Protein AF-A0A662TUQ8-F1 (afdb_monomer)

Mean predicted aligned error: 17.61 Å

Sequence (720 aa):
FYVASQKERAQQVGNLINVASEDYTTGKYTESISLLRIAYLKLAAIEKELGELIGIALTGSKLIPIFLGFFAIALGLITSEKRNRQFLLALIYFLIEIAVFYYIYPGSKVVELSEYFLYSIVSLLIPLSILLIYPKIYKEHTIYGRPPLKRLLIPLFSLAKRNIRRKKFRTLSIIVSLSIVIMAITVFTSVSRVQEIVTDEVSGTVPYSGILIRNPAIEGSILPYLPISPEDVTWLEGYEGVTKVSPKSESLPKEEPIGYLYFGEYSIPLRGIIGFSTSEDEFTGYLSQVIVSGKPPTMRGGSIAISKSLAEVYDLKEGDSLSLYVQVGVNRVFYRNFTISGIFSDDKISALKDIDSRPILPYYLEKNEETGGFEAVVCQPSQVIIMSYEDTLNLRERFKSLELITVSRILFQTSFGKEEDEFLRELIYSREYVAYKITPDKILYYHLGWHTEFSGLTVIFPTVIALLNVIATMLHLIEGRAKEIALLSTLGLNPTHIALLIIGESLTMGLIAGGIGYIVGLLTYQLFNIFSINLTIHPKLDWYWSIIALLITLVLSLFSAIKPAMNAILIAVPSSIRKISLPEEQKKKREEAITKTFAKREFPLPFKISENELNLFSSFVIDRLKRSSGFTRRIENVSFSKEVTEAGKIFEVKFTYIYGPYKAENSIVGLMKPGTDRYVISLVSVPEKGVPDKFIENIINFVKDTLFTYVGEKEKLLGG

pLDDT: mean 80.62, std 11.03, range [40.97, 95.31]

Foldseek 3Di:
DLCLLLVVLLVVLVVLQVVLVVCVVVVVPVSSLLSVLLSVVSVVVSVVVVVVSLVQLQVQLLQLLLLQLLLLLLVLLLPDPDPVSSVVSSVVSSVVLLVLCCVLGPNNVVDDVVVSVVSNVVSNCVNVCCVPVVVVVPDDDDDPDDDPPVVLLVVLLSVLSVVLNVPVVLLVVLLQLLLQLLLLCQQFWFKDWDWAKDKDFDDDFAPFFFKKKFAQDDVPDLWRGDFDDVVVQVVLVPDPFFPDKKFKKKFTAEQAFQWWKDDPPDTAGARMEIAIAPCPCVGHVLQVQFWDFFDAADPVFQAKEAEPVLCVVVVDDAQGKIWIWGDDPPDTHTDDIHTYGTYTYQVSQQPDADPVRHRPAAWYWDQDPVPRDTHTDGDRRRNYMYHHPNNLVVVCVVPVVVRTMGGRMMTTHGPCVPCVVVVQRSCCSSPVMWMWRHDNVTIMIIHTDIDIDTTRPVSVVSSVVSLVVSLVSLQVVLVVCLVVLQVCLVVPDQLVSQLSSLLSSLQSSLSNSLSSSNSVSSNVVVVCVVVVPDDPHNRPSRNVSSVVSSVVSNVSSNVSSPVVSVVSNVSSDPPPPPDPDDDDVVVVVVLQVVAWDQDKDKAFDPDKDFPVCVVVLLVLLLVVLCVQDDDQKHKDDWDKDWDQDPQATKIWTWIWIDGHPWIKIKIWMWGDGPPGRITGTMIIIHTPGGGGVVVVVVVVVVVVVSVVVCVVCVCVSVVD

Structure (mmCIF, N/CA/C/O backbone):
data_AF-A0A662TUQ8-F1
#
_entry.id   AF-A0A662TUQ8-F1
#
loop_
_atom_site.group_PDB
_atom_site.id
_atom_site.type_symbol
_atom_site.label_atom_id
_atom_site.label_alt_id
_atom_site.label_comp_id
_atom_site.label_asym_id
_atom_site.label_entity_id
_atom_site.label_seq_id
_atom_site.pdbx_PDB_ins_code
_atom_site.Cartn_x
_atom_site.Cartn_y
_atom_site.Cartn_z
_atom_site.occupancy
_atom_site.B_iso_or_equiv
_atom_site.auth_seq_id
_atom_site.auth_comp_id
_atom_site.auth_asym_id
_atom_site.auth_atom_id
_atom_site.pdbx_PDB_model_num
ATOM 1 N N . PHE A 1 1 ? 0.120 -17.937 10.824 1.00 58.84 1 PHE A N 1
ATOM 2 C CA . PHE A 1 1 ? -0.902 -16.990 10.340 1.00 58.84 1 PHE A CA 1
ATOM 3 C C . PHE A 1 1 ? -0.295 -15.799 9.603 1.00 58.84 1 PHE A C 1
ATOM 5 O O . PHE A 1 1 ? -0.609 -15.640 8.438 1.00 58.84 1 PHE A O 1
ATOM 12 N N . TYR A 1 2 ? 0.622 -15.020 10.204 1.00 67.44 2 TYR A N 1
ATOM 13 C CA . TYR A 1 2 ? 1.226 -13.839 9.545 1.00 67.44 2 TYR A CA 1
ATOM 14 C C . TYR A 1 2 ? 1.927 -14.095 8.198 1.00 67.44 2 TYR A C 1
ATOM 16 O O . TYR A 1 2 ? 2.115 -13.165 7.429 1.00 67.44 2 TYR A O 1
ATOM 24 N N . VAL A 1 3 ? 2.262 -15.357 7.922 1.00 74.31 3 VAL A N 1
ATOM 25 C CA . VAL A 1 3 ? 2.947 -15.832 6.711 1.00 74.31 3 VAL A CA 1
ATOM 26 C C . VAL A 1 3 ? 2.104 -16.918 6.004 1.00 74.31 3 VAL A C 1
ATOM 28 O O . VAL A 1 3 ? 2.624 -17.777 5.303 1.00 74.31 3 VAL A O 1
ATOM 31 N N . ALA A 1 4 ? 0.789 -16.988 6.263 1.00 69.19 4 ALA A N 1
ATOM 32 C CA . ALA A 1 4 ? -0.059 -18.075 5.754 1.00 69.19 4 ALA A CA 1
ATOM 33 C C . ALA A 1 4 ? -0.161 -18.061 4.220 1.00 69.19 4 ALA A C 1
ATOM 35 O O . ALA A 1 4 ? 0.044 -19.101 3.604 1.00 69.19 4 ALA A O 1
ATOM 36 N N . SER A 1 5 ? -0.375 -16.883 3.623 1.00 70.12 5 SER A N 1
ATOM 37 C CA . SER A 1 5 ? -0.404 -16.697 2.162 1.00 70.12 5 SER A CA 1
ATOM 38 C C . SER A 1 5 ? 0.920 -17.118 1.511 1.00 70.12 5 SER A C 1
ATOM 40 O O . SER A 1 5 ? 0.945 -17.857 0.533 1.00 70.12 5 SER A O 1
ATOM 42 N N . GLN A 1 6 ? 2.045 -16.743 2.116 1.00 78.50 6 GLN A N 1
ATOM 43 C CA . GLN A 1 6 ? 3.386 -17.093 1.653 1.00 78.50 6 GLN A CA 1
ATOM 44 C C . GLN A 1 6 ? 3.642 -18.595 1.789 1.00 78.50 6 GLN A C 1
ATOM 46 O O . GLN A 1 6 ? 4.261 -19.187 0.914 1.00 78.50 6 GLN A O 1
ATOM 51 N N . LYS A 1 7 ? 3.142 -19.231 2.857 1.00 78.81 7 LYS A N 1
ATOM 52 C CA . LYS A 1 7 ? 3.237 -20.683 3.042 1.00 78.81 7 LYS A CA 1
ATOM 53 C C . LYS A 1 7 ? 2.412 -21.438 1.997 1.00 78.81 7 LYS A C 1
ATOM 55 O O . LYS A 1 7 ? 2.894 -22.431 1.466 1.00 78.81 7 LYS A O 1
ATOM 60 N N . GLU A 1 8 ? 1.205 -20.969 1.693 1.00 74.88 8 GLU A N 1
ATOM 61 C CA . GLU A 1 8 ? 0.351 -21.540 0.646 1.00 74.88 8 GLU A CA 1
ATOM 62 C C . GLU A 1 8 ? 0.988 -21.377 -0.741 1.00 74.88 8 GLU A C 1
ATOM 64 O O . GLU A 1 8 ? 1.142 -22.355 -1.471 1.00 74.88 8 GLU A O 1
ATOM 69 N N . ARG A 1 9 ? 1.476 -20.176 -1.072 1.00 75.31 9 ARG A N 1
ATOM 70 C CA . ARG A 1 9 ? 2.230 -19.922 -2.311 1.00 75.31 9 ARG A CA 1
ATOM 71 C C . ARG A 1 9 ? 3.499 -20.772 -2.389 1.00 75.31 9 ARG A C 1
ATOM 73 O O . ARG A 1 9 ? 3.788 -21.324 -3.444 1.00 75.31 9 ARG A O 1
ATOM 80 N N . ALA A 1 10 ? 4.222 -20.957 -1.284 1.00 83.12 10 ALA A N 1
ATOM 81 C CA . ALA A 1 10 ? 5.385 -21.843 -1.233 1.00 83.12 10 ALA A CA 1
ATOM 82 C C . ALA A 1 10 ? 5.009 -23.322 -1.448 1.00 83.12 10 ALA A C 1
ATOM 84 O O . ALA A 1 10 ? 5.761 -24.055 -2.086 1.00 83.12 10 ALA A O 1
ATOM 85 N N . GLN A 1 11 ? 3.838 -23.771 -0.980 1.00 83.19 11 GLN A N 1
ATOM 86 C CA . GLN A 1 11 ? 3.324 -25.112 -1.292 1.00 83.19 11 GLN A CA 1
ATOM 87 C C . GLN A 1 11 ? 2.963 -25.256 -2.774 1.00 83.19 11 GLN A C 1
ATOM 89 O O . GLN A 1 11 ? 3.303 -26.269 -3.381 1.00 83.19 11 GLN A O 1
ATOM 94 N N . GLN A 1 12 ? 2.338 -24.240 -3.377 1.00 79.31 12 GLN A N 1
ATOM 95 C CA . GLN A 1 12 ? 2.070 -24.220 -4.819 1.00 79.31 12 GLN A CA 1
ATOM 96 C C . GLN A 1 12 ? 3.370 -24.294 -5.630 1.00 79.31 12 GLN A C 1
ATOM 98 O O . GLN A 1 12 ? 3.445 -25.041 -6.600 1.00 79.31 12 GLN A O 1
ATOM 103 N N . VAL A 1 13 ? 4.414 -23.577 -5.204 1.00 83.62 13 VAL A N 1
ATOM 104 C CA . VAL A 1 13 ? 5.761 -23.695 -5.783 1.00 83.62 13 VAL A CA 1
ATOM 105 C C . VAL A 1 13 ? 6.307 -25.115 -5.625 1.00 83.62 13 VAL A C 1
ATOM 107 O O . VAL A 1 13 ? 6.840 -25.659 -6.585 1.00 83.62 13 VAL A O 1
ATOM 110 N N . GLY A 1 14 ? 6.151 -25.741 -4.456 1.00 84.31 14 GLY A N 1
ATOM 111 C CA . GLY A 1 14 ? 6.558 -27.133 -4.245 1.00 84.31 14 GLY A CA 1
ATOM 112 C C . GLY A 1 14 ? 5.895 -28.097 -5.235 1.00 84.31 14 GLY A C 1
ATOM 113 O O . GLY A 1 14 ? 6.568 -28.959 -5.795 1.00 84.31 14 GLY A O 1
ATOM 114 N N . ASN A 1 15 ? 4.605 -27.902 -5.526 1.00 84.44 15 ASN A N 1
ATOM 115 C CA . ASN A 1 15 ? 3.904 -28.674 -6.554 1.00 84.44 15 ASN A CA 1
ATOM 116 C C . ASN A 1 15 ? 4.482 -28.419 -7.954 1.00 84.44 15 ASN A C 1
ATOM 118 O O . ASN A 1 15 ? 4.696 -29.376 -8.691 1.00 84.44 15 ASN A O 1
ATOM 122 N N . LEU A 1 16 ? 4.792 -27.164 -8.302 1.00 79.50 16 LEU A N 1
ATOM 123 C CA . LEU A 1 16 ? 5.427 -26.827 -9.585 1.00 79.50 16 LEU A CA 1
ATOM 124 C C . LEU A 1 16 ? 6.797 -27.498 -9.744 1.00 79.50 16 LEU A C 1
ATOM 126 O O . LEU A 1 16 ? 7.104 -27.997 -10.820 1.00 79.50 16 LEU A O 1
ATOM 130 N N . ILE A 1 17 ? 7.599 -27.556 -8.677 1.00 88.12 17 ILE A N 1
ATOM 131 C CA . ILE A 1 17 ? 8.906 -28.231 -8.689 1.00 88.12 17 ILE A CA 1
ATOM 132 C C . ILE A 1 17 ? 8.738 -29.742 -8.893 1.00 88.12 17 ILE A C 1
ATOM 134 O O . ILE A 1 17 ? 9.509 -30.343 -9.637 1.00 88.12 17 ILE A O 1
ATOM 138 N N . ASN A 1 18 ? 7.724 -30.357 -8.276 1.00 90.25 18 ASN A N 1
ATOM 139 C CA . ASN A 1 18 ? 7.443 -31.781 -8.467 1.00 90.25 18 ASN A CA 1
ATOM 140 C C . ASN A 1 18 ? 7.038 -32.092 -9.914 1.00 90.25 18 ASN A C 1
ATOM 142 O O . ASN A 1 18 ? 7.573 -33.035 -10.492 1.00 90.25 18 ASN A O 1
ATOM 146 N N . VAL A 1 19 ? 6.157 -31.278 -10.509 1.00 86.00 19 VAL A N 1
ATOM 147 C CA . VAL A 1 19 ? 5.768 -31.420 -11.925 1.00 86.00 19 VAL A CA 1
ATOM 148 C C . VAL A 1 19 ? 6.982 -31.222 -12.831 1.00 86.00 19 VAL A C 1
ATOM 150 O O . VAL A 1 19 ? 7.240 -32.047 -13.700 1.00 86.00 19 VAL A O 1
ATOM 153 N N . ALA A 1 20 ? 7.805 -30.203 -12.566 1.00 83.62 20 ALA A N 1
ATOM 154 C CA . ALA A 1 20 ? 9.032 -29.983 -13.324 1.00 83.62 20 ALA A CA 1
ATOM 155 C C . ALA A 1 20 ? 10.001 -31.174 -13.235 1.00 83.62 20 ALA A C 1
ATOM 157 O O . ALA A 1 20 ? 10.647 -31.522 -14.219 1.00 83.62 20 ALA A O 1
ATOM 158 N N . SER A 1 21 ? 10.099 -31.823 -12.070 1.00 87.88 21 SER A N 1
ATOM 159 C CA . SER A 1 21 ? 10.908 -33.033 -11.905 1.00 87.88 21 SER A CA 1
ATOM 160 C C . SER A 1 21 ? 10.365 -34.212 -12.718 1.00 87.88 21 SER A C 1
ATOM 162 O O . SER A 1 21 ? 11.158 -35.007 -13.219 1.00 87.88 21 SER A O 1
ATOM 164 N N . GLU A 1 22 ? 9.046 -34.348 -12.849 1.00 88.75 22 GLU A N 1
ATOM 165 C CA . GLU A 1 22 ? 8.415 -35.377 -13.682 1.00 88.75 22 GLU A CA 1
ATOM 166 C C . GLU A 1 22 ? 8.681 -35.111 -15.173 1.00 88.75 22 GLU A C 1
ATOM 168 O O . GLU A 1 22 ? 9.135 -36.006 -15.896 1.00 88.75 22 GLU A O 1
ATOM 173 N N . ASP A 1 23 ? 8.536 -33.861 -15.614 1.00 83.06 23 ASP A N 1
ATOM 174 C CA . ASP A 1 23 ? 8.857 -33.429 -16.980 1.00 83.06 23 ASP A CA 1
ATOM 175 C C . ASP A 1 23 ? 10.338 -33.659 -17.323 1.00 83.06 23 ASP A C 1
ATOM 177 O O . ASP A 1 23 ? 10.665 -34.166 -18.399 1.00 83.06 23 ASP A O 1
ATOM 181 N N . TYR A 1 24 ? 11.244 -33.411 -16.372 1.00 85.12 24 TYR A N 1
ATOM 182 C CA . TYR A 1 24 ? 12.664 -33.731 -16.530 1.00 85.12 24 TYR A CA 1
ATOM 183 C C . TYR A 1 24 ? 12.896 -35.231 -16.768 1.00 85.12 24 TYR A C 1
ATOM 185 O O . TYR A 1 24 ? 13.669 -35.611 -17.651 1.00 85.12 24 TYR A O 1
ATOM 193 N N . THR A 1 25 ? 12.211 -36.100 -16.015 1.00 88.38 25 THR A N 1
ATOM 194 C CA . THR A 1 25 ? 12.348 -37.560 -16.173 1.00 88.38 25 THR A CA 1
ATOM 195 C C . THR A 1 25 ? 11.724 -38.098 -17.459 1.00 88.38 25 THR A C 1
ATOM 197 O O . THR A 1 25 ? 12.181 -39.118 -17.971 1.00 88.38 25 THR A O 1
ATOM 200 N N . THR A 1 26 ? 10.720 -37.411 -18.007 1.00 86.69 26 THR A N 1
ATOM 201 C CA . THR A 1 26 ? 10.050 -37.790 -19.262 1.00 86.69 26 THR A CA 1
ATOM 202 C C . THR A 1 26 ? 10.727 -37.214 -20.512 1.00 86.69 26 THR A C 1
ATOM 204 O O . THR A 1 26 ? 10.285 -37.489 -21.627 1.00 86.69 26 THR A O 1
ATOM 207 N N . GLY A 1 27 ? 11.828 -36.469 -20.348 1.00 82.44 27 GLY A N 1
ATOM 208 C CA . GLY A 1 27 ? 12.611 -35.889 -21.445 1.00 82.44 27 GLY A CA 1
ATOM 209 C C . GLY A 1 27 ? 12.088 -34.543 -21.961 1.00 82.44 27 GLY A C 1
ATOM 210 O O . GLY A 1 27 ? 12.589 -34.043 -22.967 1.00 82.44 27 GLY A O 1
ATOM 211 N N . LYS A 1 28 ? 11.112 -33.938 -21.275 1.00 75.75 28 LYS A N 1
ATOM 212 C CA . LYS A 1 28 ? 10.546 -32.613 -21.569 1.00 75.75 28 LYS A CA 1
ATOM 213 C C . LYS A 1 28 ? 11.355 -31.510 -20.884 1.00 75.75 28 LYS A C 1
ATOM 215 O O . LYS A 1 28 ? 10.948 -30.906 -19.889 1.00 75.75 28 LYS A O 1
ATOM 220 N N . TYR A 1 29 ? 12.577 -31.299 -21.370 1.00 71.88 29 TYR A N 1
ATOM 221 C CA . TYR A 1 29 ? 13.538 -30.408 -20.712 1.00 71.88 29 TYR A CA 1
ATOM 222 C C . TYR A 1 29 ? 13.107 -28.935 -20.731 1.00 71.88 29 TYR A C 1
ATOM 224 O O . TYR A 1 29 ? 13.318 -28.225 -19.748 1.00 71.88 29 TYR A O 1
ATOM 232 N N . THR A 1 30 ? 12.481 -28.470 -21.811 1.00 64.38 30 THR A N 1
ATOM 233 C CA . THR A 1 30 ? 12.094 -27.061 -21.972 1.00 64.38 30 THR A CA 1
ATOM 234 C C . THR A 1 30 ? 10.938 -26.684 -21.047 1.00 64.38 30 THR A C 1
ATOM 236 O O . THR A 1 30 ? 10.966 -25.634 -20.397 1.00 64.38 30 THR A O 1
ATOM 239 N N . GLU A 1 31 ? 9.943 -27.557 -20.926 1.00 68.12 31 GLU A N 1
ATOM 240 C CA . GLU A 1 31 ? 8.810 -27.421 -20.010 1.00 68.12 31 GLU A CA 1
ATOM 241 C C . GLU A 1 31 ? 9.296 -27.463 -18.557 1.00 68.12 31 GLU A C 1
ATOM 243 O O . GLU A 1 31 ? 8.989 -26.561 -17.772 1.00 68.12 31 GLU A O 1
ATOM 248 N N . SER A 1 32 ? 10.174 -28.419 -18.230 1.00 74.50 32 SER A N 1
ATOM 249 C CA . SER A 1 32 ? 10.814 -28.508 -16.915 1.00 74.50 32 SER A CA 1
ATOM 250 C C . SER A 1 32 ? 11.565 -27.224 -16.539 1.00 74.50 32 SER A C 1
ATOM 252 O O . SER A 1 32 ? 11.402 -26.733 -15.420 1.00 74.50 32 SER A O 1
ATOM 254 N N . ILE A 1 33 ? 12.382 -26.664 -17.438 1.00 73.69 33 ILE A N 1
ATOM 255 C CA . ILE A 1 33 ? 13.134 -25.424 -17.176 1.00 73.69 33 ILE A CA 1
ATOM 256 C C . ILE A 1 33 ? 12.174 -24.250 -16.963 1.00 73.69 33 ILE A C 1
ATOM 258 O O . ILE A 1 33 ? 12.387 -23.426 -16.070 1.00 73.69 33 ILE A O 1
ATOM 262 N N . SER A 1 34 ? 11.091 -24.195 -17.739 1.00 64.94 34 SER A N 1
ATOM 263 C CA . SER A 1 34 ? 10.063 -23.157 -17.630 1.00 64.94 34 SER A CA 1
ATOM 264 C C . SER A 1 34 ? 9.385 -23.181 -16.263 1.00 64.94 34 SER A C 1
ATOM 266 O O . SER A 1 34 ? 9.328 -22.152 -15.587 1.00 64.94 34 SER A O 1
ATOM 268 N N . LEU A 1 35 ? 8.945 -24.357 -15.814 1.00 71.88 35 LEU A N 1
ATOM 269 C CA . LEU A 1 35 ? 8.312 -24.538 -14.507 1.00 71.88 35 LEU A CA 1
ATOM 270 C C . LEU A 1 35 ? 9.272 -24.230 -13.351 1.00 71.88 35 LEU A C 1
ATOM 272 O O . LEU A 1 35 ? 8.877 -23.561 -12.393 1.00 71.88 35 LEU A O 1
ATOM 276 N N . LEU A 1 36 ? 10.541 -24.646 -13.449 1.00 77.94 36 LEU A N 1
ATOM 277 C CA . LEU A 1 36 ? 11.566 -24.310 -12.454 1.00 77.94 36 LEU A CA 1
ATOM 278 C C . LEU A 1 36 ? 11.841 -22.807 -12.393 1.00 77.94 36 LEU A C 1
ATOM 280 O O . LEU A 1 36 ? 12.033 -22.268 -11.302 1.00 77.94 36 LEU A O 1
ATOM 284 N N . ARG A 1 37 ? 11.815 -22.109 -13.533 1.00 71.50 37 ARG A N 1
ATOM 285 C CA . ARG A 1 37 ? 11.975 -20.654 -13.562 1.00 71.50 37 ARG A CA 1
ATOM 286 C C . ARG A 1 37 ? 10.781 -19.946 -12.927 1.00 71.50 37 ARG A C 1
ATOM 288 O O . ARG A 1 37 ? 10.991 -19.103 -12.060 1.00 71.50 37 ARG A O 1
ATOM 295 N N . ILE A 1 38 ? 9.545 -20.348 -13.243 1.00 66.62 38 ILE A N 1
ATOM 296 C CA . ILE A 1 38 ? 8.340 -19.842 -12.554 1.00 66.62 38 ILE A CA 1
ATOM 297 C C . ILE A 1 38 ? 8.462 -20.067 -11.040 1.00 66.62 38 ILE A C 1
ATOM 299 O O . ILE A 1 38 ? 8.173 -19.167 -10.247 1.00 66.62 38 ILE A O 1
ATOM 303 N N . ALA A 1 39 ? 8.896 -21.260 -10.627 1.00 77.62 39 ALA A N 1
ATOM 304 C CA . ALA A 1 39 ? 9.096 -21.600 -9.225 1.00 77.62 39 ALA A CA 1
ATOM 305 C C . ALA A 1 39 ? 10.145 -20.693 -8.558 1.00 77.62 39 ALA A C 1
ATOM 307 O O . ALA A 1 39 ? 9.876 -20.153 -7.484 1.00 77.62 39 ALA A O 1
ATOM 308 N N . TYR A 1 40 ? 11.292 -20.464 -9.206 1.00 78.56 40 TYR A N 1
ATOM 309 C CA . TYR A 1 40 ? 12.341 -19.563 -8.722 1.00 78.56 40 TYR A CA 1
ATOM 310 C C . TYR A 1 40 ? 11.827 -18.133 -8.533 1.00 78.56 40 TYR A C 1
ATOM 312 O O . TYR A 1 40 ? 12.025 -17.546 -7.472 1.00 78.56 40 TYR A O 1
ATOM 320 N N . LEU A 1 41 ? 11.104 -17.590 -9.513 1.00 68.50 41 LEU A N 1
ATOM 321 C CA . LEU A 1 41 ? 10.574 -16.226 -9.445 1.00 68.50 41 LEU A CA 1
ATOM 322 C C . LEU A 1 41 ? 9.532 -16.067 -8.347 1.00 68.50 41 LEU A C 1
ATOM 324 O O . LEU A 1 41 ? 9.569 -15.104 -7.579 1.00 68.50 41 LEU A O 1
ATOM 328 N N . LYS A 1 42 ? 8.633 -17.047 -8.213 1.00 72.12 42 LYS A N 1
ATOM 329 C CA . LYS A 1 42 ? 7.673 -17.075 -7.108 1.00 72.12 42 LYS A CA 1
ATOM 330 C C . LYS A 1 42 ? 8.386 -17.143 -5.756 1.00 72.12 42 LYS A C 1
ATOM 332 O O . LYS A 1 42 ? 7.951 -16.459 -4.834 1.00 72.12 42 LYS A O 1
ATOM 337 N N . LEU A 1 43 ? 9.477 -17.904 -5.629 1.00 81.50 43 LEU A N 1
ATOM 338 C CA . LEU A 1 43 ? 10.279 -17.960 -4.400 1.00 81.50 43 LEU A CA 1
ATOM 339 C C . LEU A 1 43 ? 11.004 -16.648 -4.108 1.00 81.50 43 LEU A C 1
ATOM 341 O O . LEU A 1 43 ? 10.927 -16.178 -2.978 1.00 81.50 43 LEU A O 1
ATOM 345 N N . ALA A 1 44 ? 11.643 -16.034 -5.103 1.00 75.69 44 ALA A N 1
ATOM 346 C CA . ALA A 1 44 ? 12.325 -14.750 -4.950 1.00 75.69 44 ALA A CA 1
ATOM 347 C C . ALA A 1 44 ? 11.344 -13.639 -4.537 1.00 75.69 44 ALA A C 1
ATOM 349 O O . ALA A 1 44 ? 11.637 -12.838 -3.647 1.00 75.69 44 ALA A O 1
ATOM 350 N N . ALA A 1 45 ? 10.140 -13.630 -5.119 1.00 71.62 45 ALA A N 1
ATOM 351 C CA . ALA A 1 45 ? 9.066 -12.732 -4.706 1.00 71.62 45 ALA A CA 1
ATOM 352 C C . ALA A 1 45 ? 8.631 -12.992 -3.252 1.00 71.62 45 ALA A C 1
ATOM 354 O O . ALA A 1 45 ? 8.517 -12.048 -2.473 1.00 71.62 45 ALA A O 1
ATOM 355 N N . ILE A 1 46 ? 8.449 -14.261 -2.858 1.00 80.81 46 ILE A N 1
ATOM 356 C CA . ILE A 1 46 ? 8.120 -14.632 -1.471 1.00 80.81 46 ILE A CA 1
ATOM 357 C C . ILE A 1 46 ? 9.230 -14.192 -0.505 1.00 80.81 46 ILE A C 1
ATOM 359 O O . ILE A 1 46 ? 8.924 -13.656 0.557 1.00 80.81 46 ILE A O 1
ATOM 363 N N . GLU A 1 47 ? 10.504 -14.386 -0.848 1.00 83.94 47 GLU A N 1
ATOM 364 C CA . GLU A 1 47 ? 11.646 -13.976 -0.021 1.00 83.94 47 GLU A CA 1
ATOM 365 C C . GLU A 1 47 ? 11.680 -12.456 0.176 1.00 83.94 47 GLU A C 1
ATOM 367 O O . GLU A 1 47 ? 11.796 -11.978 1.309 1.00 83.94 47 GLU A O 1
ATOM 372 N N . LYS A 1 48 ? 11.492 -11.690 -0.904 1.00 79.19 48 LYS A N 1
ATOM 373 C CA . LYS A 1 48 ? 11.403 -10.228 -0.840 1.00 79.19 48 LYS A CA 1
ATOM 374 C C . LYS A 1 48 ? 10.233 -9.770 0.036 1.00 79.19 48 LYS A C 1
ATOM 376 O O . LYS A 1 48 ? 10.430 -8.949 0.931 1.00 79.19 48 LYS A O 1
ATOM 381 N N . GLU A 1 49 ? 9.041 -10.333 -0.167 1.00 78.44 49 GLU A N 1
ATOM 382 C CA . GLU A 1 49 ? 7.854 -10.040 0.651 1.00 78.44 49 GLU A CA 1
ATOM 383 C C . GLU A 1 49 ? 8.081 -10.372 2.135 1.00 78.44 49 GLU A C 1
ATOM 385 O O . GLU A 1 49 ? 7.665 -9.618 3.015 1.00 78.44 49 GLU A O 1
ATOM 390 N N . LEU A 1 50 ? 8.756 -11.485 2.443 1.00 84.62 50 LEU A N 1
ATOM 391 C CA . LEU A 1 50 ? 9.118 -11.853 3.814 1.00 84.62 50 LEU A CA 1
ATOM 392 C C . LEU A 1 50 ? 10.070 -10.832 4.442 1.00 84.62 50 LEU A C 1
ATOM 394 O O . LEU A 1 50 ? 9.872 -10.455 5.600 1.00 84.62 50 LEU A O 1
ATOM 398 N N . GLY A 1 51 ? 11.067 -10.363 3.689 1.00 84.69 51 GLY A N 1
ATOM 399 C CA . GLY A 1 51 ? 11.970 -9.295 4.118 1.00 84.69 51 GLY A CA 1
ATOM 400 C C . GLY A 1 51 ? 11.219 -8.001 4.447 1.00 84.69 51 GLY A C 1
ATOM 401 O O . GLY A 1 51 ? 11.425 -7.417 5.515 1.00 84.69 51 GLY A O 1
ATOM 402 N N . GLU A 1 52 ? 10.284 -7.596 3.584 1.00 83.12 52 GLU A N 1
ATOM 403 C CA . GLU A 1 52 ? 9.417 -6.434 3.813 1.00 83.12 52 GLU A CA 1
ATOM 404 C C . GLU A 1 52 ? 8.534 -6.616 5.060 1.00 83.12 52 GLU A C 1
ATOM 406 O O . GLU A 1 52 ? 8.477 -5.726 5.914 1.00 83.12 52 GLU A O 1
ATOM 411 N N . LEU A 1 53 ? 7.911 -7.787 5.235 1.00 82.56 53 LEU A N 1
ATOM 412 C CA . LEU A 1 53 ? 7.092 -8.104 6.412 1.00 82.56 53 LEU A CA 1
ATOM 413 C C . LEU A 1 53 ? 7.896 -8.074 7.715 1.00 82.56 53 LEU A C 1
ATOM 415 O O . LEU A 1 53 ? 7.392 -7.585 8.731 1.00 82.56 53 LEU A O 1
ATOM 419 N N . ILE A 1 54 ? 9.138 -8.567 7.705 1.00 86.00 54 ILE A N 1
ATOM 420 C CA . ILE A 1 54 ? 10.044 -8.473 8.857 1.00 86.00 54 ILE A CA 1
ATOM 421 C C . ILE A 1 54 ? 10.350 -7.002 9.156 1.00 86.00 54 ILE A C 1
ATOM 423 O O . ILE A 1 54 ? 10.233 -6.585 10.310 1.00 86.00 54 ILE A O 1
ATOM 427 N N . GLY A 1 55 ? 10.669 -6.194 8.140 1.00 85.81 55 GLY A N 1
ATOM 428 C CA . GLY A 1 55 ? 10.916 -4.757 8.300 1.00 85.81 55 GLY A CA 1
ATOM 429 C C . GLY A 1 55 ? 9.718 -4.002 8.890 1.00 85.81 55 GLY A C 1
ATOM 430 O O . GLY A 1 55 ? 9.869 -3.210 9.830 1.00 85.81 55 GLY A O 1
ATOM 431 N N . ILE A 1 56 ? 8.509 -4.297 8.406 1.00 86.00 56 ILE A N 1
ATOM 432 C CA . ILE A 1 56 ? 7.248 -3.754 8.934 1.00 86.00 56 ILE A CA 1
ATOM 433 C C . ILE A 1 56 ? 7.046 -4.187 10.389 1.00 86.00 56 ILE A C 1
ATOM 435 O O . ILE A 1 56 ? 6.762 -3.352 11.254 1.00 86.00 56 ILE A O 1
ATOM 439 N N . ALA A 1 57 ? 7.243 -5.473 10.690 1.00 86.50 57 ALA A N 1
ATOM 440 C CA . ALA A 1 57 ? 7.098 -6.008 12.036 1.00 86.50 57 ALA A CA 1
ATOM 441 C C . ALA A 1 57 ? 8.071 -5.336 13.020 1.00 86.50 57 ALA A C 1
ATOM 443 O O . ALA A 1 57 ? 7.644 -4.894 14.089 1.00 86.50 57 ALA A O 1
ATOM 444 N N . LEU A 1 58 ? 9.346 -5.191 12.650 1.00 88.00 58 LEU A N 1
ATOM 445 C CA . LEU A 1 58 ? 10.377 -4.514 13.447 1.00 88.00 58 LEU A CA 1
ATOM 446 C C . LEU A 1 58 ? 10.061 -3.033 13.676 1.00 88.00 58 LEU A C 1
ATOM 448 O O . LEU A 1 58 ? 10.253 -2.509 14.770 1.00 88.00 58 LEU A O 1
ATOM 452 N N . THR A 1 59 ? 9.551 -2.341 12.661 1.00 89.00 59 THR A N 1
ATOM 453 C CA . THR A 1 59 ? 9.165 -0.930 12.800 1.00 89.00 59 THR A CA 1
ATOM 454 C C . THR A 1 59 ? 7.946 -0.785 13.713 1.00 89.00 59 THR A C 1
ATOM 456 O O . THR A 1 59 ? 7.901 0.088 14.584 1.00 89.00 59 THR A O 1
ATOM 459 N N . GLY A 1 60 ? 6.962 -1.677 13.572 1.00 88.31 60 GLY A N 1
ATOM 460 C CA . GLY A 1 60 ? 5.765 -1.673 14.405 1.00 88.31 60 GLY A CA 1
ATOM 461 C C . GLY A 1 60 ? 6.024 -1.995 15.872 1.00 88.31 60 GLY A C 1
ATOM 462 O O . GLY A 1 60 ? 5.405 -1.369 16.732 1.00 88.31 60 GLY A O 1
ATOM 463 N N . SER A 1 61 ? 6.984 -2.868 16.195 1.00 88.19 61 SER A N 1
ATOM 464 C CA . SER A 1 61 ? 7.330 -3.150 17.596 1.00 88.19 61 SER A CA 1
ATOM 465 C C . SER A 1 61 ? 7.930 -1.935 18.313 1.00 88.19 61 SER A C 1
ATOM 467 O O . SER A 1 61 ? 7.750 -1.807 19.522 1.00 88.19 61 SER A O 1
ATOM 469 N N . LYS A 1 62 ? 8.567 -1.016 17.574 1.00 88.69 62 LYS A N 1
ATOM 470 C CA . LYS A 1 62 ? 9.122 0.242 18.102 1.00 88.69 62 LYS A CA 1
ATOM 471 C C . LYS A 1 62 ? 8.062 1.338 18.260 1.00 88.69 62 LYS A C 1
ATOM 473 O O . LYS A 1 62 ? 8.106 2.091 19.230 1.00 88.69 62 LYS A O 1
ATOM 478 N N . LEU A 1 63 ? 7.109 1.439 17.327 1.00 89.50 63 LEU A N 1
ATOM 479 C CA . LEU A 1 63 ? 6.173 2.574 17.256 1.00 89.50 63 LEU A CA 1
ATOM 480 C C . LEU A 1 63 ? 4.801 2.325 17.905 1.00 89.50 63 LEU A C 1
ATOM 482 O O . LEU A 1 63 ? 4.251 3.238 18.523 1.00 89.50 63 LEU A O 1
ATOM 486 N N . ILE A 1 64 ? 4.245 1.111 17.822 1.00 90.12 64 ILE A N 1
ATOM 487 C CA . ILE A 1 64 ? 2.933 0.779 18.419 1.00 90.12 64 ILE A CA 1
ATOM 488 C C . ILE A 1 64 ? 2.893 1.013 19.947 1.00 90.12 64 ILE A C 1
ATOM 490 O O . ILE A 1 64 ? 1.861 1.485 20.438 1.00 90.12 64 ILE A O 1
ATOM 494 N N . PRO A 1 65 ? 3.977 0.806 20.726 1.00 91.19 65 PRO A N 1
ATOM 495 C CA . PRO A 1 65 ? 3.995 1.160 22.146 1.00 91.19 65 PRO A CA 1
ATOM 496 C C . PRO A 1 65 ? 3.665 2.631 22.458 1.00 91.19 65 PRO A C 1
ATOM 498 O O . PRO A 1 65 ? 3.238 2.931 23.572 1.00 91.19 65 PRO A O 1
ATOM 501 N N . ILE A 1 66 ? 3.815 3.570 21.513 1.00 89.31 66 ILE A N 1
ATOM 502 C CA . ILE A 1 66 ? 3.396 4.974 21.710 1.00 89.31 66 ILE A CA 1
ATOM 503 C C . ILE A 1 66 ? 1.870 5.055 21.801 1.00 89.31 66 ILE A C 1
ATOM 505 O O . ILE A 1 66 ? 1.326 5.711 22.693 1.00 89.31 66 ILE A O 1
ATOM 509 N N . PHE A 1 67 ? 1.175 4.354 20.902 1.00 89.38 67 PHE A N 1
ATOM 510 C CA . PHE A 1 67 ? -0.284 4.257 20.897 1.00 89.38 67 PHE A CA 1
ATOM 511 C C . PHE A 1 67 ? -0.806 3.599 22.183 1.00 89.38 67 PHE A C 1
ATOM 513 O O . PHE A 1 67 ? -1.721 4.137 22.812 1.00 89.38 67 PHE A O 1
ATOM 520 N N . LEU A 1 68 ? -0.172 2.507 22.624 1.00 91.06 68 LEU A N 1
ATOM 521 C CA . LEU A 1 68 ? -0.489 1.862 23.906 1.00 91.06 68 LEU A CA 1
ATOM 522 C C . LEU A 1 68 ? -0.297 2.836 25.081 1.00 91.06 68 LEU A C 1
ATOM 524 O O . LEU A 1 68 ? -1.162 2.959 25.939 1.00 91.06 68 LEU A O 1
ATOM 528 N N . GLY A 1 69 ? 0.755 3.658 25.065 1.00 89.50 69 GLY A N 1
ATOM 529 C CA . GLY A 1 69 ? 0.967 4.691 26.084 1.00 89.50 69 GLY A CA 1
ATOM 530 C C . GLY A 1 69 ? -0.203 5.680 26.222 1.00 89.50 69 GLY A C 1
ATOM 531 O O . GLY A 1 69 ? -0.613 6.004 27.341 1.00 89.50 69 GLY A O 1
ATOM 532 N N . PHE A 1 70 ? -0.791 6.136 25.108 1.00 86.75 70 PHE A N 1
ATOM 533 C CA . PHE A 1 70 ? -1.994 6.985 25.137 1.00 86.75 70 PHE A CA 1
ATOM 534 C C . PHE A 1 70 ? -3.218 6.251 25.696 1.00 86.75 70 PHE A C 1
ATOM 536 O O . PHE A 1 70 ? -4.003 6.835 26.454 1.00 86.75 70 PHE A O 1
ATOM 543 N N . PHE A 1 71 ? -3.381 4.980 25.339 1.00 89.94 71 PHE A N 1
ATOM 544 C CA . PHE A 1 71 ? -4.484 4.146 25.799 1.00 89.94 71 PHE A CA 1
ATOM 545 C C . PHE A 1 71 ? -4.395 3.855 27.310 1.00 89.94 71 PHE A C 1
ATOM 547 O O . PHE A 1 71 ? -5.352 4.134 28.044 1.00 89.94 71 PHE A O 1
ATOM 554 N N . ALA A 1 72 ? -3.223 3.455 27.804 1.00 90.56 72 ALA A N 1
ATOM 555 C CA . ALA A 1 72 ? -2.945 3.244 29.223 1.00 90.56 72 ALA A CA 1
ATOM 556 C C . ALA A 1 72 ? -3.224 4.496 30.072 1.00 90.56 72 ALA A C 1
ATOM 558 O O . ALA A 1 72 ? -3.818 4.432 31.155 1.00 90.56 72 ALA A O 1
ATOM 559 N N . ILE A 1 73 ? -2.859 5.672 29.557 1.00 87.12 73 ILE A N 1
ATOM 560 C CA . ILE A 1 73 ? -3.186 6.962 30.170 1.00 87.12 73 ILE A CA 1
ATOM 561 C C . ILE A 1 73 ? -4.693 7.158 30.309 1.00 87.12 73 ILE A C 1
ATOM 563 O O . ILE A 1 73 ? -5.162 7.593 31.364 1.00 87.12 73 ILE A O 1
ATOM 567 N N . ALA A 1 74 ? -5.469 6.852 29.276 1.00 86.00 74 ALA A N 1
ATOM 568 C CA . ALA A 1 74 ? -6.912 7.032 29.312 1.00 86.00 74 ALA A CA 1
ATOM 569 C C . ALA A 1 74 ? -7.595 6.069 30.286 1.00 86.00 74 ALA A C 1
ATOM 571 O O . ALA A 1 74 ? -8.499 6.486 31.022 1.00 86.00 74 ALA A O 1
ATOM 572 N N . LEU A 1 75 ? -7.110 4.827 30.376 1.00 88.00 75 LEU A N 1
ATOM 573 C CA . LEU A 1 75 ? -7.525 3.868 31.401 1.00 88.00 75 LEU A CA 1
ATOM 574 C C . LEU A 1 75 ? -7.190 4.367 32.812 1.00 88.00 75 LEU A C 1
ATOM 576 O O . LEU A 1 75 ? -8.060 4.375 33.692 1.00 88.00 75 LEU A O 1
ATOM 580 N N . GLY A 1 76 ? -5.967 4.858 33.030 1.00 87.00 76 GLY A N 1
ATOM 581 C CA . GLY A 1 76 ? -5.534 5.448 34.301 1.00 87.00 76 GLY A CA 1
ATOM 582 C C . GLY A 1 76 ? -6.364 6.676 34.688 1.00 87.00 76 GLY A C 1
ATOM 583 O O . GLY A 1 76 ? -6.758 6.849 35.849 1.00 87.00 76 GLY A O 1
ATOM 584 N N . LEU A 1 77 ? -6.716 7.510 33.705 1.00 81.75 77 LEU A N 1
ATOM 585 C CA . LEU A 1 77 ? -7.638 8.619 33.892 1.00 81.75 77 LEU A CA 1
ATOM 586 C C . LEU A 1 77 ? -9.012 8.087 34.317 1.00 81.75 77 LEU A C 1
ATOM 588 O O . LEU A 1 77 ? -9.506 8.498 35.361 1.00 81.75 77 LEU A O 1
ATOM 592 N N . ILE A 1 78 ? -9.651 7.170 33.604 1.00 82.69 78 ILE A N 1
ATOM 593 C CA . ILE A 1 78 ? -11.026 6.763 33.939 1.00 82.69 78 ILE A CA 1
ATOM 594 C C . ILE A 1 78 ? -11.133 6.015 35.273 1.00 82.69 78 ILE A C 1
ATOM 596 O O . ILE A 1 78 ? -12.133 6.167 35.982 1.00 82.69 78 ILE A O 1
ATOM 600 N N . THR A 1 79 ? -10.089 5.316 35.701 1.00 84.62 79 THR A N 1
ATOM 601 C CA . THR A 1 79 ? -10.096 4.487 36.917 1.00 84.62 79 THR A CA 1
ATOM 602 C C . THR A 1 79 ? -9.936 5.278 38.218 1.00 84.62 79 THR A C 1
ATOM 604 O O . THR A 1 79 ? -10.624 4.969 39.192 1.00 84.62 79 THR A O 1
ATOM 607 N N . SER A 1 80 ? -9.139 6.357 38.254 1.00 82.75 80 SER A N 1
ATOM 608 C CA . SER A 1 80 ? -8.917 7.152 39.481 1.00 82.75 80 SER A CA 1
ATOM 609 C C . SER A 1 80 ? -9.206 8.655 39.336 1.00 82.75 80 SER A C 1
ATOM 611 O O . SER A 1 80 ? -9.032 9.264 38.286 1.00 82.75 80 SER A O 1
ATOM 613 N N . GLU A 1 81 ? -9.677 9.309 40.402 1.00 76.62 81 GLU A N 1
ATOM 614 C CA . GLU A 1 81 ? -9.826 10.779 40.483 1.00 76.62 81 GLU A CA 1
ATOM 615 C C . GLU A 1 81 ? -8.570 11.482 41.012 1.00 76.62 81 GLU A C 1
ATOM 617 O O . GLU A 1 81 ? -8.259 12.592 40.583 1.00 76.62 81 GLU A O 1
ATOM 622 N N . LYS A 1 82 ? -7.800 10.822 41.882 1.00 82.94 82 LYS A N 1
ATOM 623 C CA . LYS A 1 82 ? -6.564 11.392 42.428 1.00 82.94 82 LYS A CA 1
ATOM 624 C C . LYS A 1 82 ? -5.465 11.353 41.369 1.00 82.94 82 LYS A C 1
ATOM 626 O O . LYS A 1 82 ? -5.166 10.274 40.857 1.00 82.94 82 LYS A O 1
ATOM 631 N N . ARG A 1 83 ? -4.835 12.503 41.104 1.00 77.31 83 ARG A N 1
ATOM 632 C CA . ARG A 1 83 ? -3.766 12.671 40.101 1.00 77.31 83 ARG A CA 1
ATOM 633 C C . ARG A 1 83 ? -2.643 11.635 40.264 1.00 77.31 83 ARG A C 1
ATOM 635 O O . ARG A 1 83 ? -2.325 10.940 39.312 1.00 77.31 83 ARG A O 1
ATOM 642 N N . ASN A 1 84 ? -2.124 11.448 41.479 1.00 82.44 84 ASN A N 1
ATOM 643 C CA . ASN A 1 84 ? -1.021 10.507 41.733 1.00 82.44 84 ASN A CA 1
ATOM 644 C C . ASN A 1 84 ? -1.417 9.051 41.441 1.00 82.44 84 ASN A C 1
ATOM 646 O O . ASN A 1 84 ? -0.648 8.296 40.858 1.00 82.44 84 ASN A O 1
ATOM 650 N N . ARG A 1 85 ? -2.653 8.669 41.786 1.00 85.75 85 ARG A N 1
ATOM 651 C CA . ARG A 1 85 ? -3.179 7.333 41.478 1.00 85.75 85 ARG A CA 1
ATOM 652 C C . ARG A 1 85 ? -3.449 7.141 39.983 1.00 85.75 85 ARG A C 1
ATOM 654 O O . ARG A 1 85 ? -3.341 6.020 39.520 1.00 85.75 85 ARG A O 1
ATOM 661 N N . GLN A 1 86 ? -3.796 8.194 39.235 1.00 84.12 86 GLN A N 1
ATOM 662 C CA . GLN A 1 86 ? -3.967 8.100 37.775 1.00 84.12 86 GLN A CA 1
ATOM 663 C C . GLN A 1 86 ? -2.648 7.756 37.091 1.00 84.12 86 GLN A C 1
ATOM 665 O O . GLN A 1 86 ? -2.637 6.873 36.247 1.00 84.12 86 GLN A O 1
ATOM 670 N N . PHE A 1 87 ? -1.553 8.414 37.485 1.00 84.38 87 PHE A N 1
ATOM 671 C CA . PHE A 1 87 ? -0.224 8.118 36.949 1.00 84.38 87 PHE A CA 1
ATOM 672 C C . PHE A 1 87 ? 0.242 6.710 37.314 1.00 84.38 87 PHE A C 1
ATOM 674 O O . PHE A 1 87 ? 0.695 5.982 36.438 1.00 84.38 87 PHE A O 1
ATOM 681 N N . LEU A 1 88 ? 0.065 6.302 38.576 1.00 88.88 88 LEU A N 1
ATOM 682 C CA . LEU A 1 88 ? 0.409 4.947 39.009 1.00 88.88 88 LEU A CA 1
ATOM 683 C C . LEU A 1 88 ? -0.388 3.886 38.233 1.00 88.88 88 LEU A C 1
ATOM 685 O O . LEU A 1 88 ? 0.187 2.917 37.754 1.00 88.88 88 LEU A O 1
ATOM 689 N N . LEU A 1 89 ? -1.702 4.078 38.081 1.00 89.88 89 LEU A N 1
ATOM 690 C CA . LEU A 1 89 ? -2.547 3.144 37.336 1.00 89.88 89 LEU A CA 1
ATOM 691 C C . LEU A 1 89 ? -2.232 3.152 35.840 1.00 89.88 89 LEU A C 1
ATOM 693 O O . LEU A 1 89 ? -2.207 2.085 35.249 1.00 89.88 89 LEU A O 1
ATOM 697 N N . ALA A 1 90 ? -1.954 4.311 35.238 1.00 89.31 90 ALA A N 1
ATOM 698 C CA . ALA A 1 90 ? -1.526 4.387 33.842 1.00 89.31 90 ALA A CA 1
ATOM 699 C C . ALA A 1 90 ? -0.224 3.609 33.612 1.00 89.31 90 ALA A C 1
ATOM 701 O O . ALA A 1 90 ? -0.133 2.872 32.641 1.00 89.31 90 ALA A O 1
ATOM 702 N N . LEU A 1 91 ? 0.746 3.703 34.530 1.00 90.31 91 LEU A N 1
ATOM 703 C CA . LEU A 1 91 ? 1.974 2.909 34.463 1.00 90.31 91 LEU A CA 1
ATOM 704 C C . LEU A 1 91 ? 1.682 1.405 34.569 1.00 90.31 91 LEU A C 1
ATOM 706 O O . LEU A 1 91 ? 2.214 0.624 33.788 1.00 90.31 91 LEU A O 1
ATOM 710 N N . ILE A 1 92 ? 0.813 0.998 35.499 1.00 93.00 92 ILE A N 1
ATOM 711 C CA . ILE A 1 92 ? 0.412 -0.409 35.650 1.00 93.00 92 ILE A CA 1
ATOM 712 C C . ILE A 1 92 ? -0.289 -0.916 34.381 1.00 93.00 92 ILE A C 1
ATOM 714 O O . ILE A 1 92 ? 0.059 -1.986 33.890 1.00 93.00 92 ILE A O 1
ATOM 718 N N . TYR A 1 93 ? -1.238 -0.155 33.825 1.00 93.06 93 TYR A N 1
ATOM 719 C CA . TYR A 1 93 ? -1.916 -0.521 32.577 1.00 93.06 93 TYR A CA 1
ATOM 720 C C . TYR A 1 93 ? -0.938 -0.618 31.415 1.00 93.06 93 TYR A C 1
ATOM 722 O O . TYR A 1 93 ? -0.983 -1.592 30.679 1.00 93.06 93 TYR A O 1
ATOM 730 N N . PHE A 1 94 ? 0.001 0.318 31.314 1.00 92.94 94 PHE A N 1
ATOM 731 C CA . PHE A 1 94 ? 1.013 0.304 30.270 1.00 92.94 94 PHE A CA 1
ATOM 732 C C . PHE A 1 94 ? 1.923 -0.929 30.350 1.00 92.94 94 PHE A C 1
ATOM 734 O O . PHE A 1 94 ? 2.181 -1.568 29.335 1.00 92.94 94 PHE A O 1
ATOM 741 N N . LEU A 1 95 ? 2.355 -1.317 31.555 1.00 93.00 95 LEU A N 1
ATOM 742 C CA . LEU A 1 95 ? 3.137 -2.542 31.756 1.00 93.00 95 LEU A CA 1
ATOM 743 C C . LEU A 1 95 ? 2.349 -3.798 31.359 1.00 93.00 95 LEU A C 1
ATOM 745 O O . LEU A 1 95 ? 2.908 -4.697 30.734 1.00 93.00 95 LEU A O 1
ATOM 749 N N . ILE A 1 96 ? 1.054 -3.851 31.687 1.00 93.75 96 ILE A N 1
ATOM 750 C CA . ILE A 1 96 ? 0.171 -4.952 31.277 1.00 93.75 96 ILE A CA 1
ATOM 751 C C . ILE A 1 96 ? 0.013 -4.970 29.752 1.00 93.75 96 ILE A C 1
ATOM 753 O O . ILE A 1 96 ? 0.137 -6.027 29.140 1.00 93.75 96 ILE A O 1
ATOM 757 N N . GLU A 1 97 ? -0.232 -3.819 29.128 1.00 92.44 97 GLU A N 1
ATOM 758 C CA . GLU A 1 97 ? -0.411 -3.688 27.680 1.00 92.44 97 GLU A CA 1
ATOM 759 C C . GLU A 1 97 ? 0.844 -4.083 26.903 1.00 92.44 97 GLU A C 1
ATOM 761 O O . GLU A 1 97 ? 0.733 -4.815 25.925 1.00 92.44 97 GLU A O 1
ATOM 766 N N . ILE A 1 98 ? 2.031 -3.673 27.355 1.00 92.00 98 ILE A N 1
ATOM 767 C CA . ILE A 1 98 ? 3.316 -4.099 26.781 1.00 92.00 98 ILE A CA 1
ATOM 768 C C . ILE A 1 98 ? 3.500 -5.602 26.936 1.00 92.00 98 ILE A C 1
ATOM 770 O O . ILE A 1 98 ? 3.846 -6.271 25.968 1.00 92.00 98 ILE A O 1
ATOM 774 N N . ALA A 1 99 ? 3.253 -6.152 28.128 1.00 91.25 99 ALA A N 1
ATOM 775 C CA . ALA A 1 99 ? 3.388 -7.588 28.348 1.00 91.25 99 ALA A CA 1
ATOM 776 C C . ALA A 1 99 ? 2.467 -8.377 27.406 1.00 91.25 99 ALA A C 1
ATOM 778 O O . ALA A 1 99 ? 2.899 -9.334 26.771 1.00 91.25 99 ALA A O 1
ATOM 779 N N . VAL A 1 100 ? 1.218 -7.936 27.255 1.00 91.38 100 VAL A N 1
ATOM 780 C CA . VAL A 1 100 ? 0.255 -8.518 26.314 1.00 91.38 100 VAL A CA 1
ATOM 781 C C . VAL A 1 100 ? 0.731 -8.350 24.864 1.00 91.38 100 VAL A C 1
ATOM 783 O O . VAL A 1 100 ? 0.735 -9.317 24.103 1.00 91.38 100 VAL A O 1
ATOM 786 N N . PHE A 1 101 ? 1.196 -7.160 24.481 1.00 90.88 101 PHE A N 1
ATOM 787 C CA . PHE A 1 101 ? 1.697 -6.867 23.138 1.00 90.88 101 PHE A CA 1
ATOM 788 C C . PHE A 1 101 ? 2.924 -7.714 22.776 1.00 90.88 101 PHE A C 1
ATOM 790 O O . PHE A 1 101 ? 2.993 -8.210 21.655 1.00 90.88 101 PHE A O 1
ATOM 797 N N . TYR A 1 102 ? 3.829 -7.966 23.728 1.00 89.94 102 TYR A N 1
ATOM 798 C CA . TYR A 1 102 ? 5.003 -8.822 23.546 1.00 89.94 102 TYR A CA 1
ATOM 799 C C . TYR A 1 102 ? 4.631 -10.242 23.094 1.00 89.94 102 TYR A C 1
ATOM 801 O O . TYR A 1 102 ? 5.297 -10.818 22.228 1.00 89.94 102 TYR A O 1
ATOM 809 N N . TYR A 1 103 ? 3.551 -10.802 23.651 1.00 87.69 103 TYR A N 1
ATOM 810 C CA . TYR A 1 103 ? 3.061 -12.122 23.256 1.00 87.69 103 TYR A CA 1
ATOM 811 C C . TYR A 1 103 ? 2.266 -12.092 21.957 1.00 87.69 103 TYR A C 1
ATOM 813 O O . TYR A 1 103 ? 2.396 -13.037 21.174 1.00 87.69 103 TYR A O 1
ATOM 821 N N . ILE A 1 104 ? 1.460 -11.045 21.739 1.00 87.75 104 ILE A N 1
ATOM 822 C CA . ILE A 1 104 ? 0.521 -10.953 20.615 1.00 87.75 104 ILE A CA 1
ATOM 823 C C . ILE A 1 104 ? 1.220 -10.625 19.287 1.00 87.75 104 ILE A C 1
ATOM 825 O O . ILE A 1 104 ? 0.915 -11.213 18.240 1.00 87.75 104 ILE A O 1
ATOM 829 N N . TYR A 1 105 ? 2.140 -9.670 19.317 1.00 87.56 105 TYR A N 1
ATOM 830 C CA . TYR A 1 105 ? 2.735 -9.096 18.123 1.00 87.56 105 TYR A CA 1
ATOM 831 C C . TYR A 1 105 ? 4.005 -9.867 17.721 1.00 87.56 105 TYR A C 1
ATOM 833 O O . TYR A 1 105 ? 4.820 -10.203 18.575 1.00 87.56 105 TYR A O 1
ATOM 841 N N . PRO A 1 106 ? 4.212 -10.204 16.436 1.00 83.81 106 PRO A N 1
ATOM 842 C CA . PRO A 1 106 ? 5.369 -11.005 16.036 1.00 83.81 106 PRO A CA 1
ATOM 843 C C . PRO A 1 106 ? 6.687 -10.226 16.154 1.00 83.81 106 PRO A C 1
ATOM 845 O O . PRO A 1 106 ? 7.682 -10.772 16.624 1.00 83.81 106 PRO A O 1
ATOM 848 N N . GLY A 1 107 ? 6.693 -8.936 15.796 1.00 83.94 107 GLY A N 1
ATOM 849 C CA . GLY A 1 107 ? 7.910 -8.118 15.767 1.00 83.94 107 GLY A CA 1
ATOM 850 C C . GLY A 1 107 ? 8.556 -7.888 17.136 1.00 83.94 107 GLY A C 1
ATOM 851 O O . GLY A 1 107 ? 9.751 -7.621 17.201 1.00 83.94 107 GLY A O 1
ATOM 852 N N . SER A 1 108 ? 7.814 -8.030 18.238 1.00 84.56 108 SER A N 1
ATOM 853 C CA . SER A 1 108 ? 8.372 -7.919 19.595 1.00 84.56 108 SER A CA 1
ATOM 854 C C . SER A 1 108 ? 9.243 -9.109 19.991 1.00 84.56 108 SER A C 1
ATOM 856 O O . SER A 1 108 ? 10.040 -8.974 20.909 1.00 84.56 108 SER A O 1
ATOM 858 N N . LYS A 1 109 ? 9.115 -10.253 19.304 1.00 83.19 109 LYS A N 1
ATOM 859 C CA . LYS A 1 109 ? 9.978 -11.428 19.512 1.00 83.19 109 LYS A CA 1
ATOM 860 C C . LYS A 1 109 ? 11.234 -11.414 18.639 1.00 83.19 109 LYS A C 1
ATOM 862 O O . LYS A 1 109 ? 12.149 -12.182 18.900 1.00 83.19 109 LYS A O 1
ATOM 867 N N . VAL A 1 110 ? 11.242 -10.591 17.587 1.00 83.75 110 VAL A N 1
ATOM 868 C CA . VAL A 1 110 ? 12.375 -10.460 16.656 1.00 83.75 110 VAL A CA 1
ATOM 869 C C . VAL A 1 110 ? 13.372 -9.408 17.153 1.00 83.75 110 VAL A C 1
ATOM 871 O O . VAL A 1 110 ? 14.570 -9.564 16.960 1.00 83.75 110 VAL A O 1
ATOM 874 N N . VAL A 1 111 ? 12.888 -8.346 17.806 1.00 84.38 111 VAL A N 1
ATOM 875 C CA . VAL A 1 111 ? 13.740 -7.316 18.422 1.00 84.38 111 VAL A CA 1
ATOM 876 C C . VAL A 1 111 ? 14.393 -7.854 19.697 1.00 84.38 111 VAL A C 1
ATOM 878 O O . VAL A 1 111 ? 13.761 -8.583 20.462 1.00 84.38 111 VAL A O 1
ATOM 881 N N . GLU A 1 112 ? 15.639 -7.453 19.955 1.00 86.81 112 GLU A N 1
ATOM 882 C CA . GLU A 1 112 ? 16.308 -7.751 21.220 1.00 86.81 112 GLU A CA 1
ATOM 883 C C . GLU A 1 112 ? 15.501 -7.233 22.419 1.00 86.81 112 GLU A C 1
ATOM 885 O O . GLU A 1 112 ? 14.951 -6.129 22.413 1.00 86.81 112 GLU A O 1
ATOM 890 N N . LEU A 1 113 ? 15.452 -8.025 23.492 1.00 86.12 113 LEU A N 1
ATOM 891 C CA . LEU A 1 113 ? 14.630 -7.717 24.664 1.00 86.12 113 LEU A CA 1
ATOM 892 C C . LEU A 1 113 ? 14.986 -6.345 25.279 1.00 86.12 113 LEU A C 1
ATOM 894 O O . LEU A 1 113 ? 14.102 -5.598 25.697 1.00 86.12 113 LEU A O 1
ATOM 898 N N . SER A 1 114 ? 16.279 -6.006 25.302 1.00 86.69 114 SER A N 1
ATOM 899 C CA . SER A 1 114 ? 16.828 -4.727 25.775 1.00 86.69 114 SER A CA 1
ATOM 900 C C . SER A 1 114 ? 16.294 -3.537 24.972 1.00 86.69 114 SER A C 1
ATOM 902 O O . SER A 1 114 ? 15.791 -2.573 25.554 1.00 86.69 114 SER A O 1
ATOM 904 N N . GLU A 1 115 ? 16.356 -3.619 23.643 1.00 85.81 115 GLU A N 1
ATOM 905 C CA . GLU A 1 115 ? 15.841 -2.595 22.736 1.00 85.81 115 GLU A CA 1
ATOM 906 C C . GLU A 1 115 ? 14.328 -2.431 22.880 1.00 85.81 115 GLU A C 1
ATOM 908 O O . GLU A 1 115 ? 13.833 -1.308 22.981 1.00 85.81 115 GLU A O 1
ATOM 913 N N . TYR A 1 116 ? 13.581 -3.535 22.949 1.00 87.75 116 TYR A N 1
ATOM 914 C CA . TYR A 1 116 ? 12.128 -3.494 23.111 1.00 87.75 116 TYR A CA 1
ATOM 915 C C . TYR A 1 116 ? 11.707 -2.732 24.378 1.00 87.75 116 TYR A C 1
ATOM 917 O O . TYR A 1 116 ? 10.815 -1.875 24.323 1.00 87.75 116 TYR A O 1
ATOM 925 N N . PHE A 1 117 ? 12.370 -2.988 25.512 1.00 86.69 117 PHE A N 1
ATOM 926 C CA . PHE A 1 117 ? 12.117 -2.251 26.752 1.00 86.69 117 PHE A CA 1
ATOM 927 C C . PHE A 1 117 ? 12.520 -0.778 26.649 1.00 86.69 117 PHE A C 1
ATOM 929 O O . PHE A 1 117 ? 11.767 0.082 27.109 1.00 86.69 117 PHE A O 1
ATOM 936 N N . LEU A 1 118 ? 13.657 -0.468 26.019 1.00 88.19 118 LEU A N 1
ATOM 937 C CA . LEU A 1 118 ? 14.092 0.911 25.788 1.00 88.19 118 LEU A CA 1
ATOM 938 C C . LEU A 1 118 ? 13.035 1.696 24.996 1.00 88.19 118 LEU A C 1
ATOM 940 O O . LEU A 1 118 ? 12.572 2.742 25.455 1.00 88.19 118 LEU A O 1
ATOM 944 N N . TYR A 1 119 ? 12.610 1.178 23.840 1.00 87.75 119 TYR A N 1
ATOM 945 C CA . TYR A 1 119 ? 11.611 1.836 22.994 1.00 87.75 119 TYR A CA 1
ATOM 946 C C . TYR A 1 119 ? 10.261 1.969 23.698 1.00 87.75 119 TYR A C 1
ATOM 948 O O . TYR A 1 119 ? 9.623 3.014 23.595 1.00 87.75 119 TYR A O 1
ATOM 956 N N . SER A 1 120 ? 9.864 0.966 24.481 1.00 87.25 120 SER A N 1
ATOM 957 C CA . SER A 1 120 ? 8.654 1.010 25.304 1.00 87.25 120 SER A CA 1
ATOM 958 C C . SER A 1 120 ? 8.711 2.084 26.402 1.00 87.25 120 SER A C 1
ATOM 960 O O . SER A 1 120 ? 7.722 2.755 26.686 1.00 87.25 120 SER A O 1
ATOM 962 N N . ILE A 1 121 ? 9.866 2.301 27.034 1.00 86.62 121 ILE A N 1
ATOM 963 C CA . ILE A 1 121 ? 10.026 3.377 28.026 1.00 86.62 121 ILE A CA 1
ATOM 964 C C . ILE A 1 121 ? 9.959 4.743 27.337 1.00 86.62 121 ILE A C 1
ATOM 966 O O . ILE A 1 121 ? 9.236 5.634 27.790 1.00 86.62 121 ILE A O 1
ATOM 970 N N . VAL A 1 122 ? 10.679 4.902 26.223 1.00 87.12 122 VAL A N 1
ATOM 971 C CA . VAL A 1 122 ? 10.681 6.140 25.429 1.00 87.12 122 VAL A CA 1
ATOM 972 C C . VAL A 1 122 ? 9.277 6.455 24.911 1.00 87.12 122 VAL A C 1
ATOM 974 O O . VAL A 1 122 ? 8.856 7.614 24.929 1.00 87.12 122 VAL A O 1
ATOM 977 N N . SER A 1 123 ? 8.508 5.438 24.520 1.00 86.25 123 SER A N 1
ATOM 978 C CA . SER A 1 123 ? 7.162 5.620 23.991 1.00 86.25 123 SER A CA 1
ATOM 979 C C . SER A 1 123 ? 6.177 6.163 25.022 1.00 86.25 123 SER A C 1
ATOM 981 O O . SER A 1 123 ? 5.267 6.897 24.642 1.00 86.25 123 SER A O 1
ATOM 983 N N . LEU A 1 124 ? 6.366 5.876 26.316 1.00 84.62 124 LEU A N 1
ATOM 984 C CA . LEU A 1 124 ? 5.541 6.424 27.398 1.00 84.62 124 LEU A CA 1
ATOM 985 C C . LEU A 1 124 ? 5.835 7.905 27.664 1.00 84.62 124 LEU A C 1
ATOM 987 O O . LEU A 1 124 ? 4.935 8.648 28.068 1.00 84.62 124 LEU A O 1
ATOM 991 N N . LEU A 1 125 ? 7.071 8.358 27.426 1.00 85.25 125 LEU A N 1
ATOM 992 C CA . LEU A 1 125 ? 7.465 9.751 27.660 1.00 85.25 125 LEU A CA 1
ATOM 993 C C . LEU A 1 125 ? 6.659 10.723 26.793 1.00 85.25 125 LEU A C 1
ATOM 995 O O . LEU A 1 125 ? 6.278 11.791 27.275 1.00 85.25 125 LEU A O 1
ATOM 999 N N . ILE A 1 126 ? 6.342 10.345 25.550 1.00 83.88 126 ILE A N 1
ATOM 1000 C CA . ILE A 1 126 ? 5.598 11.195 24.611 1.00 83.88 126 ILE A CA 1
ATOM 1001 C C . ILE A 1 126 ? 4.179 11.501 25.147 1.00 83.88 126 ILE A C 1
ATOM 1003 O O . ILE A 1 126 ? 3.896 12.673 25.414 1.00 83.88 126 ILE A O 1
ATOM 1007 N N . PRO A 1 127 ? 3.298 10.516 25.415 1.00 82.12 127 PRO A N 1
ATOM 1008 C CA . PRO A 1 127 ? 1.986 10.766 26.010 1.00 82.12 127 PRO A CA 1
ATOM 1009 C C . PRO A 1 127 ? 2.044 11.463 27.378 1.00 82.12 127 PRO A C 1
ATOM 1011 O O . PRO A 1 127 ? 1.219 12.333 27.679 1.00 82.12 127 PRO A O 1
ATOM 1014 N N . LEU A 1 128 ? 3.025 11.112 28.220 1.00 80.75 128 LEU A N 1
ATOM 1015 C CA . LEU A 1 128 ? 3.166 11.687 29.560 1.00 80.75 128 LEU A CA 1
ATOM 1016 C C . LEU A 1 128 ? 3.554 13.171 29.502 1.00 80.75 128 LEU A C 1
ATOM 1018 O O . LEU A 1 128 ? 3.035 13.978 30.279 1.00 80.75 128 LEU A O 1
ATOM 1022 N N . SER A 1 129 ? 4.428 13.539 28.560 1.00 77.94 129 SER A N 1
ATOM 1023 C CA . SER A 1 129 ? 4.838 14.923 28.322 1.00 77.94 129 SER A CA 1
ATOM 1024 C C . SER A 1 129 ? 3.637 15.787 27.928 1.00 77.94 129 SER A C 1
ATOM 1026 O O . SER A 1 129 ? 3.423 16.838 28.532 1.00 77.94 129 SER A O 1
ATOM 1028 N N . ILE A 1 130 ? 2.763 15.295 27.043 1.00 75.00 130 ILE A N 1
ATOM 1029 C CA . ILE A 1 130 ? 1.524 15.982 26.650 1.00 75.00 130 ILE A CA 1
ATOM 1030 C C . ILE A 1 130 ? 0.622 16.208 27.869 1.00 75.00 130 ILE A C 1
ATOM 1032 O O . ILE A 1 130 ? 0.149 17.322 28.088 1.00 75.00 130 ILE A O 1
ATOM 1036 N N . LEU A 1 131 ? 0.423 15.200 28.722 1.00 71.06 131 LEU A N 1
ATOM 1037 C CA . LEU A 1 131 ? -0.416 15.342 29.919 1.00 71.06 131 LEU A CA 1
ATOM 1038 C C . LEU A 1 131 ? 0.142 16.296 30.984 1.00 71.06 131 LEU A C 1
ATOM 1040 O O . LEU A 1 131 ? -0.636 16.924 31.708 1.00 71.06 131 LEU A O 1
ATOM 1044 N N . LEU A 1 132 ? 1.464 16.337 31.163 1.00 70.06 132 LEU A N 1
ATOM 1045 C CA . LEU A 1 132 ? 2.116 17.076 32.249 1.00 70.06 132 LEU A CA 1
ATOM 1046 C C . LEU A 1 132 ? 2.466 18.513 31.866 1.00 70.06 132 LEU A C 1
ATOM 1048 O O . LEU A 1 132 ? 2.357 19.415 32.704 1.00 70.06 132 LEU A O 1
ATOM 1052 N N . ILE A 1 133 ? 2.894 18.720 30.623 1.00 70.00 133 ILE A N 1
ATOM 1053 C CA . ILE A 1 133 ? 3.434 19.989 30.132 1.00 70.00 133 ILE A CA 1
ATOM 1054 C C . ILE A 1 133 ? 2.306 20.880 29.608 1.00 70.00 133 ILE A C 1
ATOM 1056 O O . ILE A 1 133 ? 2.240 22.053 29.985 1.00 70.00 133 ILE A O 1
ATOM 1060 N N . TYR A 1 134 ? 1.363 20.326 28.835 1.00 67.31 134 TYR A N 1
ATOM 1061 C CA . TYR A 1 134 ? 0.260 21.095 28.243 1.00 67.31 134 TYR A CA 1
ATOM 1062 C C . TYR A 1 134 ? -0.541 21.909 29.281 1.00 67.31 134 TYR A C 1
ATOM 1064 O O . TYR A 1 134 ? -0.747 23.104 29.074 1.00 67.31 134 TYR A O 1
ATOM 1072 N N . PRO A 1 135 ? -0.917 21.371 30.460 1.00 65.19 135 PRO A N 1
ATOM 1073 C CA . PRO A 1 135 ? -1.654 22.155 31.452 1.00 65.19 135 PRO A CA 1
ATOM 1074 C C . PRO A 1 135 ? -0.812 23.230 32.157 1.00 65.19 135 PRO A C 1
ATOM 1076 O O . PRO A 1 135 ? -1.381 24.152 32.741 1.00 65.19 135 PRO A O 1
ATOM 1079 N N . LYS A 1 136 ? 0.523 23.095 32.180 1.00 65.12 136 LYS A N 1
ATOM 1080 C CA . LYS A 1 136 ? 1.429 24.038 32.861 1.00 65.12 136 LYS A CA 1
ATOM 1081 C C . LYS A 1 136 ? 1.773 25.244 31.989 1.00 65.12 136 LYS A C 1
ATOM 1083 O O . LYS A 1 136 ? 1.849 26.342 32.528 1.00 65.12 136 LYS A O 1
ATOM 1088 N N . ILE A 1 137 ? 1.943 25.044 30.681 1.00 64.75 137 ILE A N 1
ATOM 1089 C CA . ILE A 1 137 ? 2.279 26.115 29.728 1.00 64.75 137 ILE A CA 1
ATOM 1090 C C . ILE A 1 137 ? 1.091 27.073 29.520 1.00 64.75 137 ILE A C 1
ATOM 1092 O O . ILE A 1 137 ? 1.285 28.273 29.373 1.00 64.75 137 ILE A O 1
ATOM 1096 N N . TYR A 1 138 ? -0.146 26.572 29.585 1.00 57.88 138 TYR A N 1
ATOM 1097 C CA . TYR A 1 138 ? -1.355 27.336 29.244 1.00 57.88 138 TYR A CA 1
ATOM 1098 C C . TYR A 1 138 ? -2.143 27.880 30.456 1.00 57.88 138 TYR A C 1
ATOM 1100 O O . TYR A 1 138 ? -3.375 27.932 30.438 1.00 57.88 138 TYR A O 1
ATOM 1108 N N . LYS A 1 139 ? -1.468 28.302 31.535 1.00 54.16 139 LYS A N 1
ATOM 1109 C CA . LYS A 1 139 ? -2.128 29.038 32.634 1.00 54.16 139 LYS A CA 1
ATOM 1110 C C . LYS A 1 139 ? -2.358 30.504 32.235 1.00 54.16 139 LYS A C 1
ATOM 1112 O O . LYS A 1 139 ? -1.480 31.340 32.402 1.00 54.16 139 LYS A O 1
ATOM 1117 N N . GLU A 1 140 ? -3.545 30.831 31.729 1.00 51.28 140 GLU A N 1
ATOM 1118 C CA . GLU A 1 140 ? -3.936 32.223 31.447 1.00 51.28 140 GLU A CA 1
ATOM 1119 C C . GLU A 1 140 ? -4.410 32.992 32.697 1.00 51.28 140 GLU A C 1
ATOM 1121 O O . GLU A 1 140 ? -5.028 32.430 33.605 1.00 51.28 140 GLU A O 1
ATOM 1126 N N . HIS A 1 141 ? -4.196 34.312 32.692 1.00 44.78 141 HIS A N 1
ATOM 1127 C CA . HIS A 1 141 ? -4.527 35.239 33.778 1.00 44.78 141 HIS A CA 1
ATOM 1128 C C . HIS A 1 141 ? -6.049 35.366 34.016 1.00 44.78 141 HIS A C 1
ATOM 1130 O O . HIS A 1 141 ? -6.873 35.289 33.095 1.00 44.78 141 HIS A O 1
ATOM 1136 N N . THR A 1 142 ? -6.450 35.547 35.275 1.00 43.50 142 THR A N 1
ATOM 1137 C CA . THR A 1 142 ? -7.848 35.662 35.718 1.00 43.50 142 THR A CA 1
ATOM 1138 C C . THR A 1 142 ? -8.459 37.000 35.294 1.00 43.50 142 THR A C 1
ATOM 1140 O O . THR A 1 142 ? -8.294 38.004 35.977 1.00 43.50 142 THR A O 1
ATOM 1143 N N . ILE A 1 143 ? -9.188 37.021 34.177 1.00 43.88 143 ILE A N 1
ATOM 1144 C CA . ILE A 1 143 ? -10.055 38.146 33.810 1.00 43.88 143 ILE A CA 1
ATOM 1145 C C . ILE A 1 143 ? -11.433 37.892 34.438 1.00 43.88 143 ILE A C 1
ATOM 1147 O O . ILE A 1 143 ? -12.019 36.829 34.222 1.00 43.88 143 ILE A O 1
ATOM 1151 N N . TYR A 1 144 ? -11.940 38.843 35.227 1.00 41.62 144 TYR A N 1
ATOM 1152 C CA . TYR A 1 144 ? -13.313 38.821 35.740 1.00 41.62 144 TYR A CA 1
ATOM 1153 C C . TYR A 1 144 ? -14.297 38.985 34.565 1.00 41.62 144 TYR A C 1
ATOM 1155 O O . TYR A 1 144 ? -14.326 40.024 33.913 1.00 41.62 144 TYR A O 1
ATOM 1163 N N . GLY A 1 145 ? -15.072 37.939 34.264 1.00 55.94 145 GLY A N 1
ATOM 1164 C CA . GLY A 1 145 ? -16.019 37.878 33.143 1.00 55.94 145 GLY A CA 1
ATOM 1165 C C . GLY A 1 145 ? -16.524 36.449 32.892 1.00 55.94 145 GLY A C 1
ATOM 1166 O O . GLY A 1 145 ? -16.145 35.524 33.613 1.00 55.94 145 GLY A O 1
ATOM 1167 N N . ARG A 1 146 ? -17.378 36.240 31.872 1.00 55.62 146 ARG A N 1
ATOM 1168 C CA . ARG A 1 146 ? -17.783 34.881 31.449 1.00 55.62 146 ARG A CA 1
ATOM 1169 C C . ARG A 1 146 ? -16.516 34.100 31.066 1.00 55.62 146 ARG A C 1
ATOM 1171 O O . ARG A 1 146 ? -15.810 34.551 30.164 1.00 55.62 146 ARG A O 1
ATOM 1178 N N . PRO A 1 147 ? -16.203 32.967 31.719 1.00 61.19 147 PRO A N 1
ATOM 1179 C CA . PRO A 1 147 ? -14.989 32.230 31.407 1.00 61.19 147 PRO A CA 1
ATOM 1180 C C . PRO A 1 147 ? -15.023 31.793 29.934 1.00 61.19 147 PRO A C 1
ATOM 1182 O O . PRO A 1 147 ? -16.044 31.257 29.492 1.00 61.19 147 PRO A O 1
ATOM 1185 N N . PRO A 1 148 ? -13.946 32.009 29.156 1.00 64.88 148 PRO A N 1
ATOM 1186 C CA . PRO A 1 148 ? -13.881 31.530 27.782 1.00 64.88 148 PRO A CA 1
ATOM 1187 C C . PRO A 1 148 ? -14.079 30.011 27.742 1.00 64.88 148 PRO A C 1
ATOM 1189 O O . PRO A 1 148 ? -13.617 29.289 28.629 1.00 64.88 148 PRO A O 1
ATOM 1192 N N . LEU A 1 149 ? -14.735 29.521 26.685 1.00 62.62 149 LEU A N 1
ATOM 1193 C CA . LEU A 1 149 ? -15.131 28.114 26.510 1.00 62.62 149 LEU A CA 1
ATOM 1194 C C . LEU A 1 149 ? -13.948 27.143 26.698 1.00 62.62 149 LEU A C 1
ATOM 1196 O O . LEU A 1 149 ? -14.100 26.064 27.266 1.00 62.62 149 LEU A O 1
ATOM 1200 N N . LYS A 1 150 ? -12.737 27.593 26.343 1.00 64.75 150 LYS A N 1
ATOM 1201 C CA . LYS A 1 150 ? -11.469 26.876 26.538 1.00 64.75 150 LYS A CA 1
ATOM 1202 C C . LYS A 1 150 ? -11.151 26.555 28.010 1.00 64.75 150 LYS A C 1
ATOM 1204 O O . LYS A 1 150 ? -10.648 25.473 28.292 1.00 64.75 150 LYS A O 1
ATOM 1209 N N . ARG A 1 151 ? -11.480 27.436 28.966 1.00 67.81 151 ARG A N 1
ATOM 1210 C CA . ARG A 1 151 ? -11.248 27.204 30.413 1.00 67.81 151 ARG A CA 1
ATOM 1211 C C . ARG A 1 151 ? -12.216 26.196 31.010 1.00 67.81 151 ARG A C 1
ATOM 1213 O O . ARG A 1 151 ? -11.880 25.515 31.974 1.00 67.81 151 ARG A O 1
ATOM 1220 N N . LEU A 1 152 ? -13.410 26.098 30.435 1.00 70.69 152 LEU A N 1
ATOM 1221 C CA . LEU A 1 152 ? -14.434 25.166 30.886 1.00 70.69 152 LEU A CA 1
ATOM 1222 C C . LEU A 1 152 ? -14.172 23.739 30.393 1.00 70.69 152 LEU A C 1
ATOM 1224 O O . LEU A 1 152 ? -14.673 22.804 31.007 1.00 70.69 152 LEU A O 1
ATOM 1228 N N . LEU A 1 153 ? -13.329 23.545 29.370 1.00 71.31 153 LEU A N 1
ATOM 1229 C CA . LEU A 1 153 ? -12.975 22.216 28.857 1.00 71.31 153 LEU A CA 1
ATOM 1230 C C . LEU A 1 153 ? -12.422 21.296 29.951 1.00 71.31 153 LEU A C 1
ATOM 1232 O O . LEU A 1 153 ? -12.943 20.205 30.137 1.00 71.31 153 LEU A O 1
ATOM 1236 N N . ILE A 1 154 ? -11.412 21.726 30.711 1.00 73.94 154 ILE A N 1
ATOM 1237 C CA . ILE A 1 154 ? -10.760 20.888 31.737 1.00 73.94 154 ILE A CA 1
ATOM 1238 C C . ILE A 1 154 ? -11.757 20.393 32.809 1.00 73.94 154 ILE A C 1
ATOM 1240 O O . ILE A 1 154 ? -11.823 19.180 33.042 1.00 73.94 154 ILE A O 1
ATOM 1244 N N . PRO A 1 155 ? -12.552 21.262 33.468 1.00 73.56 155 PRO A N 1
ATOM 1245 C CA . PRO A 1 155 ? -13.548 20.806 34.433 1.00 73.56 155 PRO A CA 1
ATOM 1246 C C . PRO A 1 155 ? -14.685 20.004 33.781 1.00 73.56 155 PRO A C 1
ATOM 1248 O O . PRO A 1 155 ? -15.134 19.032 34.386 1.00 73.56 155 PRO A O 1
ATOM 1251 N N . LEU A 1 156 ? -15.113 20.326 32.552 1.00 78.31 156 LEU A N 1
ATOM 1252 C CA . LEU A 1 156 ? -16.133 19.547 31.832 1.00 78.31 156 LEU A CA 1
ATOM 1253 C C . LEU A 1 156 ? -15.638 18.140 31.467 1.00 78.31 156 LEU A C 1
ATOM 1255 O O . LEU A 1 156 ? -16.370 17.176 31.667 1.00 78.31 156 LEU A O 1
ATOM 1259 N N . PHE A 1 157 ? -14.384 17.987 31.035 1.00 75.88 157 PHE A N 1
ATOM 1260 C CA . PHE A 1 157 ? -13.754 16.682 30.804 1.00 75.88 157 PHE A CA 1
ATOM 1261 C C . PHE A 1 157 ? -13.586 15.886 32.104 1.00 75.88 157 PHE A C 1
ATOM 1263 O O . PHE A 1 157 ? -13.792 14.671 32.127 1.00 75.88 157 PHE A O 1
ATOM 1270 N N . SER A 1 158 ? -13.265 16.557 33.213 1.00 78.12 158 SER A N 1
ATOM 1271 C CA . SER A 1 158 ? -13.231 15.924 34.538 1.00 78.12 158 SER A CA 1
ATOM 1272 C C . SER A 1 158 ? -14.619 15.413 34.962 1.00 78.12 158 SER A C 1
ATOM 1274 O O . SER A 1 158 ? -14.747 14.291 35.461 1.00 78.12 158 SER A O 1
ATOM 1276 N N . LEU A 1 159 ? -15.676 16.191 34.701 1.00 81.25 159 LEU A N 1
ATOM 1277 C CA . LEU A 1 159 ? -17.068 15.789 34.937 1.00 81.25 159 LEU A CA 1
ATOM 1278 C C . LEU A 1 159 ? -17.491 14.623 34.036 1.00 81.25 159 LEU A C 1
ATOM 1280 O O . LEU A 1 159 ? -18.059 13.654 34.541 1.00 81.25 159 LEU A O 1
ATOM 1284 N N . ALA A 1 160 ? -17.159 14.674 32.744 1.00 81.94 160 ALA A N 1
ATOM 1285 C CA . ALA A 1 160 ? -17.400 13.598 31.784 1.00 81.94 160 ALA A CA 1
ATOM 1286 C C . ALA A 1 160 ? -16.784 12.276 32.269 1.00 81.94 160 ALA A C 1
ATOM 1288 O O . ALA A 1 160 ? -17.468 11.262 32.415 1.00 81.94 160 ALA A O 1
ATOM 1289 N N . LYS A 1 161 ? -15.509 12.309 32.662 1.00 81.88 161 LYS A N 1
ATOM 1290 C CA . LYS A 1 161 ? -14.810 11.163 33.252 1.00 81.88 161 LYS A CA 1
ATOM 1291 C C . LYS A 1 161 ? -15.508 10.613 34.501 1.00 81.88 161 LYS A C 1
ATOM 1293 O O . LYS A 1 161 ? -15.600 9.396 34.680 1.00 81.88 161 LYS A O 1
ATOM 1298 N N . ARG A 1 162 ? -16.009 11.485 35.380 1.00 81.56 162 ARG A N 1
ATOM 1299 C CA . ARG A 1 162 ? -16.748 11.059 36.579 1.00 81.56 162 ARG A CA 1
ATOM 1300 C C . ARG A 1 162 ? -18.055 10.350 36.214 1.00 81.56 162 ARG A C 1
ATOM 1302 O O . ARG A 1 162 ? -18.421 9.370 36.864 1.00 81.56 162 ARG A O 1
ATOM 1309 N N . ASN A 1 163 ? -18.739 10.810 35.171 1.00 81.81 163 ASN A N 1
ATOM 1310 C CA . ASN A 1 163 ? -19.994 10.221 34.707 1.00 81.81 163 ASN A CA 1
ATOM 1311 C C . ASN A 1 163 ? -19.798 8.821 34.114 1.00 81.81 163 ASN A C 1
ATOM 1313 O O . ASN A 1 163 ? -20.542 7.905 34.474 1.00 81.81 163 ASN A O 1
ATOM 1317 N N . ILE A 1 164 ? -18.747 8.635 33.311 1.00 84.31 164 ILE A N 1
ATOM 1318 C CA . ILE A 1 164 ? -18.325 7.334 32.760 1.00 84.31 164 ILE A CA 1
ATOM 1319 C C . ILE A 1 164 ? -18.160 6.297 33.875 1.00 84.31 164 ILE A C 1
ATOM 1321 O O . ILE A 1 164 ? -18.668 5.179 33.765 1.00 84.31 164 ILE A O 1
ATOM 1325 N N . ARG A 1 165 ? -17.507 6.675 34.985 1.00 80.38 165 ARG A N 1
ATOM 1326 C CA . ARG A 1 165 ? -17.262 5.776 36.125 1.00 80.38 165 ARG A CA 1
ATOM 1327 C C . ARG A 1 165 ? -18.527 5.432 36.909 1.00 80.38 165 ARG A C 1
ATOM 1329 O O . ARG A 1 165 ? -18.647 4.316 37.414 1.00 80.38 165 ARG A O 1
ATOM 1336 N N . ARG A 1 166 ? -19.460 6.378 37.044 1.00 81.25 166 ARG A N 1
ATOM 1337 C CA . ARG A 1 166 ? -20.720 6.154 37.774 1.00 81.25 166 ARG A CA 1
ATOM 1338 C C . ARG A 1 166 ? -21.641 5.177 37.040 1.00 81.25 166 ARG A C 1
ATOM 1340 O O . ARG A 1 166 ? -22.354 4.426 37.695 1.00 81.25 166 ARG A O 1
ATOM 1347 N N . LYS A 1 167 ? -21.617 5.150 35.703 1.00 77.38 167 LYS A N 1
ATOM 1348 C CA . LYS A 1 167 ? -22.559 4.377 34.869 1.00 77.38 167 LYS A CA 1
ATOM 1349 C C . LYS A 1 167 ? -21.892 3.187 34.167 1.00 77.38 167 LYS A C 1
ATOM 1351 O O . LYS A 1 167 ? -22.021 3.020 32.959 1.00 77.38 167 LYS A O 1
ATOM 1356 N N . LYS A 1 168 ? -21.222 2.334 34.952 1.00 79.12 168 LYS A N 1
ATOM 1357 C CA . LYS A 1 168 ? -20.347 1.239 34.484 1.00 79.12 168 LYS A CA 1
ATOM 1358 C C . LYS A 1 168 ? -20.944 0.373 33.366 1.00 79.12 168 LYS A C 1
ATOM 1360 O O . LYS A 1 168 ? -20.310 0.236 32.332 1.00 79.12 168 LYS A O 1
ATOM 1365 N N . PHE A 1 169 ? -22.158 -0.155 33.535 1.00 80.19 169 PHE A N 1
ATOM 1366 C CA . PHE A 1 169 ? -22.779 -1.048 32.541 1.00 80.19 169 PHE A CA 1
ATOM 1367 C C . PHE A 1 169 ? -23.061 -0.370 31.196 1.00 80.19 169 PHE A C 1
ATOM 1369 O O . PHE A 1 169 ? -22.862 -0.963 30.136 1.00 80.19 169 PHE A O 1
ATOM 1376 N N . ARG A 1 170 ? -23.497 0.893 31.231 1.00 78.12 170 ARG A N 1
ATOM 1377 C CA . ARG A 1 170 ? -23.829 1.643 30.015 1.00 78.12 170 ARG A CA 1
ATOM 1378 C C . ARG A 1 170 ? -22.567 2.001 29.244 1.00 78.12 170 ARG A C 1
ATOM 1380 O O . ARG A 1 170 ? -22.478 1.730 28.053 1.00 78.12 170 ARG A O 1
ATOM 1387 N N . THR A 1 171 ? -21.573 2.529 29.954 1.00 84.88 171 THR A N 1
ATOM 1388 C CA . THR A 1 171 ? -20.255 2.826 29.391 1.00 84.88 171 THR A CA 1
ATOM 1389 C C . THR A 1 171 ? -19.614 1.567 28.802 1.00 84.88 171 THR A C 1
ATOM 1391 O O . THR A 1 171 ? -19.092 1.608 27.693 1.00 84.88 171 THR A O 1
ATOM 1394 N N . LEU A 1 172 ? -19.696 0.436 29.512 1.00 86.69 172 LEU A N 1
ATOM 1395 C CA . LEU A 1 172 ? -19.152 -0.840 29.049 1.00 86.69 172 LEU A CA 1
ATOM 1396 C C . LEU A 1 172 ? -19.792 -1.284 27.729 1.00 86.69 172 LEU A C 1
ATOM 1398 O O . LEU A 1 172 ? -19.073 -1.686 26.827 1.00 86.69 172 LEU A O 1
ATOM 1402 N N . SER A 1 173 ? -21.114 -1.155 27.586 1.00 84.62 173 SER A N 1
ATOM 1403 C CA . SER A 1 173 ? -21.828 -1.560 26.364 1.00 84.62 173 SER A CA 1
ATOM 1404 C C . SER A 1 173 ? -21.373 -0.766 25.133 1.00 84.62 173 SER A C 1
ATOM 1406 O O . SER A 1 173 ? -21.171 -1.338 24.062 1.00 84.62 173 SER A O 1
ATOM 1408 N N . ILE A 1 174 ? -21.157 0.543 25.295 1.00 86.38 174 ILE A N 1
ATOM 1409 C CA . ILE A 1 174 ? -20.662 1.425 24.227 1.00 86.38 174 ILE A CA 1
ATOM 1410 C C . ILE A 1 174 ? -19.207 1.100 23.882 1.00 86.38 174 ILE A C 1
ATOM 1412 O O . ILE A 1 174 ? -18.875 0.984 22.704 1.00 86.38 174 ILE A O 1
ATOM 1416 N N . ILE A 1 175 ? -18.352 0.914 24.895 1.00 89.69 175 ILE A N 1
ATOM 1417 C CA . ILE A 1 175 ? -16.944 0.550 24.690 1.00 89.69 175 ILE A CA 1
ATOM 1418 C C . ILE A 1 175 ? -16.847 -0.793 23.965 1.00 89.69 175 ILE A C 1
ATOM 1420 O O . ILE A 1 175 ? -16.162 -0.868 22.956 1.00 89.69 175 ILE A O 1
ATOM 1424 N N . VAL A 1 176 ? -17.572 -1.821 24.418 1.00 90.19 176 VAL A N 1
ATOM 1425 C CA . VAL A 1 176 ? -17.587 -3.149 23.782 1.00 90.19 176 VAL A CA 1
ATOM 1426 C C . VAL A 1 176 ? -18.069 -3.057 22.338 1.00 90.19 176 VAL A C 1
ATOM 1428 O O . VAL A 1 176 ? -17.419 -3.601 21.451 1.00 90.19 176 VAL A O 1
ATOM 1431 N N . SER A 1 177 ? -19.157 -2.325 22.082 1.00 88.25 177 SER A N 1
ATOM 1432 C CA . SER A 1 177 ? -19.686 -2.159 20.723 1.00 88.25 177 SER A CA 1
ATOM 1433 C C . SER A 1 177 ? -18.654 -1.512 19.797 1.00 88.25 177 SER A C 1
ATOM 1435 O O . SER A 1 177 ? -18.369 -2.053 18.733 1.00 88.25 177 SER A O 1
ATOM 1437 N N . LEU A 1 178 ? -18.035 -0.404 20.217 1.00 89.75 178 LEU A N 1
ATOM 1438 C CA . LEU A 1 178 ? -16.986 0.272 19.446 1.00 89.75 178 LEU A CA 1
ATOM 1439 C C . LEU A 1 178 ? -15.719 -0.589 19.293 1.00 89.75 178 LEU A C 1
ATOM 1441 O O . LEU A 1 178 ? -15.103 -0.579 18.229 1.00 89.75 178 LEU A O 1
ATOM 1445 N N . SER A 1 179 ? -15.339 -1.359 20.315 1.00 91.88 179 SER A N 1
ATOM 1446 C CA . SER A 1 179 ? -14.199 -2.278 20.244 1.00 91.88 179 SER A CA 1
ATOM 1447 C C . SER A 1 179 ? -14.432 -3.407 19.249 1.00 91.88 179 SER A C 1
ATOM 1449 O O . SER A 1 179 ? -13.506 -3.744 18.520 1.00 91.88 179 SER A O 1
ATOM 1451 N N . ILE A 1 180 ? -15.653 -3.947 19.160 1.00 89.75 180 ILE A N 1
ATOM 1452 C CA . ILE A 1 180 ? -16.018 -4.951 18.148 1.00 89.75 180 ILE A CA 1
ATOM 1453 C C . ILE A 1 180 ? -15.890 -4.365 16.739 1.00 89.75 180 ILE A C 1
ATOM 1455 O O . ILE A 1 180 ? -15.381 -5.048 15.855 1.00 89.75 180 ILE A O 1
ATOM 1459 N N . VAL A 1 181 ? -16.287 -3.103 16.526 1.00 88.44 181 VAL A N 1
ATOM 1460 C CA . VAL A 1 181 ? -16.118 -2.439 15.220 1.00 88.44 181 VAL A CA 1
ATOM 1461 C C . VAL A 1 181 ? -14.657 -2.378 14.818 1.00 88.44 181 VAL A C 1
ATOM 1463 O O . VAL A 1 181 ? -14.305 -2.773 13.711 1.00 88.44 181 VAL A O 1
ATOM 1466 N N . ILE A 1 182 ? -13.797 -1.907 15.718 1.00 89.75 182 ILE A N 1
ATOM 1467 C CA . ILE A 1 182 ? -12.369 -1.812 15.418 1.00 89.75 182 ILE A CA 1
ATOM 1468 C C . ILE A 1 182 ? -11.744 -3.177 15.247 1.00 89.75 182 ILE A C 1
ATOM 1470 O O . ILE A 1 182 ? -11.001 -3.357 14.295 1.00 89.75 182 ILE A O 1
ATOM 1474 N N . MET A 1 183 ? -12.088 -4.143 16.094 1.00 89.50 183 MET A N 1
ATOM 1475 C CA . MET A 1 183 ? -11.649 -5.522 15.924 1.00 89.50 183 MET A CA 1
ATOM 1476 C C . MET A 1 183 ? -12.031 -6.040 14.530 1.00 89.50 183 MET A C 1
ATOM 1478 O O . MET A 1 183 ? -11.174 -6.570 13.833 1.00 89.50 183 MET A O 1
ATOM 1482 N N . ALA A 1 184 ? -13.275 -5.839 14.085 1.00 86.50 184 ALA A N 1
ATOM 1483 C CA . ALA A 1 184 ? -13.735 -6.279 12.770 1.00 86.50 184 ALA A CA 1
ATOM 1484 C C . ALA A 1 184 ? -12.999 -5.571 11.623 1.00 86.50 184 ALA A C 1
ATOM 1486 O O . ALA A 1 184 ? -12.569 -6.230 10.679 1.00 86.50 184 ALA A O 1
ATOM 1487 N N . ILE A 1 185 ? -12.805 -4.251 11.713 1.00 84.88 185 ILE A N 1
ATOM 1488 C CA . ILE A 1 185 ? -12.038 -3.493 10.717 1.00 84.88 185 ILE A CA 1
ATOM 1489 C C . ILE A 1 185 ? -10.595 -3.994 10.688 1.00 84.88 185 ILE A C 1
ATOM 1491 O O . ILE A 1 185 ? -10.092 -4.316 9.617 1.00 84.88 185 ILE A O 1
ATOM 1495 N N . THR A 1 186 ? -9.932 -4.106 11.838 1.00 85.56 186 THR A N 1
ATOM 1496 C CA . THR A 1 186 ? -8.550 -4.584 11.929 1.00 85.56 186 THR A CA 1
ATOM 1497 C C . THR A 1 186 ? -8.421 -5.980 11.332 1.00 85.56 186 THR A C 1
ATOM 1499 O O . THR A 1 186 ? -7.557 -6.174 10.490 1.00 85.56 186 THR A O 1
ATOM 1502 N N . VAL A 1 187 ? -9.294 -6.919 11.701 1.00 83.25 187 VAL A N 1
ATOM 1503 C CA . VAL A 1 187 ? -9.188 -8.328 11.298 1.00 83.25 187 VAL A CA 1
ATOM 1504 C C . VAL A 1 187 ? -9.565 -8.562 9.834 1.00 83.25 187 VAL A C 1
ATOM 1506 O O . VAL A 1 187 ? -8.854 -9.299 9.157 1.00 83.25 187 VAL A O 1
ATOM 1509 N N . PHE A 1 188 ? -10.660 -7.969 9.348 1.00 79.69 188 PHE A N 1
ATOM 1510 C CA . PHE A 1 188 ? -11.269 -8.362 8.070 1.00 79.69 188 PHE A CA 1
ATOM 1511 C C . PHE A 1 188 ? -11.035 -7.398 6.911 1.00 79.69 188 PHE A C 1
ATOM 1513 O O . PHE A 1 188 ? -11.289 -7.770 5.769 1.00 79.69 188 PHE A O 1
ATOM 1520 N N . THR A 1 189 ? -10.580 -6.169 7.159 1.00 77.44 189 THR A N 1
ATOM 1521 C CA . THR A 1 189 ? -10.187 -5.291 6.049 1.00 77.44 189 THR A CA 1
ATOM 1522 C C . THR A 1 189 ? -8.718 -5.527 5.751 1.00 77.44 189 THR A C 1
ATOM 1524 O O . THR A 1 189 ? -7.897 -5.474 6.665 1.00 77.44 189 THR A O 1
ATOM 1527 N N . SER A 1 190 ? -8.368 -5.762 4.492 1.00 68.06 190 SER A N 1
ATOM 1528 C CA . SER A 1 190 ? -6.984 -5.939 4.061 1.00 68.06 190 SER A CA 1
ATOM 1529 C C . SER A 1 190 ? -6.752 -5.211 2.747 1.00 68.06 190 SER A C 1
ATOM 1531 O O . SER A 1 190 ? -7.617 -5.182 1.874 1.00 68.06 190 SER A O 1
ATOM 1533 N N . VAL A 1 191 ? -5.599 -4.559 2.657 1.00 59.84 191 VAL A N 1
ATOM 1534 C CA . VAL A 1 191 ? -5.117 -3.925 1.434 1.00 59.84 191 VAL A CA 1
ATOM 1535 C C . VAL A 1 191 ? -3.791 -4.603 1.150 1.00 59.84 191 VAL A C 1
ATOM 1537 O O . VAL A 1 191 ? -2.836 -4.394 1.900 1.00 59.84 191 VAL A O 1
ATOM 1540 N N . SER A 1 192 ? -3.754 -5.459 0.136 1.00 56.78 192 SER A N 1
ATOM 1541 C CA . SER A 1 192 ? -2.542 -6.158 -0.288 1.00 56.78 192 SER A CA 1
ATOM 1542 C C . SER A 1 192 ? -2.095 -5.637 -1.641 1.00 56.78 192 SER A C 1
ATOM 1544 O O . SER A 1 192 ? -2.908 -5.373 -2.523 1.00 56.78 192 SER A O 1
ATOM 1546 N N . ARG A 1 193 ? -0.782 -5.472 -1.804 1.00 53.81 193 ARG A N 1
ATOM 1547 C CA . ARG A 1 193 ? -0.176 -5.300 -3.122 1.00 53.81 193 ARG A CA 1
ATOM 1548 C C . ARG A 1 193 ? 0.258 -6.676 -3.590 1.00 53.81 193 ARG A C 1
ATOM 1550 O O . ARG A 1 193 ? 1.123 -7.276 -2.961 1.00 53.81 193 ARG A O 1
ATOM 1557 N N . VAL A 1 194 ? -0.374 -7.175 -4.641 1.00 59.56 194 VAL A N 1
ATOM 1558 C CA . VAL A 1 194 ? -0.020 -8.445 -5.270 1.00 59.56 194 VAL A CA 1
ATOM 1559 C C . VAL A 1 194 ? 0.678 -8.120 -6.580 1.00 59.56 194 VAL A C 1
ATOM 1561 O O . VAL A 1 194 ? 0.254 -7.233 -7.324 1.00 59.56 194 VAL A O 1
ATOM 1564 N N . GLN A 1 195 ? 1.797 -8.791 -6.828 1.00 62.25 195 GLN A N 1
ATOM 1565 C CA . GLN A 1 195 ? 2.496 -8.679 -8.096 1.00 62.25 195 GLN A CA 1
ATOM 1566 C C . GLN A 1 195 ? 1.805 -9.598 -9.106 1.00 62.25 195 GLN A C 1
ATOM 1568 O O . GLN A 1 195 ? 1.838 -10.822 -8.969 1.00 62.25 195 GLN A O 1
ATOM 1573 N N . GLU A 1 196 ? 1.154 -9.007 -10.100 1.00 69.25 196 GLU A N 1
ATOM 1574 C CA . GLU A 1 196 ? 0.387 -9.719 -11.121 1.00 69.25 196 GLU A CA 1
ATOM 1575 C C . GLU A 1 196 ? 0.739 -9.185 -12.513 1.00 69.25 196 GLU A C 1
ATOM 1577 O O . GLU A 1 196 ? 1.362 -8.131 -12.653 1.00 69.25 196 GLU A O 1
ATOM 1582 N N . ILE A 1 197 ? 0.368 -9.919 -13.560 1.00 77.19 197 ILE A N 1
ATOM 1583 C CA . ILE A 1 197 ? 0.455 -9.413 -14.927 1.00 77.19 197 ILE A CA 1
ATOM 1584 C C . ILE A 1 197 ? -0.656 -8.391 -15.131 1.00 77.19 197 ILE A C 1
ATOM 1586 O O . ILE A 1 197 ? -1.845 -8.732 -15.159 1.00 77.19 197 ILE A O 1
ATOM 1590 N N . VAL A 1 198 ? -0.229 -7.143 -15.275 1.00 81.88 198 VAL A N 1
ATOM 1591 C CA . VAL A 1 198 ? -1.084 -6.006 -15.585 1.00 81.88 198 VAL A CA 1
ATOM 1592 C C . VAL A 1 198 ? -1.136 -5.850 -17.100 1.00 81.88 198 VAL A C 1
ATOM 1594 O O . VAL A 1 198 ? -0.174 -6.159 -17.809 1.00 81.88 198 VAL A O 1
ATOM 1597 N N . THR A 1 199 ? -2.292 -5.412 -17.586 1.00 85.94 199 THR A N 1
ATOM 1598 C CA . THR A 1 199 ? -2.519 -5.121 -18.996 1.00 85.94 199 THR A CA 1
ATOM 1599 C C . THR A 1 199 ? -2.850 -3.645 -19.132 1.00 85.94 199 THR A C 1
ATOM 1601 O O . THR A 1 199 ? -3.923 -3.216 -18.707 1.00 85.94 199 THR A O 1
ATOM 1604 N N . ASP A 1 200 ? -1.940 -2.896 -19.742 1.00 86.50 200 ASP A N 1
ATOM 1605 C CA . ASP A 1 200 ? -2.123 -1.480 -20.044 1.00 86.50 200 ASP A CA 1
ATOM 1606 C C . ASP A 1 200 ? -2.432 -1.295 -21.532 1.00 86.50 200 ASP A C 1
ATOM 1608 O O . ASP A 1 200 ? -1.880 -1.983 -22.390 1.00 86.50 200 ASP A O 1
ATOM 1612 N N . GLU A 1 201 ? -3.313 -0.356 -21.864 1.00 86.94 201 GLU A N 1
ATOM 1613 C CA . GLU A 1 201 ? -3.579 0.008 -23.256 1.00 86.94 201 GLU A CA 1
ATOM 1614 C C . GLU A 1 201 ? -2.588 1.086 -23.710 1.00 86.94 201 GLU A C 1
ATOM 1616 O O . GLU A 1 201 ? -2.482 2.154 -23.101 1.00 86.94 201 GLU A O 1
ATOM 1621 N N . VAL A 1 202 ? -1.846 0.810 -24.782 1.00 84.50 202 VAL A N 1
ATOM 1622 C CA . VAL A 1 202 ? -0.840 1.725 -25.330 1.00 84.50 202 VAL A CA 1
ATOM 1623 C C . VAL A 1 202 ? -1.425 2.476 -26.519 1.00 84.50 202 VAL A C 1
ATOM 1625 O O . VAL A 1 202 ? -1.987 1.886 -27.439 1.00 84.50 202 VAL A O 1
ATOM 1628 N N . SER A 1 203 ? -1.263 3.799 -26.520 1.00 73.38 203 SER A N 1
ATOM 1629 C CA . SER A 1 203 ? -1.672 4.643 -27.643 1.00 73.38 203 SER A CA 1
ATOM 1630 C C . SER A 1 203 ? -0.699 4.500 -28.815 1.00 73.38 203 SER A C 1
ATOM 1632 O O . SER A 1 203 ? 0.479 4.827 -28.690 1.00 73.38 203 SER A O 1
ATOM 1634 N N . GLY A 1 204 ? -1.199 4.054 -29.965 1.00 69.19 204 GLY A N 1
ATOM 1635 C CA . GLY A 1 204 ? -0.434 3.941 -31.203 1.00 69.19 204 GLY A CA 1
ATOM 1636 C C . GLY A 1 204 ? -1.167 3.094 -32.240 1.00 69.19 204 GLY A C 1
ATOM 1637 O O . GLY A 1 204 ? -2.024 2.288 -31.894 1.00 69.19 204 GLY A O 1
ATOM 1638 N N . THR A 1 205 ? -0.831 3.271 -33.516 1.00 67.00 205 THR A N 1
ATOM 1639 C CA . THR A 1 205 ? -1.303 2.405 -34.604 1.00 67.00 205 THR A CA 1
ATOM 1640 C C . THR A 1 205 ? -0.095 1.854 -35.334 1.00 67.00 205 THR A C 1
ATOM 1642 O O . THR A 1 205 ? 0.738 2.619 -35.822 1.00 67.00 205 THR A O 1
ATOM 1645 N N . VAL A 1 206 ? -0.002 0.533 -35.408 1.00 73.31 206 VAL A N 1
ATOM 1646 C CA . VAL A 1 206 ? 1.088 -0.185 -36.069 1.00 73.31 206 VAL A CA 1
ATOM 1647 C C . VAL A 1 206 ? 0.488 -0.920 -37.275 1.00 73.31 206 VAL A C 1
ATOM 1649 O O . VAL A 1 206 ? -0.638 -1.404 -37.168 1.00 73.31 206 VAL A O 1
ATOM 1652 N N . PRO A 1 207 ? 1.174 -1.001 -38.433 1.00 71.12 207 PRO A N 1
ATOM 1653 C CA . PRO A 1 207 ? 0.584 -1.541 -39.664 1.00 71.12 207 PRO A CA 1
ATOM 1654 C C . PRO A 1 207 ? 0.370 -3.064 -39.659 1.00 71.12 207 PRO A C 1
ATOM 1656 O O . PRO A 1 207 ? -0.012 -3.620 -40.686 1.00 71.12 207 PRO A O 1
ATOM 1659 N N . TYR A 1 208 ? 0.624 -3.746 -38.541 1.00 80.38 208 TYR A N 1
ATOM 1660 C CA . TYR A 1 208 ? 0.596 -5.200 -38.446 1.00 80.38 208 TYR A CA 1
ATOM 1661 C C . TYR A 1 208 ? -0.120 -5.684 -37.190 1.00 80.38 208 TYR A C 1
ATOM 1663 O O . TYR A 1 208 ? -0.172 -4.980 -36.187 1.00 80.38 208 TYR A O 1
ATOM 1671 N N . SER A 1 209 ? -0.658 -6.901 -37.247 1.00 84.19 209 SER A N 1
ATOM 1672 C CA . SER A 1 209 ? -1.280 -7.591 -36.114 1.00 84.19 209 SER A CA 1
ATOM 1673 C C . SER A 1 209 ? -0.425 -8.773 -35.675 1.00 84.19 209 SER A C 1
ATOM 1675 O O . SER A 1 209 ? 0.085 -9.511 -36.519 1.00 84.19 209 SER A O 1
ATOM 1677 N N . GLY A 1 210 ? -0.306 -8.987 -34.371 1.00 88.69 210 GLY A N 1
ATOM 1678 C CA . GLY A 1 210 ? 0.477 -10.081 -33.804 1.00 88.69 210 GLY A CA 1
ATOM 1679 C C . GLY A 1 210 ? 0.890 -9.797 -32.368 1.00 88.69 210 GLY A C 1
ATOM 1680 O O . GLY A 1 210 ? 0.446 -8.824 -31.761 1.00 88.69 210 GLY A O 1
ATOM 1681 N N . ILE A 1 211 ? 1.756 -10.643 -31.828 1.00 91.75 211 ILE A N 1
ATOM 1682 C CA . ILE A 1 211 ? 2.343 -10.467 -30.505 1.00 91.75 211 ILE A CA 1
ATOM 1683 C C . ILE A 1 211 ? 3.832 -10.170 -30.663 1.00 91.75 211 ILE A C 1
ATOM 1685 O O . ILE A 1 211 ? 4.550 -10.890 -31.355 1.00 91.75 211 ILE A O 1
ATOM 1689 N N . LEU A 1 212 ? 4.299 -9.122 -29.990 1.00 91.81 212 LEU A N 1
ATOM 1690 C CA . LEU A 1 212 ? 5.711 -8.773 -29.870 1.00 91.81 212 LEU A CA 1
ATOM 1691 C C . LEU A 1 212 ? 6.193 -9.076 -28.455 1.00 91.81 212 LEU A C 1
ATOM 1693 O O . LEU A 1 212 ? 5.679 -8.503 -27.501 1.00 91.81 212 LEU A O 1
ATOM 1697 N N . ILE A 1 213 ? 7.206 -9.926 -28.321 1.00 93.25 213 ILE A N 1
ATOM 1698 C CA . ILE A 1 213 ? 7.866 -10.240 -27.050 1.00 93.25 213 ILE A CA 1
ATOM 1699 C C . ILE A 1 213 ? 9.232 -9.569 -26.990 1.00 93.25 213 ILE A C 1
ATOM 1701 O O . ILE A 1 213 ? 10.004 -9.607 -27.956 1.00 93.25 213 ILE A O 1
ATOM 1705 N N . ARG A 1 214 ? 9.550 -9.004 -25.822 1.00 90.69 214 ARG A N 1
ATOM 1706 C CA . ARG A 1 214 ? 10.867 -8.451 -25.489 1.00 90.69 214 ARG A CA 1
ATOM 1707 C C . ARG A 1 214 ? 11.287 -8.817 -24.078 1.00 90.69 214 ARG A C 1
ATOM 1709 O O . ARG A 1 214 ? 10.451 -8.956 -23.194 1.00 90.69 214 ARG A O 1
ATOM 1716 N N . ASN A 1 215 ? 12.593 -8.885 -23.857 1.00 88.88 215 ASN A N 1
ATOM 1717 C CA . ASN A 1 215 ? 13.162 -8.983 -22.522 1.00 88.88 215 ASN A CA 1
ATOM 1718 C C . ASN A 1 215 ? 13.623 -7.576 -22.080 1.00 88.88 215 ASN A C 1
ATOM 1720 O O . ASN A 1 215 ? 14.605 -7.052 -22.626 1.00 88.88 215 ASN A O 1
ATOM 1724 N N . PRO A 1 216 ? 12.866 -6.895 -21.198 1.00 83.25 216 PRO A N 1
ATOM 1725 C CA . PRO A 1 216 ? 13.135 -5.503 -20.857 1.00 83.25 216 PRO A CA 1
ATOM 1726 C C . PRO A 1 216 ? 14.469 -5.367 -20.113 1.00 83.25 216 PRO A C 1
ATOM 1728 O O . PRO A 1 216 ? 14.872 -6.240 -19.351 1.00 83.25 216 PRO A O 1
ATOM 1731 N N . ALA A 1 217 ? 15.159 -4.244 -20.319 1.00 77.88 217 ALA A N 1
ATOM 1732 C CA . ALA A 1 217 ? 16.329 -3.915 -19.516 1.00 77.88 217 ALA A CA 1
ATOM 1733 C C . ALA A 1 217 ? 15.934 -3.636 -18.058 1.00 77.88 217 ALA A C 1
ATOM 1735 O O . ALA A 1 217 ? 14.864 -3.089 -17.787 1.00 77.88 217 ALA A O 1
ATOM 1736 N N . ILE A 1 218 ? 16.828 -3.975 -17.128 1.00 74.69 218 ILE A N 1
ATOM 1737 C CA . ILE A 1 218 ? 16.686 -3.613 -15.715 1.00 74.69 218 ILE A CA 1
ATOM 1738 C C . ILE A 1 218 ? 16.889 -2.099 -15.583 1.00 74.69 218 ILE A C 1
ATOM 1740 O O . ILE A 1 218 ? 17.754 -1.520 -16.240 1.00 74.69 218 ILE A O 1
ATOM 1744 N N . GLU A 1 219 ? 16.097 -1.452 -14.732 1.00 67.12 219 GLU A N 1
ATOM 1745 C CA . GLU A 1 219 ? 16.220 -0.021 -14.453 1.00 67.12 219 GLU A CA 1
ATOM 1746 C C . GLU A 1 219 ? 17.651 0.325 -13.988 1.00 67.12 219 GLU A C 1
ATOM 1748 O O . GLU A 1 219 ? 18.182 -0.293 -13.065 1.00 67.12 219 GLU A O 1
ATOM 1753 N N . GLY A 1 220 ? 18.302 1.277 -14.667 1.00 61.97 220 GLY A N 1
ATOM 1754 C CA . GLY A 1 220 ? 19.709 1.641 -14.431 1.00 61.97 220 GLY A CA 1
ATOM 1755 C C . GLY A 1 220 ? 20.752 0.805 -15.192 1.00 61.97 220 GLY A C 1
ATOM 1756 O O . GLY A 1 220 ? 21.949 1.030 -15.018 1.00 61.97 220 GLY A O 1
ATOM 1757 N N . SER A 1 221 ? 20.334 -0.140 -16.040 1.00 73.81 221 SER A N 1
ATOM 1758 C CA . SER A 1 221 ? 21.226 -0.882 -16.941 1.00 73.81 221 SER A CA 1
ATOM 1759 C C . SER A 1 221 ? 21.761 0.000 -18.075 1.00 73.81 221 SER A C 1
ATOM 1761 O O . SER A 1 221 ? 21.024 0.789 -18.661 1.00 73.81 221 SER A O 1
ATOM 1763 N N . ILE A 1 222 ? 23.032 -0.201 -18.437 1.00 77.44 222 ILE A N 1
ATOM 1764 C CA . ILE A 1 222 ? 23.662 0.409 -19.623 1.00 77.44 222 ILE A CA 1
ATOM 1765 C C . ILE A 1 222 ? 23.117 -0.233 -20.913 1.00 77.44 222 ILE A C 1
ATOM 1767 O O . ILE A 1 222 ? 23.065 0.400 -21.965 1.00 77.44 222 ILE A O 1
ATOM 1771 N N . LEU A 1 223 ? 22.694 -1.501 -20.843 1.00 78.88 223 LEU A N 1
ATOM 1772 C CA . LEU A 1 223 ? 22.112 -2.203 -21.983 1.00 78.88 223 LEU A CA 1
ATOM 1773 C C . LEU A 1 223 ? 20.661 -1.754 -22.222 1.00 78.88 223 LEU A C 1
ATOM 1775 O O . LEU A 1 223 ? 19.874 -1.766 -21.274 1.00 78.88 223 LEU A O 1
ATOM 1779 N N . PRO A 1 224 ? 20.275 -1.449 -23.477 1.00 78.38 224 PRO A N 1
ATOM 1780 C CA . PRO A 1 224 ? 18.923 -1.002 -23.815 1.00 78.38 224 PRO A CA 1
ATOM 1781 C C . PRO A 1 224 ? 17.871 -2.121 -23.724 1.00 78.38 224 PRO A C 1
ATOM 1783 O O . PRO A 1 224 ? 16.678 -1.851 -23.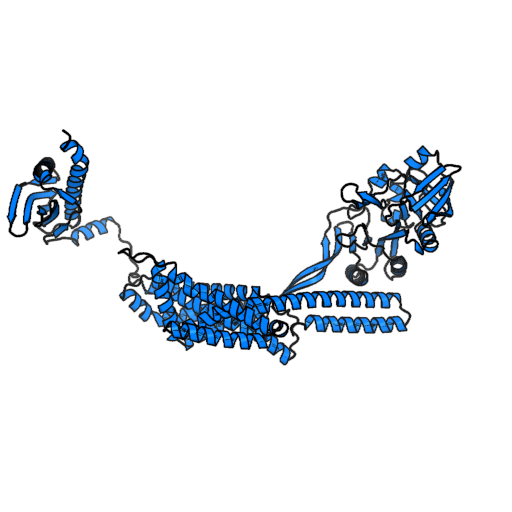567 1.00 78.38 224 PRO A O 1
ATOM 1786 N N . TYR A 1 225 ? 18.283 -3.384 -23.824 1.00 81.56 225 TYR A N 1
ATOM 1787 C CA . TYR A 1 225 ? 17.441 -4.571 -23.669 1.00 81.56 225 TYR A CA 1
ATOM 1788 C C . TYR A 1 225 ? 18.285 -5.735 -23.141 1.00 81.56 225 TYR A C 1
ATOM 1790 O O . TYR A 1 225 ? 19.517 -5.690 -23.194 1.00 81.56 225 TYR A O 1
ATOM 1798 N N . LEU A 1 226 ? 17.622 -6.777 -22.642 1.00 84.88 226 LEU A N 1
ATOM 1799 C CA . LEU A 1 226 ? 18.276 -8.035 -22.302 1.00 84.88 226 LEU A CA 1
ATOM 1800 C C . LEU A 1 226 ? 18.118 -9.047 -23.450 1.00 84.88 226 LEU A C 1
ATOM 1802 O O . LEU A 1 226 ? 17.078 -9.070 -24.105 1.00 84.88 226 LEU A O 1
ATOM 1806 N N . PRO A 1 227 ? 19.112 -9.909 -23.706 1.00 85.69 227 PRO A N 1
ATOM 1807 C CA . PRO A 1 227 ? 19.000 -10.970 -24.705 1.00 85.69 227 PRO A CA 1
ATOM 1808 C C . PRO A 1 227 ? 17.813 -11.916 -24.470 1.00 85.69 227 PRO A C 1
ATOM 1810 O O . PRO A 1 227 ? 17.531 -12.316 -23.336 1.00 85.69 227 PRO A O 1
ATOM 1813 N N . ILE A 1 228 ? 17.164 -12.332 -25.557 1.00 88.00 228 ILE A N 1
ATOM 1814 C CA . ILE A 1 228 ? 16.255 -13.486 -25.600 1.00 88.00 228 ILE A CA 1
ATOM 1815 C C . ILE A 1 228 ? 17.048 -14.719 -26.061 1.00 88.00 228 ILE A C 1
ATOM 1817 O O . ILE A 1 228 ? 17.945 -14.615 -26.911 1.00 88.00 228 ILE A O 1
ATOM 1821 N N . SER A 1 229 ? 16.752 -15.893 -25.493 1.00 84.19 229 SER A N 1
ATOM 1822 C CA . SER A 1 229 ? 17.413 -17.132 -25.912 1.00 84.19 229 SER A CA 1
ATOM 1823 C C . SER A 1 229 ? 16.918 -17.548 -27.304 1.00 84.19 229 SER A C 1
ATOM 1825 O O . SER A 1 229 ? 15.711 -17.549 -27.536 1.00 84.19 229 SER A O 1
ATOM 1827 N N . PRO A 1 230 ? 17.792 -17.957 -28.244 1.00 84.81 230 PRO A N 1
ATOM 1828 C CA . PRO A 1 230 ? 17.349 -18.576 -29.495 1.00 84.81 230 PRO A CA 1
ATOM 1829 C C . PRO A 1 230 ? 16.529 -19.845 -29.267 1.00 84.81 230 PRO A C 1
ATOM 1831 O O . PRO A 1 230 ? 15.694 -20.184 -30.093 1.00 84.81 230 PRO A O 1
ATOM 1834 N N . GLU A 1 231 ? 16.733 -20.527 -28.138 1.00 84.06 231 GLU A N 1
ATOM 1835 C CA . GLU A 1 231 ? 15.931 -21.693 -27.765 1.00 84.06 231 GLU A CA 1
ATOM 1836 C C . GLU A 1 231 ? 14.453 -21.315 -27.580 1.00 84.06 231 GLU A C 1
ATOM 1838 O O . GLU A 1 231 ? 13.575 -22.082 -27.967 1.00 84.06 231 GLU A O 1
ATOM 1843 N N . ASP A 1 232 ? 14.164 -20.103 -27.090 1.00 86.50 232 ASP A N 1
ATOM 1844 C CA . ASP A 1 232 ? 12.791 -19.603 -26.959 1.00 86.50 232 ASP A CA 1
ATOM 1845 C C . ASP A 1 232 ? 12.154 -19.319 -28.327 1.00 86.50 232 ASP A C 1
ATOM 1847 O O . ASP A 1 232 ? 10.944 -19.467 -28.481 1.00 86.50 232 ASP A O 1
ATOM 1851 N N . VAL A 1 233 ? 12.962 -18.977 -29.341 1.00 88.81 233 VAL A N 1
ATOM 1852 C CA . VAL A 1 233 ? 12.500 -18.872 -30.736 1.00 88.81 233 VAL A CA 1
ATOM 1853 C C . VAL A 1 233 ? 12.101 -20.251 -31.249 1.00 88.81 233 VAL A C 1
ATOM 1855 O O . VAL A 1 233 ? 10.977 -20.423 -31.710 1.00 88.81 233 VAL A O 1
ATOM 1858 N N . THR A 1 234 ? 12.980 -21.249 -31.100 1.00 88.50 234 THR A N 1
ATOM 1859 C CA . THR A 1 234 ? 12.693 -22.622 -31.550 1.00 88.50 234 THR A CA 1
ATOM 1860 C C . THR A 1 234 ? 11.520 -23.250 -30.799 1.00 88.50 234 THR A C 1
ATOM 1862 O O . THR A 1 234 ? 10.749 -24.014 -31.374 1.00 88.50 234 THR A O 1
ATOM 1865 N N . TRP A 1 235 ? 11.351 -22.905 -29.519 1.00 87.06 235 TRP A N 1
ATOM 1866 C CA . TRP A 1 235 ? 10.211 -23.336 -28.719 1.00 87.06 235 TRP A CA 1
ATOM 1867 C C . TRP A 1 235 ? 8.907 -22.714 -29.228 1.00 87.06 235 TRP A C 1
ATOM 1869 O O . TRP A 1 235 ? 7.942 -23.446 -29.420 1.00 87.06 235 TRP A O 1
ATOM 1879 N N . LEU A 1 236 ? 8.885 -21.406 -29.522 1.00 89.31 236 LEU A N 1
ATOM 1880 C CA . LEU A 1 236 ? 7.712 -20.743 -30.107 1.00 89.31 236 LEU A CA 1
ATOM 1881 C C . LEU A 1 236 ? 7.358 -21.299 -31.489 1.00 89.31 236 LEU A C 1
ATOM 1883 O O . LEU A 1 236 ? 6.180 -21.468 -31.784 1.00 89.31 236 LEU A O 1
ATOM 1887 N N . GLU A 1 237 ? 8.351 -21.601 -32.326 1.00 88.69 237 GLU A N 1
ATOM 1888 C CA . GLU A 1 237 ? 8.134 -22.215 -33.645 1.00 88.69 237 GLU A CA 1
ATOM 1889 C C . GLU A 1 237 ? 7.526 -23.621 -33.550 1.00 88.69 237 GLU A C 1
ATOM 1891 O O . GLU A 1 237 ? 6.764 -24.022 -34.429 1.00 88.69 237 GLU A O 1
ATOM 1896 N N . GLY A 1 238 ? 7.853 -24.368 -32.490 1.00 85.81 238 GLY A N 1
ATOM 1897 C CA . GLY A 1 238 ? 7.328 -25.709 -32.231 1.00 85.81 238 GLY A CA 1
ATOM 1898 C C . GLY A 1 238 ? 6.040 -25.750 -31.404 1.00 85.81 238 GLY A C 1
ATOM 1899 O O . GLY A 1 238 ? 5.482 -26.834 -31.226 1.00 85.81 238 GLY A O 1
ATOM 1900 N N . TYR A 1 239 ? 5.573 -24.614 -30.877 1.00 86.19 239 TYR A N 1
ATOM 1901 C CA . TYR A 1 239 ? 4.423 -24.569 -29.977 1.00 86.19 239 TYR A CA 1
ATOM 1902 C C . TYR A 1 239 ? 3.104 -24.666 -30.755 1.00 86.19 239 TYR A C 1
ATOM 1904 O O . TYR A 1 239 ? 2.834 -23.884 -31.672 1.00 86.19 239 TYR A O 1
ATOM 1912 N N . GLU A 1 240 ? 2.252 -25.621 -30.377 1.00 82.69 240 GLU A N 1
ATOM 1913 C CA . GLU A 1 240 ? 0.971 -25.854 -31.046 1.00 82.69 240 GLU A CA 1
ATOM 1914 C C . GLU A 1 240 ? 0.077 -24.610 -30.946 1.00 82.69 240 GLU A C 1
ATOM 1916 O O . GLU A 1 240 ? -0.199 -24.122 -29.858 1.00 82.69 240 GLU A O 1
ATOM 1921 N N . GLY A 1 241 ? -0.365 -24.081 -32.090 1.00 83.06 241 GLY A N 1
ATOM 1922 C CA . GLY A 1 241 ? -1.195 -22.872 -32.174 1.00 83.06 241 GLY A CA 1
ATOM 1923 C C . GLY A 1 241 ? -0.429 -21.568 -32.421 1.00 83.06 241 GLY A C 1
ATOM 1924 O O . GLY A 1 241 ? -1.060 -20.542 -32.693 1.00 83.06 241 GLY A O 1
ATOM 1925 N N . VAL A 1 242 ? 0.908 -21.591 -32.431 1.00 88.88 242 VAL A N 1
ATOM 1926 C CA . VAL A 1 242 ? 1.721 -20.520 -33.025 1.00 88.88 242 VAL A CA 1
ATOM 1927 C C . VAL A 1 242 ? 1.845 -20.788 -34.524 1.00 88.88 242 VAL A C 1
ATOM 1929 O O . VAL A 1 242 ? 2.361 -21.815 -34.951 1.00 88.88 242 VAL A O 1
ATOM 1932 N N . THR A 1 243 ? 1.341 -19.877 -35.356 1.00 87.75 243 THR A N 1
ATOM 1933 C CA . THR A 1 243 ? 1.289 -20.088 -36.814 1.00 87.75 243 THR A CA 1
ATOM 1934 C C . THR A 1 243 ? 2.522 -19.562 -37.531 1.00 87.75 243 THR A C 1
ATOM 1936 O O . THR A 1 243 ? 2.838 -20.009 -38.631 1.00 87.75 243 THR A O 1
ATOM 1939 N N . LYS A 1 244 ? 3.173 -18.544 -36.962 1.00 89.50 244 LYS A N 1
ATOM 1940 C CA . LYS A 1 244 ? 4.272 -17.830 -37.612 1.00 89.50 244 LYS A CA 1
ATOM 1941 C C . LYS A 1 244 ? 5.125 -17.110 -36.582 1.00 89.50 244 LYS A C 1
ATOM 1943 O O . LYS A 1 244 ? 4.564 -16.458 -35.706 1.00 89.50 244 LYS A O 1
ATOM 1948 N N . VAL A 1 245 ? 6.446 -17.171 -36.733 1.00 92.12 245 VAL A N 1
ATOM 1949 C CA . VAL A 1 245 ? 7.427 -16.549 -35.834 1.00 92.12 245 VAL A CA 1
ATOM 1950 C C . VAL A 1 245 ? 8.453 -15.780 -36.663 1.00 92.12 245 VAL A C 1
ATOM 1952 O O . VAL A 1 245 ? 8.912 -16.259 -37.692 1.00 92.12 245 VAL A O 1
ATOM 1955 N N . SER A 1 246 ? 8.788 -14.572 -36.225 1.00 92.94 246 SER A N 1
ATOM 1956 C CA . SER A 1 246 ? 9.751 -13.665 -36.835 1.00 92.94 246 SER A CA 1
ATOM 1957 C C . SER A 1 246 ? 10.689 -13.108 -35.764 1.00 92.94 246 SER A C 1
ATOM 1959 O O . SER A 1 246 ? 10.397 -12.083 -35.132 1.00 92.94 246 SER A O 1
ATOM 1961 N N . PRO A 1 247 ? 11.806 -13.800 -35.489 1.00 93.44 247 PRO A N 1
ATOM 1962 C CA . PRO A 1 247 ? 12.843 -13.280 -34.615 1.00 93.44 247 PRO A CA 1
ATOM 1963 C C . PRO A 1 247 ? 13.606 -12.134 -35.290 1.00 93.44 247 PRO A C 1
ATOM 1965 O O . PRO A 1 247 ? 13.925 -12.173 -36.483 1.00 93.44 247 PRO A O 1
ATOM 1968 N N . LYS A 1 248 ? 13.966 -11.134 -34.486 1.00 92.81 248 LYS A N 1
ATOM 1969 C CA . LYS A 1 248 ? 14.974 -10.131 -34.826 1.00 92.81 248 LYS A CA 1
ATOM 1970 C C . LYS A 1 248 ? 16.187 -10.372 -33.945 1.00 92.81 248 LYS A C 1
ATOM 1972 O O . LYS A 1 248 ? 16.097 -10.321 -32.717 1.00 92.81 248 LYS A O 1
ATOM 1977 N N . SER A 1 249 ? 17.325 -10.605 -34.578 1.00 93.06 249 SER A N 1
ATOM 1978 C CA . SER A 1 249 ? 18.611 -10.583 -33.894 1.00 93.06 249 SER A CA 1
ATOM 1979 C C . SER A 1 249 ? 19.343 -9.289 -34.176 1.00 93.06 249 SER A C 1
ATOM 1981 O O . SER A 1 249 ? 19.266 -8.739 -35.275 1.00 93.06 249 SER A O 1
ATOM 1983 N N . GLU A 1 250 ? 20.080 -8.813 -33.193 1.00 92.62 250 GLU A N 1
ATOM 1984 C CA . GLU A 1 250 ? 20.972 -7.691 -33.381 1.00 92.62 250 GLU A CA 1
ATOM 1985 C C . GLU A 1 250 ? 22.217 -7.849 -32.521 1.00 92.62 250 GLU A C 1
ATOM 1987 O O . GLU A 1 250 ? 22.287 -8.653 -31.582 1.00 92.62 250 GLU A O 1
ATOM 1992 N N . SER A 1 251 ? 23.242 -7.106 -32.895 1.00 91.88 251 SER A N 1
ATOM 1993 C CA . SER A 1 251 ? 24.479 -7.079 -32.149 1.00 91.88 251 SER A CA 1
ATOM 1994 C C . SER A 1 251 ? 24.319 -6.463 -30.763 1.00 91.88 251 SER A C 1
ATOM 1996 O O . SER A 1 251 ? 23.670 -5.424 -30.620 1.00 91.88 251 SER A O 1
ATOM 1998 N N . LEU A 1 252 ? 24.993 -7.044 -29.770 1.00 88.31 252 LEU A N 1
ATOM 1999 C CA . LEU A 1 252 ? 25.088 -6.436 -28.449 1.00 88.31 252 LEU A CA 1
ATOM 2000 C C . LEU A 1 252 ? 25.982 -5.181 -28.476 1.00 88.31 252 LEU A C 1
ATOM 2002 O O . LEU A 1 252 ? 27.016 -5.192 -29.153 1.00 88.31 252 LEU A O 1
ATOM 2006 N N . PRO A 1 253 ? 25.629 -4.120 -27.726 1.00 87.94 253 PRO A N 1
ATOM 2007 C CA . PRO A 1 253 ? 26.408 -2.887 -27.701 1.00 87.94 253 PRO A CA 1
ATOM 2008 C C . PRO A 1 253 ? 27.819 -3.106 -27.154 1.00 87.94 253 PRO A C 1
ATOM 2010 O O . PRO A 1 253 ? 27.996 -3.626 -26.052 1.00 87.94 253 PRO A O 1
ATOM 2013 N N . LYS A 1 254 ? 28.826 -2.672 -27.917 1.00 87.31 254 LYS A N 1
ATOM 2014 C CA . LYS A 1 254 ? 30.243 -2.670 -27.523 1.00 87.31 254 LYS A CA 1
ATOM 2015 C C . LYS A 1 254 ? 30.886 -1.321 -27.833 1.00 87.31 254 LYS A C 1
ATOM 2017 O O . LYS A 1 254 ? 30.397 -0.580 -28.684 1.00 87.31 254 LYS A O 1
ATOM 2022 N N . GLU A 1 255 ? 31.968 -1.009 -27.125 1.00 87.00 255 GLU A N 1
ATOM 2023 C CA . GLU A 1 255 ? 32.779 0.191 -27.377 1.00 87.00 255 GLU A CA 1
ATOM 2024 C C . GLU A 1 255 ? 33.544 0.069 -28.704 1.00 87.00 255 GLU A C 1
ATOM 2026 O O . GLU A 1 255 ? 33.505 0.961 -29.558 1.00 87.00 255 GLU A O 1
ATOM 2031 N N . GLU A 1 256 ? 34.198 -1.076 -28.906 1.00 88.69 256 GLU A N 1
ATOM 2032 C CA . GLU A 1 256 ? 34.944 -1.384 -30.123 1.00 88.69 256 GLU A CA 1
ATOM 2033 C C . GLU A 1 256 ? 34.031 -1.899 -31.253 1.00 88.69 256 GLU A C 1
ATOM 2035 O O . GLU A 1 256 ? 32.992 -2.513 -30.985 1.00 88.69 256 GLU A O 1
ATOM 2040 N N . PRO A 1 257 ? 34.416 -1.703 -32.531 1.00 90.56 257 PRO A N 1
ATOM 2041 C CA . PRO A 1 257 ? 33.731 -2.319 -33.661 1.00 90.56 257 PRO A CA 1
ATOM 2042 C C . PRO A 1 257 ? 33.667 -3.846 -33.531 1.00 90.56 257 PRO A C 1
ATOM 2044 O O . PRO A 1 257 ? 34.648 -4.511 -33.206 1.00 90.56 257 PRO A O 1
ATOM 2047 N N . ILE A 1 258 ? 32.510 -4.407 -33.861 1.00 90.69 258 ILE A N 1
ATOM 2048 C CA . ILE A 1 258 ? 32.218 -5.848 -33.845 1.00 90.69 258 ILE A CA 1
ATOM 2049 C C . ILE A 1 258 ? 33.052 -6.582 -34.895 1.00 90.69 258 ILE A C 1
ATOM 2051 O O . ILE A 1 258 ? 33.435 -7.743 -34.726 1.00 90.69 258 ILE A O 1
ATOM 2055 N N . GLY A 1 259 ? 33.333 -5.905 -36.002 1.00 91.94 259 GLY A N 1
ATOM 2056 C CA . GLY A 1 259 ? 34.110 -6.454 -37.092 1.00 91.94 259 GLY A CA 1
ATOM 2057 C C . GLY A 1 259 ? 34.459 -5.411 -38.136 1.00 91.94 259 GLY A C 1
ATOM 2058 O O . GLY A 1 259 ? 34.241 -4.214 -37.955 1.00 91.94 259 GLY A O 1
ATOM 2059 N N . TYR A 1 260 ? 35.010 -5.894 -39.241 1.00 93.12 260 TYR A N 1
ATOM 2060 C CA . TYR A 1 260 ? 35.403 -5.096 -40.387 1.00 93.12 260 TYR A CA 1
ATOM 2061 C C . TYR A 1 260 ? 34.982 -5.794 -41.677 1.00 93.12 260 TYR A C 1
ATOM 2063 O O . TYR A 1 260 ? 35.153 -7.008 -41.820 1.00 93.12 260 TYR A O 1
ATOM 2071 N N . LEU A 1 261 ? 34.458 -5.020 -42.622 1.00 92.19 261 LEU A N 1
ATOM 2072 C CA . LEU A 1 261 ? 34.208 -5.472 -43.987 1.00 92.19 261 LEU A CA 1
ATOM 2073 C C . LEU A 1 261 ? 35.385 -5.060 -44.864 1.00 92.19 261 LEU A C 1
ATOM 2075 O O . LEU A 1 261 ? 35.814 -3.907 -44.821 1.00 92.19 261 LEU A O 1
ATOM 2079 N N . TYR A 1 262 ? 35.891 -6.002 -45.653 1.00 91.88 262 TYR A N 1
ATOM 2080 C CA . TYR A 1 262 ? 36.977 -5.761 -46.596 1.00 91.88 262 TYR A CA 1
ATOM 2081 C C . TYR A 1 262 ? 36.493 -5.864 -48.041 1.00 91.88 262 TYR A C 1
ATOM 2083 O O . TYR A 1 262 ? 35.863 -6.858 -48.421 1.00 91.88 262 TYR A O 1
ATOM 2091 N N . PHE A 1 263 ? 36.842 -4.850 -48.834 1.00 88.88 263 PHE A N 1
ATOM 2092 C CA . PHE A 1 263 ? 36.630 -4.783 -50.279 1.00 88.88 263 PHE A CA 1
ATOM 2093 C C . PHE A 1 263 ? 37.903 -4.273 -50.954 1.00 88.88 263 PHE A C 1
ATOM 2095 O O . PHE A 1 263 ? 38.265 -3.108 -50.790 1.00 88.88 263 PHE A O 1
ATOM 2102 N N . GLY A 1 264 ? 38.618 -5.139 -51.675 1.00 85.94 264 GLY A N 1
ATOM 2103 C CA . GLY A 1 264 ? 39.949 -4.791 -52.182 1.00 85.94 264 GLY A CA 1
ATOM 2104 C C . GLY A 1 264 ? 40.887 -4.380 -51.038 1.00 85.94 264 GLY A C 1
ATOM 2105 O O . GLY A 1 264 ? 41.134 -5.173 -50.132 1.00 85.94 264 GLY A O 1
ATOM 2106 N N . GLU A 1 265 ? 41.378 -3.138 -51.066 1.00 82.94 265 GLU A N 1
ATOM 2107 C CA . GLU A 1 265 ? 42.241 -2.559 -50.019 1.00 82.94 265 GLU A CA 1
ATOM 2108 C C . GLU A 1 265 ? 41.469 -1.804 -48.919 1.00 82.94 265 GLU A C 1
ATOM 2110 O O . GLU A 1 265 ? 42.050 -1.404 -47.909 1.00 82.94 265 GLU A O 1
ATOM 2115 N N . TYR A 1 266 ? 40.158 -1.609 -49.079 1.00 88.25 266 TYR A N 1
ATOM 2116 C CA . TYR A 1 266 ? 39.353 -0.845 -48.131 1.00 88.25 266 TYR A CA 1
ATOM 2117 C C . TYR A 1 266 ? 38.945 -1.695 -46.926 1.00 88.25 266 TYR A C 1
ATOM 2119 O O . TYR A 1 266 ? 38.493 -2.829 -47.084 1.00 88.25 266 TYR A O 1
ATOM 2127 N N . SER A 1 267 ? 39.049 -1.118 -45.722 1.00 90.62 267 SER A N 1
ATOM 2128 C CA . SER A 1 267 ? 38.523 -1.701 -44.481 1.00 90.62 267 SER A CA 1
ATOM 2129 C C . SER A 1 267 ? 37.459 -0.796 -43.868 1.00 90.62 267 SER A C 1
ATOM 2131 O O . SER A 1 267 ? 37.752 0.343 -43.499 1.00 90.62 267 SER A O 1
ATOM 2133 N N . ILE A 1 268 ? 36.247 -1.315 -43.714 1.00 91.88 268 ILE A N 1
ATOM 2134 C CA . ILE A 1 268 ? 35.090 -0.577 -43.204 1.00 91.88 268 ILE A CA 1
ATOM 2135 C C . ILE A 1 268 ? 34.770 -1.089 -41.795 1.00 91.88 268 ILE A C 1
ATOM 2137 O O . ILE A 1 268 ? 34.522 -2.288 -41.650 1.00 91.88 268 ILE A O 1
ATOM 2141 N N . PRO A 1 269 ? 34.773 -0.238 -40.752 1.00 92.38 269 PRO A N 1
ATOM 2142 C CA . PRO A 1 269 ? 34.416 -0.654 -39.400 1.00 92.38 269 PRO A CA 1
ATOM 2143 C C . PRO A 1 269 ? 32.916 -0.935 -39.284 1.00 92.38 269 PRO A C 1
ATOM 2145 O O . PRO A 1 269 ? 32.083 -0.127 -39.693 1.00 92.38 269 PRO A O 1
ATOM 2148 N N . LEU A 1 270 ? 32.581 -2.061 -38.665 1.00 93.12 270 LEU A N 1
ATOM 2149 C CA . LEU A 1 270 ? 31.214 -2.497 -38.429 1.00 93.12 270 LEU A CA 1
ATOM 2150 C C . LEU A 1 270 ? 30.892 -2.406 -36.939 1.00 93.12 270 LEU A C 1
ATOM 2152 O O . LEU A 1 270 ? 31.474 -3.130 -36.130 1.00 93.12 270 LEU A O 1
ATOM 2156 N N . ARG A 1 271 ? 29.956 -1.529 -36.573 1.00 92.88 271 ARG A N 1
ATOM 2157 C CA . ARG A 1 271 ? 29.483 -1.381 -35.187 1.00 92.88 271 ARG A CA 1
ATOM 2158 C C . ARG A 1 271 ? 28.195 -2.138 -34.912 1.00 92.88 271 ARG A C 1
ATOM 2160 O O . ARG A 1 271 ? 27.915 -2.412 -33.753 1.00 92.88 271 ARG A O 1
ATOM 2167 N N . GLY A 1 272 ? 27.422 -2.468 -35.946 1.00 92.81 272 GLY A N 1
ATOM 2168 C CA . GLY A 1 272 ? 26.143 -3.139 -35.773 1.00 92.81 272 GLY A CA 1
ATOM 2169 C C . GLY A 1 272 ? 25.852 -4.203 -36.818 1.00 92.81 272 GLY A C 1
ATOM 2170 O O . GLY A 1 272 ? 26.177 -4.055 -37.994 1.00 92.81 272 GLY A O 1
ATOM 2171 N N . ILE A 1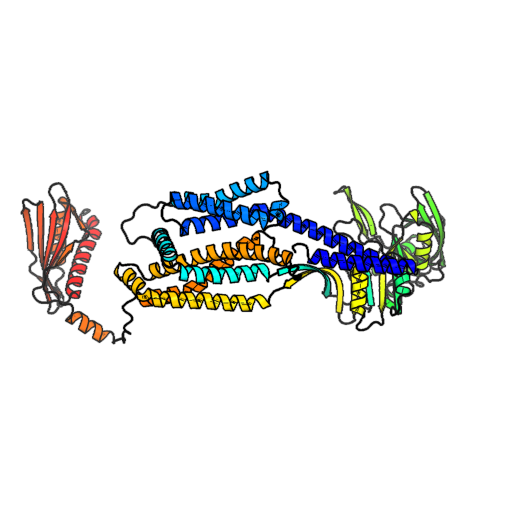 273 ? 25.196 -5.275 -36.391 1.00 94.44 273 ILE A N 1
ATOM 2172 C CA . ILE A 1 273 ? 24.644 -6.303 -37.278 1.00 94.44 273 ILE A CA 1
ATOM 2173 C C . ILE A 1 273 ? 23.172 -6.461 -36.933 1.00 94.44 273 ILE A C 1
ATOM 2175 O O . ILE A 1 273 ? 22.836 -6.563 -35.755 1.00 94.44 273 ILE A O 1
ATOM 2179 N N . ILE A 1 274 ? 22.312 -6.502 -37.948 1.00 94.62 274 ILE A N 1
ATOM 2180 C CA . ILE A 1 274 ? 20.900 -6.851 -37.799 1.00 94.62 274 ILE A CA 1
ATOM 2181 C C . ILE A 1 274 ? 20.630 -8.125 -38.594 1.00 94.62 274 ILE A C 1
ATOM 2183 O O . ILE A 1 274 ? 20.975 -8.214 -39.771 1.00 94.62 274 ILE A O 1
ATOM 2187 N N . GLY A 1 275 ? 20.000 -9.100 -37.951 1.00 92.88 275 GLY A N 1
ATOM 2188 C CA . GLY A 1 275 ? 19.473 -10.301 -38.585 1.00 92.88 275 GLY A CA 1
ATOM 2189 C C . GLY A 1 275 ? 17.957 -10.290 -38.521 1.00 92.88 275 GLY A C 1
ATOM 2190 O O . GLY A 1 275 ? 17.395 -10.319 -37.424 1.00 92.88 275 GLY A O 1
ATOM 2191 N N . PHE A 1 276 ? 17.307 -10.255 -39.680 1.00 91.12 276 PHE A N 1
ATOM 2192 C CA . PHE A 1 276 ? 15.856 -10.392 -39.784 1.00 91.12 276 PHE A CA 1
ATOM 2193 C C . PHE A 1 276 ? 15.493 -11.760 -40.347 1.00 91.12 276 PHE A C 1
ATOM 2195 O O . PHE A 1 276 ? 16.152 -12.258 -41.264 1.00 91.12 276 PHE A O 1
ATOM 2202 N N . SER A 1 277 ? 14.427 -12.353 -39.812 1.00 89.12 277 SER A N 1
ATOM 2203 C CA . SER A 1 277 ? 13.818 -13.532 -40.419 1.00 89.12 277 SER A CA 1
ATOM 2204 C C . SER A 1 277 ? 13.150 -13.175 -41.747 1.00 89.12 277 SER A C 1
ATOM 2206 O O . SER A 1 277 ? 12.703 -12.045 -41.960 1.00 89.12 277 SER A O 1
ATOM 2208 N N . THR A 1 278 ? 13.027 -14.155 -42.638 1.00 80.94 278 THR A N 1
ATOM 2209 C CA . THR A 1 278 ? 12.299 -14.000 -43.907 1.00 80.94 278 THR A CA 1
ATOM 2210 C C . THR A 1 278 ? 10.833 -13.614 -43.711 1.00 80.94 278 THR A C 1
ATOM 2212 O O . THR A 1 278 ? 10.273 -12.877 -44.519 1.00 80.94 278 THR A O 1
ATOM 2215 N N . SER A 1 279 ? 10.233 -14.039 -42.599 1.00 84.06 279 SER A N 1
ATOM 2216 C CA . SER A 1 279 ? 8.866 -13.700 -42.203 1.00 84.06 279 SER A CA 1
ATOM 2217 C C . SER A 1 279 ? 8.680 -12.241 -41.775 1.00 84.06 279 SER A C 1
ATOM 2219 O O . SER A 1 279 ? 7.539 -11.795 -41.665 1.00 84.06 279 SER A O 1
ATOM 2221 N N . GLU A 1 280 ? 9.759 -11.501 -41.500 1.00 86.75 280 GLU A N 1
ATOM 2222 C CA . GLU A 1 280 ? 9.695 -10.153 -40.918 1.00 86.75 280 GLU A CA 1
ATOM 2223 C C . GLU A 1 280 ? 8.982 -9.167 -41.834 1.00 86.75 280 GLU A C 1
ATOM 2225 O O . GLU A 1 280 ? 8.171 -8.361 -41.371 1.00 86.75 280 GLU A O 1
ATOM 2230 N N . ASP A 1 281 ? 9.268 -9.237 -43.132 1.00 83.44 281 ASP A N 1
ATOM 2231 C CA . ASP A 1 281 ? 8.665 -8.339 -44.112 1.00 83.44 281 ASP A CA 1
ATOM 2232 C C . ASP A 1 281 ? 7.174 -8.633 -44.301 1.00 83.44 281 ASP A C 1
ATOM 2234 O O . ASP A 1 281 ? 6.373 -7.723 -44.479 1.00 83.44 281 ASP A O 1
ATOM 2238 N N . GLU A 1 282 ? 6.773 -9.894 -44.153 1.00 82.69 282 GLU A N 1
ATOM 2239 C CA . GLU A 1 282 ? 5.366 -10.282 -44.197 1.00 82.69 282 GLU A CA 1
ATOM 2240 C C . GLU A 1 282 ? 4.584 -9.830 -42.951 1.00 82.69 282 GLU A C 1
ATOM 2242 O O . GLU A 1 282 ? 3.366 -9.688 -43.023 1.00 82.69 282 GLU A O 1
ATOM 2247 N N . PHE A 1 283 ? 5.250 -9.637 -41.806 1.00 83.31 283 PHE A N 1
ATOM 2248 C CA . PHE A 1 283 ? 4.634 -9.004 -40.637 1.00 83.31 283 PHE A CA 1
ATOM 2249 C C . PHE A 1 283 ? 4.609 -7.490 -40.800 1.00 83.31 283 PHE A C 1
ATOM 2251 O O . PHE A 1 283 ? 3.553 -6.880 -40.774 1.00 83.31 283 PHE A O 1
ATOM 2258 N N . THR A 1 284 ? 5.781 -6.881 -40.941 1.00 84.38 284 THR A N 1
ATOM 2259 C CA . THR A 1 284 ? 5.983 -5.447 -40.702 1.00 84.38 284 THR A CA 1
ATOM 2260 C C . THR A 1 284 ? 6.074 -4.612 -41.978 1.00 84.38 284 THR A C 1
ATOM 2262 O O . THR A 1 284 ? 5.860 -3.400 -41.941 1.00 84.38 284 THR A O 1
ATOM 2265 N N . GLY A 1 285 ? 6.436 -5.231 -43.106 1.00 83.81 285 GLY A N 1
ATOM 2266 C CA . GLY A 1 285 ? 6.797 -4.550 -44.351 1.00 83.81 285 GLY A CA 1
ATOM 2267 C C . GLY A 1 285 ? 8.053 -3.674 -44.253 1.00 83.81 285 GLY A C 1
ATOM 2268 O O . GLY A 1 285 ? 8.292 -2.851 -45.139 1.00 83.81 285 GLY A O 1
ATOM 2269 N N . TYR A 1 286 ? 8.830 -3.775 -43.167 1.00 84.00 286 TYR A N 1
ATOM 2270 C CA . TYR A 1 286 ? 9.954 -2.875 -42.900 1.00 84.00 286 TYR A CA 1
ATOM 2271 C C . TYR A 1 286 ? 11.061 -2.986 -43.949 1.00 84.00 286 TYR A C 1
ATOM 2273 O O . TYR A 1 286 ? 11.575 -1.965 -44.409 1.00 84.00 286 TYR A O 1
ATOM 2281 N N . LEU A 1 287 ? 11.421 -4.205 -44.356 1.00 83.00 287 LEU A N 1
ATOM 2282 C CA . LEU A 1 287 ? 12.512 -4.427 -45.306 1.00 83.00 287 LEU A CA 1
ATOM 2283 C C . LEU A 1 287 ? 12.143 -3.907 -46.697 1.00 83.00 287 LEU A C 1
ATOM 2285 O O . LEU A 1 287 ? 12.949 -3.214 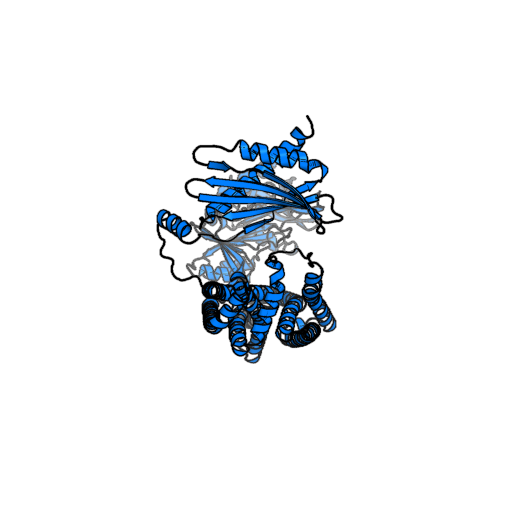-47.319 1.00 83.00 287 LEU A O 1
ATOM 2289 N N . SER A 1 288 ? 10.910 -4.148 -47.139 1.00 83.88 288 SER A N 1
ATOM 2290 C CA . SER A 1 288 ? 10.369 -3.631 -48.398 1.00 83.88 288 SER A CA 1
ATOM 2291 C C . SER A 1 288 ? 10.289 -2.102 -48.437 1.00 83.88 288 SER A C 1
ATOM 2293 O O . SER A 1 288 ? 10.459 -1.500 -49.496 1.00 83.88 288 SER A O 1
ATOM 2295 N N . GLN A 1 289 ? 10.062 -1.438 -47.300 1.00 84.12 289 GLN A N 1
ATOM 2296 C CA . GLN A 1 289 ? 10.046 0.029 -47.236 1.00 84.12 289 GLN A CA 1
ATOM 2297 C C . GLN A 1 289 ? 11.453 0.639 -47.297 1.00 84.12 289 GLN A C 1
ATOM 2299 O O . GLN A 1 289 ? 11.640 1.719 -47.876 1.00 84.12 289 GLN A O 1
ATOM 2304 N N . VAL A 1 290 ? 12.423 -0.036 -46.676 1.00 88.50 290 VAL A N 1
ATOM 2305 C CA . VAL A 1 290 ? 13.775 0.471 -46.410 1.00 88.50 290 VAL A CA 1
ATOM 2306 C C . VAL A 1 290 ? 14.753 0.182 -47.556 1.00 88.50 290 VAL A C 1
ATOM 2308 O O . VAL A 1 290 ? 15.622 1.016 -47.830 1.00 88.50 290 VAL A O 1
ATOM 2311 N N . ILE A 1 291 ? 14.609 -0.943 -48.260 1.00 89.25 291 ILE A N 1
ATOM 2312 C CA . ILE A 1 291 ? 15.468 -1.312 -49.395 1.00 89.25 291 ILE A CA 1
ATOM 2313 C C . ILE A 1 291 ? 15.102 -0.473 -50.624 1.00 89.25 291 ILE A C 1
ATOM 2315 O O . ILE A 1 291 ? 13.948 -0.407 -51.037 1.00 89.25 291 ILE A O 1
ATOM 2319 N N . VAL A 1 292 ? 16.099 0.203 -51.199 1.00 88.25 292 VAL A N 1
ATOM 2320 C CA . VAL A 1 292 ? 15.939 1.093 -52.363 1.00 88.25 292 VAL A CA 1
ATOM 2321 C C . VAL A 1 292 ? 16.330 0.390 -53.656 1.00 88.25 292 VAL A C 1
ATOM 2323 O O . VAL A 1 292 ? 15.724 0.638 -54.695 1.00 88.25 292 VAL A O 1
ATOM 2326 N N . SER A 1 293 ? 17.347 -0.467 -53.589 1.00 84.19 293 SER A N 1
ATOM 2327 C CA . SER A 1 293 ? 17.895 -1.192 -54.732 1.00 84.19 293 SER A CA 1
ATOM 2328 C C . SER A 1 293 ? 18.169 -2.639 -54.325 1.00 84.19 293 SER A C 1
ATOM 2330 O O . SER A 1 293 ? 18.596 -2.890 -53.195 1.00 84.19 293 SER A O 1
ATOM 2332 N N . GLY A 1 294 ? 17.886 -3.586 -55.217 1.00 84.56 294 GLY A N 1
ATOM 2333 C CA . GLY A 1 294 ? 18.125 -5.010 -55.000 1.00 84.56 294 GLY A CA 1
ATOM 2334 C C . GLY A 1 294 ? 17.008 -5.703 -54.228 1.00 84.56 294 GLY A C 1
ATOM 2335 O O . GLY A 1 294 ? 15.835 -5.339 -54.327 1.00 84.56 294 GLY A O 1
ATOM 2336 N N . LYS A 1 295 ? 17.359 -6.759 -53.494 1.00 85.56 295 LYS A N 1
ATOM 2337 C CA . LYS A 1 295 ? 16.426 -7.593 -52.726 1.00 85.56 295 LYS A CA 1
ATOM 2338 C C . LYS A 1 295 ? 16.884 -7.735 -51.271 1.00 85.56 295 LYS A C 1
ATOM 2340 O O . LYS A 1 295 ? 18.082 -7.647 -51.003 1.00 85.56 295 LYS A O 1
ATOM 2345 N N . PRO A 1 296 ? 15.953 -7.991 -50.333 1.00 84.62 296 PRO A N 1
ATOM 2346 C CA . PRO A 1 296 ? 16.319 -8.356 -48.972 1.00 84.62 296 PRO A CA 1
ATOM 2347 C C . PRO A 1 296 ? 17.221 -9.601 -48.941 1.00 84.62 296 PRO A C 1
ATOM 2349 O O . PRO A 1 296 ? 17.077 -10.475 -49.806 1.00 84.62 296 PRO A O 1
ATOM 2352 N N . PRO A 1 297 ? 18.116 -9.713 -47.941 1.00 84.75 297 PRO A N 1
ATOM 2353 C CA . PRO A 1 297 ? 18.904 -10.919 -47.716 1.00 84.75 297 PRO A CA 1
ATOM 2354 C C . PRO A 1 297 ? 18.027 -12.175 -47.663 1.00 84.75 297 PRO A C 1
ATOM 2356 O O . PRO A 1 297 ? 16.953 -12.173 -47.066 1.00 84.75 297 PRO A O 1
ATOM 2359 N N . THR A 1 298 ? 18.484 -13.257 -48.296 1.00 77.81 298 THR A N 1
ATOM 2360 C CA . THR A 1 298 ? 17.699 -14.496 -48.428 1.00 77.81 298 THR A CA 1
ATOM 2361 C C . THR A 1 298 ? 18.141 -15.578 -47.445 1.00 77.81 298 THR A C 1
ATOM 2363 O O . THR A 1 298 ? 19.308 -15.648 -47.068 1.00 77.81 298 THR A O 1
ATOM 2366 N N . MET A 1 299 ? 17.230 -16.503 -47.126 1.00 70.94 299 MET A N 1
ATOM 2367 C CA . MET A 1 299 ? 17.462 -17.647 -46.225 1.00 70.94 299 MET A CA 1
ATOM 2368 C C . MET A 1 299 ? 18.563 -18.616 -46.692 1.00 70.94 299 MET A C 1
ATOM 2370 O O . MET A 1 299 ? 19.071 -19.410 -45.910 1.00 70.94 299 MET A O 1
ATOM 2374 N N . ARG A 1 300 ? 18.943 -18.585 -47.981 1.00 70.62 300 ARG A N 1
ATOM 2375 C CA . ARG A 1 300 ? 20.027 -19.434 -48.522 1.00 70.62 300 ARG A CA 1
ATOM 2376 C C . ARG A 1 300 ? 21.415 -19.019 -48.015 1.00 70.62 300 ARG A C 1
ATOM 2378 O O . ARG A 1 300 ? 22.382 -19.744 -48.254 1.00 70.62 300 ARG A O 1
ATOM 2385 N N . GLY A 1 301 ? 21.483 -17.896 -47.303 1.00 72.56 301 GLY A N 1
ATOM 2386 C CA . GLY A 1 301 ? 22.669 -17.386 -46.643 1.00 72.56 301 GLY A CA 1
ATOM 2387 C C . GLY A 1 301 ? 23.697 -16.799 -47.605 1.00 72.56 301 GLY A C 1
ATOM 2388 O O . GLY A 1 301 ? 23.642 -16.988 -48.823 1.00 72.56 301 GLY A O 1
ATOM 2389 N N . GLY A 1 302 ? 24.669 -16.079 -47.052 1.00 81.50 302 GLY A N 1
ATOM 2390 C CA . GLY A 1 302 ? 25.768 -15.498 -47.837 1.00 81.50 302 GLY A CA 1
ATOM 2391 C C . GLY A 1 302 ? 25.407 -14.217 -48.596 1.00 81.50 302 GLY A C 1
ATOM 2392 O O . GLY A 1 302 ? 26.189 -13.768 -49.432 1.00 81.50 302 GLY A O 1
ATOM 2393 N N . SER A 1 303 ? 24.272 -13.597 -48.270 1.00 90.12 303 SER A N 1
ATOM 2394 C CA . SER A 1 303 ? 23.843 -12.306 -48.812 1.00 90.12 303 SER A CA 1
ATOM 2395 C C . SER A 1 303 ? 23.701 -11.260 -47.709 1.00 90.12 303 SER A C 1
ATOM 2397 O O . SER A 1 303 ? 23.118 -11.559 -46.670 1.00 90.12 303 SER A O 1
ATOM 2399 N N . ILE A 1 304 ? 24.170 -10.037 -47.949 1.00 92.81 304 ILE A N 1
ATOM 2400 C CA . ILE A 1 304 ? 23.995 -8.899 -47.032 1.00 92.81 304 ILE A CA 1
ATOM 2401 C C . ILE A 1 304 ? 23.349 -7.717 -47.743 1.00 92.81 304 ILE A C 1
ATOM 2403 O O . ILE A 1 304 ? 23.413 -7.608 -48.972 1.00 92.81 304 ILE A O 1
ATOM 2407 N N . ALA A 1 305 ? 22.735 -6.833 -46.968 1.00 93.00 305 ALA A N 1
ATOM 2408 C CA . ALA A 1 305 ? 22.330 -5.512 -47.412 1.00 93.00 305 ALA A CA 1
ATOM 2409 C C . ALA A 1 305 ? 23.124 -4.433 -46.668 1.00 93.00 305 ALA A C 1
ATOM 2411 O O . ALA A 1 305 ? 23.387 -4.553 -45.467 1.00 93.00 305 ALA A O 1
ATOM 2412 N N . ILE A 1 306 ? 23.514 -3.398 -47.409 1.00 94.19 306 ILE A N 1
ATOM 2413 C CA . ILE A 1 306 ? 24.374 -2.304 -46.943 1.00 94.19 306 ILE A CA 1
ATOM 2414 C C . ILE A 1 306 ? 23.675 -0.951 -47.086 1.00 94.19 306 ILE A C 1
ATOM 2416 O O . ILE A 1 306 ? 22.717 -0.816 -47.848 1.00 94.19 306 ILE A O 1
ATOM 2420 N N . SER A 1 307 ? 24.151 0.051 -46.350 1.00 95.31 307 SER A N 1
ATOM 2421 C CA . SER A 1 307 ? 23.599 1.406 -46.406 1.00 95.31 307 SER A CA 1
ATOM 2422 C C . SER A 1 307 ? 23.916 2.085 -47.739 1.00 95.31 307 SER A C 1
ATOM 2424 O O . SER A 1 307 ? 24.933 1.797 -48.379 1.00 95.31 307 SER A O 1
ATOM 2426 N N . LYS A 1 308 ? 23.061 3.024 -48.147 1.00 94.25 308 LYS A N 1
ATOM 2427 C CA . LYS A 1 308 ? 23.262 3.817 -49.361 1.00 94.25 308 LYS A CA 1
ATOM 2428 C C . LYS A 1 308 ? 24.513 4.688 -49.248 1.00 94.25 308 LYS A C 1
ATOM 2430 O O . LYS A 1 308 ? 25.290 4.731 -50.196 1.00 94.25 308 LYS A O 1
ATOM 2435 N N . SER A 1 309 ? 24.757 5.299 -48.085 1.00 93.12 309 SER A N 1
ATOM 2436 C CA . SER A 1 309 ? 25.991 6.067 -47.855 1.00 93.12 309 SER A CA 1
ATOM 2437 C C . SER A 1 309 ? 27.236 5.192 -47.977 1.00 93.12 309 SER A C 1
ATOM 2439 O O . SER A 1 309 ? 28.239 5.625 -48.536 1.00 93.12 309 SER A O 1
ATOM 2441 N N . LEU A 1 310 ? 27.184 3.947 -47.487 1.00 92.25 310 LEU A N 1
ATOM 2442 C CA . LEU A 1 310 ? 28.314 3.030 -47.611 1.00 92.25 310 LEU A CA 1
ATOM 2443 C C . LEU A 1 310 ? 28.558 2.629 -49.071 1.00 92.25 310 LEU A C 1
ATOM 2445 O O . LEU A 1 310 ? 29.707 2.578 -49.509 1.00 92.25 310 LEU A O 1
ATOM 2449 N N . ALA A 1 311 ? 27.487 2.380 -49.825 1.00 91.75 311 ALA A N 1
ATOM 2450 C CA . ALA A 1 311 ? 27.579 2.039 -51.237 1.00 91.75 311 ALA A CA 1
ATOM 2451 C C . ALA A 1 311 ? 28.159 3.186 -52.082 1.00 91.75 311 ALA A C 1
ATOM 2453 O O . ALA A 1 311 ? 29.032 2.947 -52.911 1.00 91.75 311 ALA A O 1
ATOM 2454 N N . GLU A 1 312 ? 27.735 4.430 -51.837 1.00 92.50 312 GLU A N 1
ATOM 2455 C CA . GLU A 1 312 ? 28.210 5.609 -52.575 1.00 92.50 312 GLU A CA 1
ATOM 2456 C C . GLU A 1 312 ? 29.671 5.965 -52.263 1.00 92.50 312 GLU A C 1
ATOM 2458 O O . GLU A 1 312 ? 30.415 6.337 -53.169 1.00 92.50 312 GLU A O 1
ATOM 2463 N N . VAL A 1 313 ? 30.110 5.827 -51.005 1.00 91.19 313 VAL A N 1
ATOM 2464 C CA . VAL A 1 313 ? 31.487 6.167 -50.592 1.00 91.19 313 VAL A CA 1
ATOM 2465 C C . VAL A 1 313 ? 32.527 5.220 -51.199 1.00 91.19 313 VAL A C 1
ATOM 2467 O O . VAL A 1 313 ? 33.625 5.662 -51.534 1.00 91.19 313 VAL A O 1
ATOM 2470 N N . TYR A 1 314 ? 32.196 3.935 -51.341 1.00 88.31 314 TYR A N 1
ATOM 2471 C CA . TYR A 1 314 ? 33.125 2.897 -51.808 1.00 88.31 314 TYR A CA 1
ATOM 2472 C C . TYR A 1 314 ? 32.798 2.357 -53.216 1.00 88.31 314 TYR A C 1
ATOM 2474 O O . TYR A 1 314 ? 33.391 1.362 -53.623 1.00 88.31 314 TYR A O 1
ATOM 2482 N N . ASP A 1 315 ? 31.875 3.003 -53.947 1.00 88.88 315 ASP A N 1
ATOM 2483 C CA . ASP A 1 315 ? 31.347 2.590 -55.269 1.00 88.88 315 ASP A CA 1
ATOM 2484 C C . ASP A 1 315 ? 30.917 1.108 -55.323 1.00 88.88 315 ASP A C 1
ATOM 2486 O O . ASP A 1 315 ? 31.176 0.393 -56.292 1.00 88.88 315 ASP A O 1
ATOM 2490 N N . LEU A 1 316 ? 30.266 0.632 -54.254 1.00 89.81 316 LEU A N 1
ATOM 2491 C CA . LEU A 1 316 ? 29.796 -0.752 -54.138 1.00 89.81 316 LEU A CA 1
ATOM 2492 C C . LEU A 1 316 ? 28.464 -0.934 -54.865 1.00 89.81 316 LEU A C 1
ATOM 2494 O O . LEU A 1 316 ? 27.530 -0.144 -54.694 1.00 89.81 316 LEU A O 1
ATOM 2498 N N . LYS A 1 317 ? 28.345 -2.021 -55.625 1.00 89.69 317 LYS A N 1
ATOM 2499 C CA . LYS A 1 317 ? 27.145 -2.372 -56.391 1.00 89.69 317 LYS A CA 1
ATOM 2500 C C . LYS A 1 317 ? 26.566 -3.702 -55.933 1.00 89.69 317 LYS A C 1
ATOM 2502 O O . LYS A 1 317 ? 27.201 -4.515 -55.262 1.00 89.69 317 LYS A O 1
ATOM 2507 N N . GLU A 1 318 ? 25.315 -3.932 -56.310 1.00 87.62 318 GLU A N 1
ATOM 2508 C CA . GLU A 1 318 ? 24.695 -5.244 -56.150 1.00 87.62 318 GLU A CA 1
ATOM 2509 C C . GLU A 1 318 ? 25.513 -6.316 -56.877 1.00 87.62 318 GLU A C 1
ATOM 2511 O O . GLU A 1 318 ? 25.912 -6.141 -58.028 1.00 87.62 318 GLU A O 1
ATOM 2516 N N . GLY A 1 319 ? 25.745 -7.438 -56.199 1.00 85.62 319 GLY A N 1
ATOM 2517 C CA . GLY A 1 319 ? 26.572 -8.540 -56.687 1.00 85.62 319 GLY A CA 1
ATOM 2518 C C . GLY A 1 319 ? 28.036 -8.498 -56.239 1.00 85.62 319 GLY A C 1
ATOM 2519 O O . GLY A 1 319 ? 28.701 -9.532 -56.322 1.00 85.62 319 GLY A O 1
ATOM 2520 N N . ASP A 1 320 ? 28.528 -7.378 -55.702 1.00 91.00 320 ASP A N 1
ATOM 2521 C CA . ASP A 1 320 ? 29.896 -7.292 -55.182 1.00 91.00 320 ASP A CA 1
ATOM 2522 C C . ASP A 1 320 ? 30.081 -8.154 -53.923 1.00 91.00 320 ASP A C 1
ATOM 2524 O O . ASP A 1 320 ? 29.164 -8.331 -53.116 1.00 91.00 320 ASP A O 1
ATOM 2528 N N . SER A 1 321 ? 31.286 -8.708 -53.753 1.00 91.19 321 SER A N 1
ATOM 2529 C CA . SER A 1 321 ? 31.625 -9.615 -52.651 1.00 91.19 321 SER A CA 1
ATOM 2530 C C . SER A 1 321 ? 32.470 -8.914 -51.586 1.00 91.19 321 SER A C 1
ATOM 2532 O O . SER A 1 321 ? 33.601 -8.508 -51.850 1.00 91.19 321 SER A O 1
ATOM 2534 N N . LEU A 1 322 ? 31.962 -8.863 -50.356 1.00 92.19 322 LEU A N 1
ATOM 2535 C CA . LEU A 1 322 ? 32.621 -8.303 -49.176 1.00 92.19 322 LEU A CA 1
ATOM 2536 C C . LEU A 1 322 ? 33.106 -9.412 -48.241 1.00 92.19 322 LEU A C 1
ATOM 2538 O O . LEU A 1 322 ? 32.368 -10.349 -47.943 1.00 92.19 322 LEU A O 1
ATOM 2542 N N . SER A 1 323 ? 34.334 -9.300 -47.740 1.00 93.19 323 SER A N 1
ATOM 2543 C CA . SER A 1 323 ? 34.891 -10.256 -46.771 1.00 93.19 323 SER A CA 1
ATOM 2544 C C . SER A 1 323 ? 34.648 -9.764 -45.343 1.00 93.19 323 SER A C 1
ATOM 2546 O O . SER A 1 323 ? 35.163 -8.711 -44.968 1.00 93.19 323 SER A O 1
ATOM 2548 N N . LEU A 1 324 ? 33.887 -10.508 -44.534 1.00 93.06 324 LEU A N 1
ATOM 2549 C CA . LEU A 1 324 ? 33.629 -10.157 -43.132 1.00 93.06 324 LEU A CA 1
ATOM 2550 C C . LEU A 1 324 ? 34.718 -10.729 -42.218 1.00 93.06 324 LEU A C 1
ATOM 2552 O O . LEU A 1 324 ? 34.930 -11.944 -42.171 1.00 93.06 324 LEU A O 1
ATOM 2556 N N . TYR A 1 325 ? 35.357 -9.857 -41.442 1.00 92.88 325 TYR A N 1
ATOM 2557 C CA . TYR A 1 325 ? 36.279 -10.211 -40.367 1.00 92.88 325 TYR A CA 1
ATOM 2558 C C . TYR A 1 325 ? 35.685 -9.789 -39.027 1.00 92.88 325 TYR A C 1
ATOM 2560 O O . TYR A 1 325 ? 35.275 -8.644 -38.867 1.00 92.88 325 TYR A O 1
ATOM 2568 N N . VAL A 1 326 ? 35.660 -10.690 -38.053 1.00 91.69 326 VAL A N 1
ATOM 2569 C CA . VAL A 1 326 ? 35.152 -10.411 -36.703 1.00 91.69 326 VAL A CA 1
ATOM 2570 C C . VAL A 1 326 ? 36.306 -10.024 -35.788 1.00 91.69 326 VAL A C 1
ATOM 2572 O O . VAL A 1 326 ? 37.375 -10.641 -35.839 1.00 91.69 326 VAL A O 1
ATOM 2575 N N . GLN A 1 327 ? 36.095 -9.006 -34.958 1.00 87.88 327 GLN A N 1
ATOM 2576 C CA . GLN A 1 327 ? 37.071 -8.567 -33.968 1.00 87.88 327 GLN A CA 1
ATOM 2577 C C . GLN A 1 327 ? 37.044 -9.518 -32.759 1.00 87.88 327 GLN A C 1
ATOM 2579 O O . GLN A 1 327 ? 36.009 -9.715 -32.123 1.00 87.88 327 GLN A O 1
ATOM 2584 N N . VAL A 1 328 ? 38.190 -10.126 -32.446 1.00 85.25 328 VAL A N 1
ATOM 2585 C CA . VAL A 1 328 ? 38.381 -11.072 -31.336 1.00 85.25 328 VAL A CA 1
ATOM 2586 C C . VAL A 1 328 ? 39.574 -10.604 -30.502 1.00 85.25 328 VAL A C 1
ATOM 2588 O O . VAL A 1 328 ? 40.728 -10.940 -30.783 1.00 85.25 328 VAL A O 1
ATOM 2591 N N . GLY A 1 329 ? 39.302 -9.783 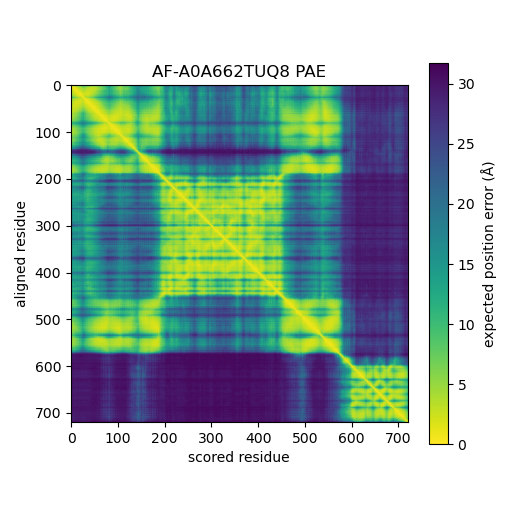-29.486 1.00 81.12 329 GLY A N 1
ATOM 2592 C CA . GLY A 1 329 ? 40.347 -9.074 -28.745 1.00 81.12 329 GLY A CA 1
ATOM 2593 C C . GLY A 1 329 ? 41.086 -8.113 -29.675 1.00 81.12 329 GLY A C 1
ATOM 2594 O O . GLY A 1 329 ? 40.459 -7.284 -30.317 1.00 81.12 329 GLY A O 1
ATOM 2595 N N . VAL A 1 330 ? 42.406 -8.258 -29.803 1.00 79.12 330 VAL A N 1
ATOM 2596 C CA . VAL A 1 330 ? 43.225 -7.429 -30.711 1.00 79.12 330 VAL A CA 1
ATOM 2597 C C . VAL A 1 330 ? 43.249 -7.986 -32.148 1.00 79.12 330 VAL A C 1
ATOM 2599 O O . VAL A 1 330 ? 43.609 -7.280 -33.089 1.00 79.12 330 VAL A O 1
ATOM 2602 N N . ASN A 1 331 ? 42.841 -9.244 -32.349 1.00 85.38 331 ASN A N 1
ATOM 2603 C CA . ASN A 1 331 ? 42.948 -9.934 -33.635 1.00 85.38 331 ASN A CA 1
ATOM 2604 C C . ASN A 1 331 ? 41.666 -9.823 -34.468 1.00 85.38 331 ASN A C 1
ATOM 2606 O O . ASN A 1 331 ? 40.557 -9.803 -33.940 1.00 85.38 331 ASN A O 1
ATOM 2610 N N . ARG A 1 332 ? 41.822 -9.848 -35.796 1.00 89.81 332 ARG A N 1
ATOM 2611 C CA . ARG A 1 332 ? 40.716 -9.928 -36.763 1.00 89.81 332 ARG A CA 1
ATOM 2612 C C . ARG A 1 332 ? 40.649 -11.331 -37.349 1.00 89.81 332 ARG A C 1
ATOM 2614 O O . ARG A 1 332 ? 41.593 -11.775 -38.000 1.00 89.81 332 ARG A O 1
ATOM 2621 N N . VAL A 1 333 ? 39.539 -12.028 -37.134 1.00 90.56 333 VAL A N 1
ATOM 2622 C CA . VAL A 1 333 ? 39.344 -13.404 -37.606 1.00 90.56 333 VAL A CA 1
ATOM 2623 C C . VAL A 1 333 ? 38.435 -13.401 -38.826 1.00 90.56 333 VAL A C 1
ATOM 2625 O O . VAL A 1 333 ? 37.296 -12.944 -38.755 1.00 90.56 333 VAL A O 1
ATOM 2628 N N . PHE A 1 334 ? 38.925 -13.937 -39.945 1.00 92.62 334 PHE A N 1
ATOM 2629 C CA . PHE A 1 334 ? 38.125 -14.089 -41.159 1.00 92.62 334 PHE A CA 1
ATOM 2630 C C . PHE A 1 334 ? 36.920 -15.003 -40.909 1.00 92.62 334 PHE A C 1
ATOM 2632 O O . PHE A 1 334 ? 37.077 -16.155 -40.488 1.00 92.62 334 PHE A O 1
ATOM 2639 N N . TYR A 1 335 ? 35.719 -14.509 -41.209 1.00 90.12 335 TYR A N 1
ATOM 2640 C CA . TYR A 1 335 ? 34.497 -15.295 -41.141 1.00 90.12 335 TYR A CA 1
ATOM 2641 C C . TYR A 1 335 ? 34.146 -15.895 -42.504 1.00 90.12 335 TYR A C 1
ATOM 2643 O O . TYR A 1 335 ? 34.315 -17.102 -42.700 1.00 90.12 335 TYR A O 1
ATOM 2651 N N . ARG A 1 336 ? 33.637 -15.072 -43.426 1.00 91.25 336 ARG A N 1
ATOM 2652 C CA . ARG A 1 336 ? 33.111 -15.506 -44.727 1.00 91.25 336 ARG A CA 1
ATOM 2653 C C . ARG A 1 336 ? 32.974 -14.313 -45.676 1.00 91.25 336 ARG A C 1
ATOM 2655 O O . ARG A 1 336 ? 32.868 -13.171 -45.230 1.00 91.25 336 ARG A O 1
ATOM 2662 N N . ASN A 1 337 ? 32.911 -14.607 -46.972 1.00 92.62 337 ASN A N 1
ATOM 2663 C CA . ASN A 1 337 ? 32.530 -13.651 -48.006 1.00 92.62 337 ASN A CA 1
ATOM 2664 C C . ASN A 1 337 ? 31.005 -13.595 -48.159 1.00 92.62 337 ASN A C 1
ATOM 2666 O O . ASN A 1 337 ? 30.347 -14.639 -48.193 1.00 92.62 337 ASN A O 1
ATOM 2670 N N . PHE A 1 338 ? 30.471 -12.388 -48.290 1.00 92.19 338 PHE A N 1
ATOM 2671 C CA . PHE A 1 338 ? 29.058 -12.107 -48.502 1.00 92.19 338 PHE A CA 1
ATOM 2672 C C . PHE A 1 338 ? 28.862 -11.292 -49.772 1.00 92.19 338 PHE A C 1
ATOM 2674 O O . PHE A 1 338 ? 29.597 -10.339 -50.015 1.00 92.19 338 PHE A O 1
ATOM 2681 N N . THR A 1 339 ? 27.844 -11.630 -50.556 1.00 93.00 339 THR A N 1
ATOM 2682 C CA . THR A 1 339 ? 27.453 -10.846 -51.731 1.00 93.00 339 THR A CA 1
ATOM 2683 C C . THR A 1 339 ? 26.443 -9.773 -51.350 1.00 93.00 339 THR A C 1
ATOM 2685 O O . THR A 1 339 ? 25.493 -10.051 -50.608 1.00 93.00 339 THR A O 1
ATOM 2688 N N . ILE A 1 340 ? 26.594 -8.567 -51.886 1.00 93.25 340 ILE A N 1
ATOM 2689 C CA . ILE A 1 340 ? 25.623 -7.489 -51.694 1.00 93.25 340 ILE A CA 1
ATOM 2690 C C . ILE A 1 340 ? 24.357 -7.818 -52.489 1.00 93.25 340 ILE A C 1
ATOM 2692 O O . ILE A 1 340 ? 24.366 -7.865 -53.716 1.00 93.25 340 ILE A O 1
ATOM 2696 N N . SER A 1 341 ? 23.269 -8.071 -51.766 1.00 90.62 341 SER A N 1
ATOM 2697 C CA . SER A 1 341 ? 21.950 -8.400 -52.328 1.00 90.62 341 SER A CA 1
ATOM 2698 C C . SER A 1 341 ? 21.026 -7.197 -52.456 1.00 90.62 341 SER A C 1
ATOM 2700 O O . SER A 1 341 ? 20.151 -7.201 -53.319 1.00 90.62 341 SER A O 1
ATOM 2702 N N . GLY A 1 342 ? 21.235 -6.167 -51.635 1.00 91.00 342 GLY A N 1
ATOM 2703 C CA . GLY A 1 342 ? 20.437 -4.953 -51.666 1.00 91.00 342 GLY A CA 1
ATOM 2704 C C . GLY A 1 342 ? 21.092 -3.786 -50.939 1.00 91.00 342 GLY A C 1
ATOM 2705 O O . GLY A 1 342 ? 22.012 -3.958 -50.136 1.00 91.00 342 GLY A O 1
ATOM 2706 N N . ILE A 1 343 ? 20.606 -2.586 -51.235 1.00 93.44 343 ILE A N 1
ATOM 2707 C CA . ILE A 1 343 ? 21.065 -1.322 -50.661 1.00 93.44 343 ILE A CA 1
ATOM 2708 C C . ILE A 1 343 ? 19.875 -0.640 -49.983 1.00 93.44 343 ILE A C 1
ATOM 2710 O O . ILE A 1 343 ? 18.832 -0.423 -50.610 1.00 93.44 343 ILE A O 1
ATOM 2714 N N . PHE A 1 344 ? 20.021 -0.303 -48.701 1.00 94.25 344 PHE A N 1
ATOM 2715 C CA . PHE A 1 344 ? 18.974 0.336 -47.905 1.00 94.25 344 PHE A CA 1
ATOM 2716 C C . PHE A 1 344 ? 19.168 1.845 -47.735 1.00 94.25 344 PHE A C 1
ATOM 2718 O O . PHE A 1 344 ? 20.286 2.349 -47.722 1.00 94.25 344 PHE A O 1
ATOM 2725 N N . SER A 1 345 ? 18.060 2.579 -47.592 1.00 94.81 345 SER A N 1
ATOM 2726 C CA . SER A 1 345 ? 18.072 4.027 -47.355 1.00 94.81 345 SER A CA 1
ATOM 2727 C C . SER A 1 345 ? 18.364 4.358 -45.894 1.00 94.81 345 SER A C 1
ATOM 2729 O O . SER A 1 345 ? 17.618 3.960 -44.998 1.00 94.81 345 SER A O 1
ATOM 2731 N N . ASP A 1 346 ? 19.399 5.167 -45.690 1.00 93.38 346 ASP A N 1
ATOM 2732 C CA . ASP A 1 346 ? 19.844 5.659 -44.386 1.00 93.38 346 ASP A CA 1
ATOM 2733 C C . ASP A 1 346 ? 18.763 6.497 -43.674 1.00 93.38 346 ASP A C 1
ATOM 2735 O O . ASP A 1 346 ? 18.516 6.300 -42.483 1.00 93.38 346 ASP A O 1
ATOM 2739 N N . ASP A 1 347 ? 18.052 7.365 -44.403 1.00 92.94 347 ASP A N 1
ATOM 2740 C CA . ASP A 1 347 ? 16.973 8.191 -43.840 1.00 92.94 347 ASP A CA 1
ATOM 2741 C C . ASP A 1 347 ? 15.771 7.342 -43.412 1.00 92.94 347 ASP A C 1
ATOM 2743 O O . ASP A 1 347 ? 15.233 7.510 -42.315 1.00 92.94 347 ASP A O 1
ATOM 2747 N N . LYS A 1 348 ? 15.358 6.390 -44.261 1.00 91.75 348 LYS A N 1
ATOM 2748 C CA . LYS A 1 348 ? 14.192 5.544 -43.979 1.00 91.75 348 LYS A CA 1
ATOM 2749 C C . LYS A 1 348 ? 14.436 4.613 -42.795 1.00 91.75 348 LYS A C 1
ATOM 2751 O O . LYS A 1 348 ? 13.553 4.487 -41.953 1.00 91.75 348 LYS A O 1
ATOM 2756 N N . ILE A 1 349 ? 15.611 3.982 -42.708 1.00 91.06 349 ILE A N 1
ATOM 2757 C CA . ILE A 1 349 ? 15.925 3.075 -41.593 1.00 91.06 349 ILE A CA 1
ATOM 2758 C C . ILE A 1 349 ? 16.092 3.830 -40.269 1.00 91.06 349 ILE A C 1
ATOM 2760 O O . ILE A 1 349 ? 15.695 3.318 -39.226 1.00 91.06 349 ILE A O 1
ATOM 2764 N N . SER A 1 350 ? 16.613 5.061 -40.309 1.00 91.69 350 SER A N 1
ATOM 2765 C CA . SER A 1 350 ? 16.767 5.909 -39.120 1.00 91.69 350 SER A CA 1
ATOM 2766 C C . SER A 1 350 ? 15.429 6.457 -38.616 1.00 91.69 350 SER A C 1
ATOM 2768 O O . SER A 1 350 ? 15.245 6.634 -37.412 1.00 91.69 350 SER A O 1
ATOM 2770 N N . ALA A 1 351 ? 14.479 6.715 -39.521 1.00 89.94 351 ALA A N 1
ATOM 2771 C CA . ALA A 1 351 ? 13.127 7.149 -39.171 1.00 89.94 351 ALA A CA 1
ATOM 2772 C C . ALA A 1 351 ? 12.241 6.006 -38.643 1.00 89.94 351 ALA A C 1
ATOM 2774 O O . ALA A 1 351 ? 11.234 6.265 -37.980 1.00 89.94 351 ALA A O 1
ATOM 2775 N N . LEU A 1 352 ? 12.603 4.753 -38.932 1.00 87.94 352 LEU A N 1
ATOM 2776 C CA . LEU A 1 352 ? 11.827 3.580 -38.559 1.00 87.94 352 LEU A CA 1
ATOM 2777 C C . LEU A 1 352 ? 11.928 3.311 -37.050 1.00 87.94 352 LEU A C 1
ATOM 2779 O O . LEU A 1 352 ? 13.006 3.048 -36.507 1.00 87.94 352 LEU A O 1
ATOM 2783 N N . LYS A 1 353 ? 10.777 3.344 -36.378 1.00 86.44 353 LYS A N 1
ATOM 2784 C CA . LYS A 1 353 ? 10.641 3.044 -34.951 1.00 86.44 353 LYS A CA 1
ATOM 2785 C C . LYS A 1 353 ? 9.735 1.845 -34.747 1.00 86.44 353 LYS A C 1
ATOM 2787 O O . LYS A 1 353 ? 8.775 1.652 -35.489 1.00 86.44 353 LYS A O 1
ATOM 2792 N N . ASP A 1 354 ? 10.047 1.060 -33.729 1.00 84.94 354 ASP A N 1
ATOM 2793 C CA . ASP A 1 354 ? 9.201 -0.039 -33.286 1.00 84.94 354 ASP A CA 1
ATOM 2794 C C . ASP A 1 354 ? 8.063 0.453 -32.371 1.00 84.94 354 ASP A C 1
ATOM 2796 O O . ASP A 1 354 ? 7.976 1.642 -32.052 1.00 84.94 354 ASP A O 1
ATOM 2800 N N . ILE A 1 355 ? 7.197 -0.462 -31.930 1.00 83.00 355 ILE A N 1
ATOM 2801 C CA . ILE A 1 355 ? 5.975 -0.159 -31.161 1.00 83.00 355 ILE A CA 1
ATOM 2802 C C . ILE A 1 355 ? 6.199 0.664 -29.884 1.00 83.00 355 ILE A C 1
ATOM 2804 O O . ILE A 1 355 ? 5.355 1.464 -29.493 1.00 83.00 355 ILE A O 1
ATOM 2808 N N . ASP A 1 356 ? 7.354 0.504 -29.249 1.00 76.62 356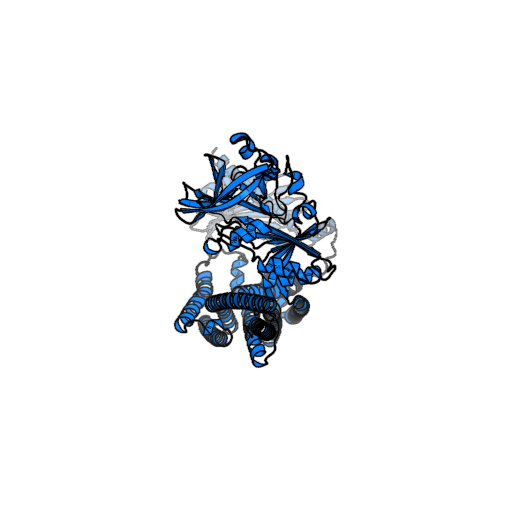 ASP A N 1
ATOM 2809 C CA . ASP A 1 356 ? 7.748 1.208 -28.032 1.00 76.62 356 ASP A CA 1
ATOM 2810 C C . ASP A 1 356 ? 8.611 2.446 -28.322 1.00 76.62 356 ASP A C 1
ATOM 2812 O O . ASP A 1 356 ? 9.355 2.921 -27.466 1.00 76.62 356 ASP A O 1
ATOM 2816 N N . SER A 1 357 ? 8.520 2.974 -29.546 1.00 82.56 357 SER A N 1
ATOM 2817 C CA . SER A 1 357 ? 9.281 4.124 -30.047 1.00 82.56 357 SER A CA 1
ATOM 2818 C C . SER A 1 357 ? 10.800 3.924 -30.115 1.00 82.56 357 SER A C 1
ATOM 2820 O O . SER A 1 357 ? 11.523 4.893 -30.372 1.00 82.56 357 SER A O 1
ATOM 2822 N N . ARG A 1 358 ? 11.303 2.696 -29.929 1.00 85.62 358 ARG A N 1
ATOM 2823 C CA . ARG A 1 358 ? 12.735 2.403 -30.069 1.00 85.62 358 ARG A CA 1
ATOM 2824 C C . ARG A 1 358 ? 13.162 2.370 -31.539 1.00 85.62 358 ARG A C 1
ATOM 2826 O O . ARG A 1 358 ? 12.401 1.880 -32.375 1.00 85.62 358 ARG A O 1
ATOM 2833 N N . PRO A 1 359 ? 14.372 2.851 -31.868 1.00 89.69 359 PRO A N 1
ATOM 2834 C CA . PRO A 1 359 ? 14.945 2.694 -33.197 1.00 89.69 359 PRO A CA 1
ATOM 2835 C C . PRO A 1 359 ? 15.135 1.212 -33.535 1.00 89.69 359 PRO A C 1
ATOM 2837 O O . PRO A 1 359 ? 15.385 0.377 -32.666 1.00 89.69 359 PRO A O 1
ATOM 2840 N N . ILE A 1 360 ? 15.031 0.888 -34.821 1.00 90.25 360 ILE A N 1
ATOM 2841 C CA . ILE A 1 360 ? 15.299 -0.468 -35.317 1.00 90.25 360 ILE A CA 1
ATOM 2842 C C . ILE A 1 360 ? 16.808 -0.751 -35.419 1.00 90.25 360 ILE A C 1
ATOM 2844 O O . ILE A 1 360 ? 17.213 -1.913 -35.359 1.00 90.25 360 ILE A O 1
ATOM 2848 N N . LEU A 1 361 ? 17.630 0.292 -35.540 1.00 93.25 361 LEU A N 1
ATOM 2849 C CA . LEU A 1 361 ? 19.088 0.191 -35.570 1.00 93.25 361 LEU A CA 1
ATOM 2850 C C . LEU A 1 361 ? 19.659 -0.276 -34.214 1.00 93.25 361 LEU A C 1
ATOM 2852 O O . LEU A 1 361 ? 19.111 0.083 -33.171 1.00 93.25 361 LEU A O 1
ATOM 2856 N N . PRO A 1 362 ? 20.762 -1.050 -34.218 1.00 93.12 362 PRO A N 1
ATOM 2857 C CA . PRO A 1 362 ? 21.435 -1.492 -33.002 1.00 93.12 362 PRO A CA 1
ATOM 2858 C C . PRO A 1 362 ? 22.137 -0.324 -32.304 1.00 93.12 362 PRO A C 1
ATOM 2860 O O . PRO A 1 362 ? 22.290 0.760 -32.869 1.00 93.12 362 PRO A O 1
ATOM 2863 N N . TYR A 1 363 ? 22.611 -0.573 -31.086 1.00 92.62 363 TYR A N 1
ATOM 2864 C CA . TYR A 1 363 ? 23.347 0.401 -30.285 1.00 92.62 363 TYR A CA 1
ATOM 2865 C C . TYR A 1 363 ? 24.823 0.010 -30.160 1.00 92.62 363 TYR A C 1
ATOM 2867 O O . TYR A 1 363 ? 25.160 -1.173 -30.204 1.00 92.62 363 TYR A O 1
ATOM 2875 N N . TYR A 1 364 ? 25.689 0.995 -29.942 1.00 91.94 364 TYR A N 1
ATOM 2876 C CA . TYR A 1 364 ? 27.077 0.823 -29.512 1.00 91.94 364 TYR A CA 1
ATOM 2877 C C . TYR A 1 364 ? 27.311 1.593 -28.209 1.00 91.94 364 TYR A C 1
ATOM 2879 O O . TYR A 1 364 ? 26.506 2.446 -27.838 1.00 91.94 364 TYR A O 1
ATOM 2887 N N . LEU A 1 365 ? 28.387 1.269 -27.493 1.00 90.25 365 LEU A N 1
ATOM 2888 C CA . LEU A 1 365 ? 28.739 1.982 -26.267 1.00 90.25 365 LEU A CA 1
ATOM 2889 C C . LEU A 1 365 ? 29.675 3.138 -26.598 1.00 90.25 365 LEU A C 1
ATOM 2891 O O . LEU A 1 365 ? 30.751 2.931 -27.158 1.00 90.25 365 LEU A O 1
ATOM 2895 N N . GLU A 1 366 ? 29.269 4.344 -26.233 1.00 90.19 366 GLU A N 1
ATOM 2896 C CA . GLU A 1 366 ? 30.088 5.542 -26.331 1.00 90.19 366 GLU A CA 1
ATOM 2897 C C . GLU A 1 366 ? 30.477 6.005 -24.931 1.00 90.19 366 GLU A C 1
ATOM 2899 O O . GLU A 1 366 ? 29.671 5.980 -23.998 1.00 90.19 366 GLU A O 1
ATOM 2904 N N . LYS A 1 367 ? 31.741 6.391 -24.762 1.00 87.38 367 LYS A N 1
ATOM 2905 C CA . LYS A 1 367 ? 32.225 6.915 -23.491 1.00 87.38 367 LYS A CA 1
ATOM 2906 C C . LYS A 1 367 ? 31.810 8.377 -23.368 1.00 87.38 367 LYS A C 1
ATOM 2908 O O . LYS A 1 367 ? 32.237 9.206 -24.166 1.00 87.38 367 LYS A O 1
ATOM 2913 N N . ASN A 1 368 ? 31.027 8.692 -22.345 1.00 83.44 368 ASN A N 1
ATOM 2914 C CA . ASN A 1 368 ? 30.665 10.062 -22.022 1.00 83.44 368 ASN A CA 1
ATOM 2915 C C . ASN A 1 368 ? 31.864 10.754 -21.345 1.00 83.44 368 ASN A C 1
ATOM 2917 O O . ASN A 1 368 ? 32.310 10.348 -20.267 1.00 83.44 368 ASN A O 1
ATOM 2921 N N . GLU A 1 369 ? 32.406 11.790 -21.989 1.00 82.69 369 GLU A N 1
ATOM 2922 C CA . GLU A 1 369 ? 33.584 12.522 -21.503 1.00 82.69 369 GLU A CA 1
ATOM 2923 C C . GLU A 1 369 ? 33.319 13.311 -20.207 1.00 82.69 369 GLU A C 1
ATOM 2925 O O . GLU A 1 369 ? 34.252 13.532 -19.434 1.00 82.69 369 GLU A O 1
ATOM 2930 N N . GLU A 1 370 ? 32.067 13.688 -19.922 1.00 79.00 370 GLU A N 1
ATOM 2931 C CA . GLU A 1 370 ? 31.698 14.484 -18.742 1.00 79.00 370 GLU A CA 1
ATOM 2932 C C . GLU A 1 370 ? 31.493 13.627 -17.485 1.00 79.00 370 GLU A C 1
ATOM 2934 O O . GLU A 1 370 ? 31.890 14.018 -16.386 1.00 79.00 370 GLU A O 1
ATOM 2939 N N . THR A 1 371 ? 30.879 12.449 -17.628 1.00 76.50 371 THR A N 1
ATOM 2940 C CA . THR A 1 371 ? 30.571 11.547 -16.501 1.00 76.50 371 THR A CA 1
ATOM 2941 C C . THR A 1 371 ? 31.600 10.428 -16.333 1.00 76.50 371 THR A C 1
ATOM 2943 O O . THR A 1 371 ? 31.643 9.781 -15.285 1.00 76.50 371 THR A O 1
ATOM 2946 N N . GLY A 1 372 ? 32.427 10.177 -17.354 1.00 76.50 372 GLY A N 1
ATOM 2947 C CA . GLY A 1 372 ? 33.357 9.048 -17.415 1.00 76.50 372 GLY A CA 1
ATOM 2948 C C . GLY A 1 372 ? 32.677 7.680 -17.568 1.00 76.50 372 GLY A C 1
ATOM 2949 O O . GLY A 1 372 ? 33.378 6.665 -17.576 1.00 76.50 372 GLY A O 1
ATOM 2950 N N . GLY A 1 373 ? 31.343 7.646 -17.668 1.00 81.00 373 GLY A N 1
ATOM 2951 C CA . GLY A 1 373 ? 30.535 6.443 -17.861 1.00 81.00 373 GLY A CA 1
ATOM 2952 C C . GLY A 1 373 ? 30.343 6.081 -19.335 1.00 81.00 373 GLY A C 1
ATOM 2953 O O . GLY A 1 373 ? 30.730 6.829 -20.230 1.00 81.00 373 GLY A O 1
ATOM 2954 N N . PHE A 1 374 ? 29.735 4.922 -19.584 1.00 84.31 374 PHE A N 1
ATOM 2955 C CA . PHE A 1 374 ? 29.345 4.488 -20.926 1.00 84.31 374 PHE A CA 1
ATOM 2956 C C . PHE A 1 374 ? 27.849 4.683 -21.138 1.00 84.31 374 PHE A C 1
ATOM 2958 O O . PHE A 1 374 ? 27.050 4.342 -20.264 1.00 84.31 374 PHE A O 1
ATOM 2965 N N . GLU A 1 375 ? 27.480 5.166 -22.317 1.00 86.75 375 GLU A N 1
ATOM 2966 C CA . GLU A 1 375 ? 26.095 5.338 -22.744 1.00 86.75 375 GLU A CA 1
ATOM 2967 C C . GLU A 1 375 ? 25.844 4.574 -24.046 1.00 86.75 375 GLU A C 1
ATOM 2969 O O . GLU A 1 375 ? 26.717 4.469 -24.909 1.00 86.75 375 GLU A O 1
ATOM 2974 N N . ALA A 1 376 ? 24.646 4.001 -24.182 1.00 88.31 376 ALA A N 1
ATOM 2975 C CA . ALA A 1 376 ? 24.245 3.293 -25.390 1.00 88.31 376 ALA A CA 1
ATOM 2976 C C . ALA A 1 376 ? 23.727 4.289 -26.438 1.00 88.31 376 ALA A C 1
ATOM 2978 O O . ALA A 1 376 ? 22.654 4.874 -26.277 1.00 88.31 376 ALA A O 1
ATOM 2979 N N . VAL A 1 377 ? 24.465 4.441 -27.536 1.00 91.06 377 VAL A N 1
ATOM 2980 C CA . VAL A 1 377 ? 24.143 5.346 -28.647 1.00 91.06 377 VAL A CA 1
ATOM 2981 C C . VAL A 1 377 ? 23.753 4.528 -29.875 1.00 91.06 377 VAL A C 1
ATOM 2983 O O . VAL A 1 377 ? 24.290 3.450 -30.118 1.00 91.06 377 VAL A O 1
ATOM 2986 N N . VAL A 1 378 ? 22.779 5.010 -30.648 1.00 93.44 378 VAL A N 1
ATOM 2987 C CA . VAL A 1 378 ? 22.295 4.321 -31.854 1.00 93.44 378 VAL A CA 1
ATOM 2988 C C . VAL A 1 378 ? 23.390 4.315 -32.925 1.00 93.44 378 VAL A C 1
ATOM 2990 O O . VAL A 1 378 ? 23.979 5.353 -33.225 1.00 93.44 378 VAL A O 1
ATOM 2993 N N . CYS A 1 379 ? 23.653 3.156 -33.526 1.00 92.75 379 CYS A N 1
ATOM 2994 C CA . CYS A 1 379 ? 24.623 3.018 -34.608 1.00 92.75 379 CYS A CA 1
ATOM 2995 C C . CYS A 1 379 ? 24.208 3.831 -35.842 1.00 92.75 379 CYS A C 1
ATOM 2997 O O . CYS A 1 379 ? 23.042 3.837 -36.238 1.00 92.75 379 CYS A O 1
ATOM 2999 N N . GLN A 1 380 ? 25.183 4.454 -36.507 1.00 93.50 380 GLN A N 1
ATOM 3000 C CA . GLN A 1 380 ? 24.950 5.107 -37.795 1.00 93.50 380 GLN A CA 1
ATOM 3001 C C . GLN A 1 380 ? 24.644 4.062 -38.884 1.00 93.50 380 GLN A C 1
ATOM 3003 O O . GLN A 1 380 ? 25.318 3.028 -38.917 1.00 93.50 380 GLN A O 1
ATOM 3008 N N . PRO A 1 381 ? 23.707 4.325 -39.818 1.00 93.19 381 PRO A N 1
ATOM 3009 C CA . PRO A 1 381 ? 23.354 3.386 -40.888 1.00 93.19 381 PRO A CA 1
ATOM 3010 C C . PRO A 1 381 ? 24.552 2.862 -41.696 1.00 93.19 381 PRO A C 1
ATOM 3012 O O . PRO A 1 381 ? 24.580 1.689 -42.053 1.00 93.19 381 PRO A O 1
ATOM 3015 N N . SER A 1 382 ? 25.570 3.698 -41.927 1.00 92.31 382 SER A N 1
ATOM 3016 C CA . SER A 1 382 ? 26.798 3.356 -42.665 1.00 92.31 382 SER A CA 1
ATOM 3017 C C . SER A 1 382 ? 27.692 2.318 -41.977 1.00 92.31 382 SER A C 1
ATOM 3019 O O . SER A 1 382 ? 28.543 1.716 -42.628 1.00 92.31 382 SER A O 1
ATOM 3021 N N . GLN A 1 383 ? 27.506 2.088 -40.676 1.00 92.88 383 GLN A N 1
ATOM 3022 C CA . GLN A 1 383 ? 28.287 1.149 -39.860 1.00 92.88 383 GLN A CA 1
ATOM 3023 C C . GLN A 1 383 ? 27.490 -0.110 -39.492 1.00 92.88 383 GLN A C 1
ATOM 3025 O O . GLN A 1 383 ? 27.896 -0.862 -38.596 1.00 92.88 383 GLN A O 1
ATOM 3030 N N . VAL A 1 384 ? 26.346 -0.321 -40.148 1.00 94.38 384 VAL A N 1
ATOM 3031 C CA . VAL A 1 384 ? 25.428 -1.430 -39.895 1.00 94.38 384 VAL A CA 1
ATOM 3032 C C . VAL A 1 384 ? 25.216 -2.230 -41.172 1.00 94.38 384 VAL A C 1
ATOM 3034 O O . VAL A 1 384 ? 25.049 -1.670 -42.253 1.00 94.38 384 VAL A O 1
ATOM 3037 N N . ILE A 1 385 ? 25.181 -3.554 -41.038 1.00 94.25 385 ILE A N 1
ATOM 3038 C CA . ILE A 1 385 ? 24.733 -4.451 -42.108 1.00 94.25 385 ILE A CA 1
ATOM 3039 C C . ILE A 1 385 ? 23.485 -5.207 -41.694 1.00 94.25 385 ILE A C 1
ATOM 3041 O O . ILE A 1 385 ? 23.304 -5.546 -40.521 1.00 94.25 385 ILE A O 1
ATOM 3045 N N . ILE A 1 386 ? 22.655 -5.507 -42.687 1.00 94.00 386 ILE A N 1
ATOM 3046 C CA . ILE A 1 386 ? 21.489 -6.368 -42.534 1.00 94.00 386 ILE A CA 1
ATOM 3047 C C . ILE A 1 386 ? 21.799 -7.704 -43.205 1.00 94.00 386 ILE A C 1
ATOM 3049 O O . ILE A 1 386 ? 22.245 -7.741 -44.352 1.00 94.00 386 ILE A O 1
ATOM 3053 N N . MET A 1 387 ? 21.564 -8.803 -42.502 1.00 92.62 387 MET A N 1
ATOM 3054 C CA . MET A 1 387 ? 21.700 -10.163 -43.023 1.00 92.62 387 MET A CA 1
ATOM 3055 C C . MET A 1 387 ? 20.487 -11.014 -42.632 1.00 92.62 387 MET A C 1
ATOM 3057 O O . MET A 1 387 ? 19.572 -10.536 -41.957 1.00 92.62 387 MET A O 1
ATOM 3061 N N . SER A 1 388 ? 20.456 -12.263 -43.094 1.00 92.81 388 SER A N 1
ATOM 3062 C CA . SER A 1 388 ? 19.417 -13.214 -42.694 1.00 92.81 388 SER A CA 1
ATOM 3063 C C . SER A 1 388 ? 19.573 -13.609 -41.220 1.00 92.81 388 SER A C 1
ATOM 3065 O O . SER A 1 388 ? 20.690 -13.632 -40.690 1.00 92.81 388 SER A O 1
ATOM 3067 N N . TYR A 1 389 ? 18.463 -13.931 -40.553 1.00 91.38 389 TYR A N 1
ATOM 3068 C CA . TYR A 1 389 ? 18.487 -14.455 -39.185 1.00 91.38 389 TYR A CA 1
ATOM 3069 C C . TYR A 1 389 ? 19.351 -15.729 -39.077 1.00 91.38 389 TYR A C 1
ATOM 3071 O O . TYR A 1 389 ? 20.117 -15.910 -38.126 1.00 91.38 389 TYR A O 1
ATOM 3079 N N . GLU A 1 390 ? 19.326 -16.576 -40.100 1.00 89.62 390 GLU A N 1
ATOM 3080 C CA . GLU A 1 390 ? 20.116 -17.803 -40.165 1.00 89.62 390 GLU A CA 1
ATOM 3081 C C . GLU A 1 390 ? 21.624 -17.509 -40.242 1.00 89.62 390 GLU A C 1
ATOM 3083 O O . GLU A 1 390 ? 22.418 -18.141 -39.541 1.00 89.62 390 GLU A O 1
ATOM 3088 N N . ASP A 1 391 ? 22.045 -16.514 -41.034 1.00 90.69 391 ASP A N 1
ATOM 3089 C CA . ASP A 1 391 ? 23.451 -16.088 -41.092 1.00 90.69 391 ASP A CA 1
ATOM 3090 C C . ASP A 1 391 ? 23.920 -15.506 -39.750 1.00 90.69 391 ASP A C 1
ATOM 3092 O O . ASP A 1 391 ? 25.035 -15.803 -39.309 1.00 90.69 391 ASP A O 1
ATOM 3096 N N . THR A 1 392 ? 23.073 -14.737 -39.055 1.00 91.00 392 THR A N 1
ATOM 3097 C CA . THR A 1 392 ? 23.406 -14.231 -37.714 1.00 91.00 392 THR A CA 1
ATOM 3098 C C . THR A 1 392 ? 23.554 -15.338 -36.675 1.00 91.00 392 THR A C 1
ATOM 3100 O O . THR A 1 392 ? 24.458 -15.265 -35.839 1.00 91.00 392 THR A O 1
ATOM 3103 N N . LEU A 1 393 ? 22.721 -16.382 -36.729 1.00 89.00 393 LEU A N 1
ATOM 3104 C CA . LEU A 1 393 ? 22.848 -17.542 -35.844 1.00 89.00 393 LEU A CA 1
ATOM 3105 C C . LEU A 1 393 ? 24.133 -18.325 -36.130 1.00 89.00 393 LEU A C 1
ATOM 3107 O O . LEU A 1 393 ? 24.869 -18.655 -35.201 1.00 89.00 393 LEU A O 1
ATOM 3111 N N . ASN A 1 394 ? 24.465 -18.546 -37.403 1.00 90.25 394 ASN A N 1
ATOM 3112 C CA . ASN A 1 394 ? 25.723 -19.187 -37.797 1.00 90.25 394 ASN A CA 1
ATOM 3113 C C . ASN A 1 394 ? 26.948 -18.382 -37.338 1.00 90.25 394 ASN A C 1
ATOM 3115 O O . ASN A 1 394 ? 27.978 -18.948 -36.956 1.00 90.25 394 ASN A O 1
ATOM 3119 N N . LEU A 1 395 ? 26.862 -17.051 -37.395 1.00 89.12 395 LEU A N 1
ATOM 3120 C CA . LEU A 1 395 ? 27.906 -16.153 -36.913 1.00 89.12 395 LEU A CA 1
ATOM 3121 C C . LEU A 1 395 ? 28.049 -16.241 -35.388 1.00 89.12 395 LEU A C 1
ATOM 3123 O O . LEU A 1 395 ? 29.167 -16.369 -34.884 1.00 89.12 395 LEU A O 1
ATOM 3127 N N . ARG A 1 396 ? 26.925 -16.249 -34.663 1.00 88.75 396 ARG A N 1
ATOM 3128 C CA . ARG A 1 396 ? 26.883 -16.455 -33.211 1.00 88.75 396 ARG A CA 1
ATOM 3129 C C . ARG A 1 396 ? 27.496 -17.793 -32.807 1.00 88.75 396 ARG A C 1
ATOM 3131 O O . ARG A 1 396 ? 28.337 -17.797 -31.919 1.00 88.75 396 ARG A O 1
ATOM 3138 N N . GLU A 1 397 ? 27.116 -18.905 -33.432 1.00 87.94 397 GLU A N 1
ATOM 3139 C CA . GLU A 1 397 ? 27.624 -20.233 -33.054 1.00 87.94 397 GLU A CA 1
ATOM 3140 C C . GLU A 1 397 ? 29.134 -20.355 -33.277 1.00 87.94 397 GLU A C 1
ATOM 3142 O O . GLU A 1 397 ? 29.851 -20.887 -32.428 1.00 87.94 397 GLU A O 1
ATOM 3147 N N . ARG A 1 398 ? 29.661 -19.781 -34.367 1.00 88.19 398 ARG A N 1
ATOM 3148 C CA . ARG A 1 398 ? 31.111 -19.774 -34.610 1.00 88.19 398 ARG A CA 1
ATOM 3149 C C . ARG A 1 398 ? 31.886 -18.925 -33.600 1.00 88.19 398 ARG A C 1
ATOM 3151 O O . ARG A 1 398 ? 33.019 -19.269 -33.271 1.00 88.19 398 ARG A O 1
ATOM 3158 N N . PHE A 1 399 ? 31.295 -17.835 -33.114 1.00 86.25 399 PHE A N 1
ATOM 3159 C CA . PHE A 1 399 ? 31.911 -16.905 -32.160 1.00 86.25 399 PHE A CA 1
ATOM 3160 C C . PHE A 1 399 ? 31.176 -16.875 -30.815 1.00 86.25 399 PHE A C 1
ATOM 3162 O O . PHE A 1 399 ? 31.025 -15.819 -30.197 1.00 86.25 399 PHE A O 1
ATOM 3169 N N . LYS A 1 400 ? 30.735 -18.046 -30.343 1.00 81.50 400 LYS A N 1
ATOM 3170 C CA . LYS A 1 400 ? 29.875 -18.182 -29.159 1.00 81.50 400 LYS A CA 1
ATOM 3171 C C . LYS A 1 400 ? 30.464 -17.543 -27.901 1.00 81.50 400 LYS A C 1
ATOM 3173 O O . LYS A 1 400 ? 29.729 -16.968 -27.111 1.00 81.50 400 LYS A O 1
ATOM 3178 N N . SER A 1 401 ? 31.789 -17.578 -27.754 1.00 76.00 401 SER A N 1
ATOM 3179 C CA . SER A 1 401 ? 32.515 -16.989 -26.620 1.00 76.00 401 SER A CA 1
ATOM 3180 C C . SER A 1 401 ? 32.471 -15.460 -26.551 1.00 76.00 401 SER A C 1
ATOM 3182 O O . SER A 1 401 ? 32.820 -14.897 -25.520 1.00 76.00 401 SER A O 1
ATOM 3184 N N . LEU A 1 402 ? 32.095 -14.780 -27.637 1.00 75.94 402 LEU A N 1
ATOM 3185 C CA . LEU A 1 402 ? 32.122 -13.319 -27.724 1.00 75.94 402 LEU A CA 1
ATOM 3186 C C . LEU A 1 402 ? 30.750 -12.672 -27.519 1.00 75.94 402 LEU A C 1
ATOM 3188 O O . LEU A 1 402 ? 30.692 -11.439 -27.476 1.00 75.94 402 LEU A O 1
ATOM 3192 N N . GLU A 1 403 ? 29.686 -13.484 -27.455 1.00 77.25 403 GLU A N 1
ATOM 3193 C CA . GLU A 1 403 ? 28.287 -13.060 -27.288 1.00 77.25 403 GLU A CA 1
ATOM 3194 C C . GLU A 1 403 ? 27.924 -11.860 -28.180 1.00 77.25 403 GLU A C 1
ATOM 3196 O O . GLU A 1 403 ? 27.314 -10.889 -27.755 1.00 77.25 403 GLU A O 1
ATOM 3201 N N . LEU A 1 404 ? 28.366 -11.875 -29.442 1.00 82.31 404 LEU A N 1
ATOM 3202 C CA . LEU A 1 404 ? 28.285 -10.687 -30.301 1.00 82.31 404 LEU A CA 1
ATOM 3203 C C . LEU A 1 404 ? 26.861 -10.366 -30.741 1.00 82.31 404 LEU A C 1
ATOM 3205 O O . LEU A 1 404 ? 26.548 -9.200 -30.953 1.00 82.31 404 LEU A O 1
ATOM 3209 N N . ILE A 1 405 ? 26.030 -11.392 -30.930 1.00 89.19 405 ILE A N 1
ATOM 3210 C CA . ILE A 1 405 ? 24.700 -11.278 -31.528 1.00 89.19 405 ILE A CA 1
ATOM 3211 C C . ILE A 1 405 ? 23.692 -12.009 -30.660 1.00 89.19 405 ILE A C 1
ATOM 3213 O O . ILE A 1 405 ? 23.895 -13.166 -30.277 1.00 89.19 405 ILE A O 1
ATOM 3217 N N . THR A 1 406 ? 22.580 -11.338 -30.391 1.00 89.44 406 THR A N 1
ATOM 3218 C CA . THR A 1 406 ? 21.498 -11.863 -29.563 1.00 89.44 406 THR A CA 1
ATOM 3219 C C . THR A 1 406 ? 20.145 -11.593 -30.197 1.00 89.44 406 THR A C 1
ATOM 3221 O O . THR A 1 406 ? 20.027 -10.760 -31.091 1.00 89.44 406 THR A O 1
ATOM 3224 N N . VAL A 1 407 ? 19.121 -12.329 -29.769 1.00 91.62 407 VAL A N 1
ATOM 3225 C CA . VAL A 1 407 ? 17.742 -12.053 -30.177 1.00 91.62 407 VAL A CA 1
ATOM 3226 C C . VAL A 1 407 ? 17.243 -10.889 -29.325 1.00 91.62 407 VAL A C 1
ATOM 3228 O O . VAL A 1 407 ? 17.230 -10.997 -28.100 1.00 91.62 407 VAL A O 1
ATOM 3231 N N . SER A 1 408 ? 16.870 -9.774 -29.955 1.00 90.31 408 SER A N 1
ATOM 3232 C CA . SER A 1 408 ? 16.381 -8.581 -29.250 1.00 90.31 408 SER A CA 1
ATOM 3233 C C . SER A 1 408 ? 14.866 -8.578 -29.095 1.00 90.31 408 SER A C 1
ATOM 3235 O O . SER A 1 408 ? 14.342 -8.106 -28.083 1.00 90.31 408 SER A O 1
ATOM 3237 N N . ARG A 1 409 ? 14.146 -9.126 -30.080 1.00 92.50 409 ARG A N 1
ATOM 3238 C CA . ARG A 1 409 ? 12.694 -9.314 -30.022 1.00 92.50 409 ARG A CA 1
ATOM 3239 C C . ARG A 1 409 ? 12.223 -10.493 -30.857 1.00 92.50 409 ARG A C 1
ATOM 3241 O O . ARG A 1 409 ? 12.885 -10.887 -31.817 1.00 92.50 409 ARG A O 1
ATOM 3248 N N . ILE A 1 410 ? 11.029 -10.977 -30.538 1.00 93.00 410 ILE A N 1
ATOM 3249 C CA . ILE A 1 410 ? 10.320 -11.985 -31.328 1.00 93.00 410 ILE A CA 1
ATOM 3250 C C . ILE A 1 410 ? 8.927 -11.451 -31.651 1.00 93.00 410 ILE A C 1
ATOM 3252 O O . ILE A 1 410 ? 8.196 -11.045 -30.749 1.00 93.00 410 ILE A O 1
ATOM 3256 N N . LEU A 1 411 ? 8.572 -11.440 -32.934 1.00 92.56 411 LEU A N 1
ATOM 3257 C CA . LEU A 1 411 ? 7.203 -11.242 -33.403 1.00 92.56 411 LEU A CA 1
ATOM 3258 C C . LEU A 1 411 ? 6.585 -12.593 -33.731 1.00 92.56 411 LEU A C 1
ATOM 3260 O O . LEU A 1 411 ? 7.243 -13.420 -34.348 1.00 92.56 411 LEU A O 1
ATOM 3264 N N . PHE A 1 412 ? 5.336 -12.832 -33.362 1.00 92.38 412 PHE A N 1
ATOM 3265 C CA . PHE A 1 412 ? 4.649 -14.062 -33.746 1.00 92.38 412 PHE A CA 1
ATOM 3266 C C . PHE A 1 412 ? 3.137 -13.871 -33.820 1.00 92.38 412 PHE A C 1
ATOM 3268 O O . PHE A 1 412 ? 2.581 -12.900 -33.306 1.00 92.38 412 PHE A O 1
ATOM 3275 N N . GLN A 1 413 ? 2.471 -14.802 -34.494 1.00 90.75 413 GLN A N 1
ATOM 3276 C CA . GLN A 1 413 ? 1.019 -14.840 -34.626 1.00 90.75 413 GLN A CA 1
ATOM 3277 C C . GLN A 1 413 ? 0.488 -16.157 -34.076 1.00 90.75 413 GLN A C 1
ATOM 3279 O O . GLN A 1 413 ? 1.124 -17.201 -34.235 1.00 90.75 413 GLN A O 1
ATOM 3284 N N . THR A 1 414 ? -0.681 -16.100 -33.440 1.00 89.19 414 THR A N 1
ATOM 3285 C CA . THR A 1 414 ? -1.322 -17.277 -32.857 1.00 89.19 414 THR A CA 1
ATOM 3286 C C . THR A 1 414 ? -2.721 -17.499 -33.412 1.00 89.19 414 THR A C 1
ATOM 3288 O O . THR A 1 414 ? -3.349 -16.584 -33.953 1.00 89.19 414 THR A O 1
ATOM 3291 N N . SER A 1 415 ? -3.215 -18.725 -33.254 1.00 86.06 415 SER A N 1
ATOM 3292 C CA . SER A 1 415 ? -4.587 -19.127 -33.565 1.00 86.06 415 SER A CA 1
ATOM 3293 C C . SER A 1 415 ? -5.427 -19.437 -32.316 1.00 86.06 415 SER A C 1
ATOM 3295 O O . SER A 1 415 ? -6.484 -20.051 -32.442 1.00 86.06 415 SER A O 1
ATOM 3297 N N . PHE A 1 416 ? -4.992 -19.022 -31.118 1.00 80.62 416 PHE A N 1
ATOM 3298 C CA . PHE A 1 416 ? -5.630 -19.382 -29.836 1.00 80.62 416 PHE A CA 1
ATOM 3299 C C . PHE A 1 416 ? -6.977 -18.693 -29.569 1.00 80.62 416 PHE A C 1
ATOM 3301 O O . PHE A 1 416 ? -7.750 -19.117 -28.709 1.00 80.62 416 PHE A O 1
ATOM 3308 N N . GLY A 1 417 ? -7.290 -17.604 -30.274 1.00 79.88 417 GLY A N 1
ATOM 3309 C CA . GLY A 1 417 ? -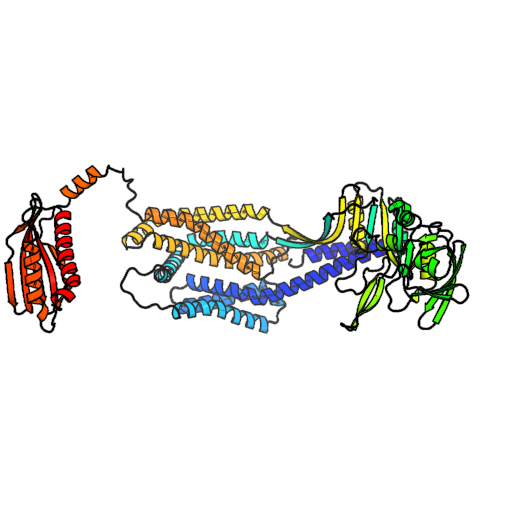8.538 -16.867 -30.079 1.00 79.88 417 GLY A CA 1
ATOM 3310 C C . GLY A 1 417 ? -8.680 -16.326 -28.650 1.00 79.88 417 GLY A C 1
ATOM 3311 O O . GLY A 1 417 ? -8.057 -15.327 -28.302 1.00 79.88 417 GLY A O 1
ATOM 3312 N N . LYS A 1 418 ? -9.531 -16.957 -27.826 1.00 74.44 418 LYS A N 1
ATOM 3313 C CA . LYS A 1 418 ? -9.785 -16.538 -26.432 1.00 74.44 418 LYS A CA 1
ATOM 3314 C C . LYS A 1 418 ? -8.721 -17.011 -25.436 1.00 74.44 418 LYS A C 1
ATOM 3316 O O . LYS A 1 418 ? -8.600 -16.400 -24.382 1.00 74.44 418 LYS A O 1
ATOM 3321 N N . GLU A 1 419 ? -7.967 -18.056 -25.764 1.00 83.25 419 GLU A N 1
ATOM 3322 C CA . GLU A 1 419 ? -6.935 -18.634 -24.885 1.00 83.25 419 GLU A CA 1
ATOM 3323 C C . GLU A 1 419 ? -5.588 -17.894 -24.999 1.00 83.25 419 GLU A C 1
ATOM 3325 O O . GLU A 1 419 ? -4.683 -18.099 -24.196 1.00 83.25 419 GLU A O 1
ATOM 3330 N N . GLU A 1 420 ? -5.465 -16.964 -25.953 1.00 84.44 420 GLU A N 1
ATOM 3331 C CA . GLU A 1 420 ? -4.234 -16.203 -26.198 1.00 84.44 420 GLU A CA 1
ATOM 3332 C C . GLU A 1 420 ? -3.777 -15.405 -24.964 1.00 84.44 420 GLU A C 1
ATOM 3334 O O . GLU A 1 420 ? -2.583 -15.304 -24.695 1.00 84.44 420 GLU A O 1
ATOM 3339 N N . ASP A 1 421 ? -4.717 -14.861 -24.184 1.00 84.81 421 ASP A N 1
ATOM 3340 C CA . ASP A 1 421 ? -4.395 -14.084 -22.981 1.00 84.81 421 ASP A CA 1
ATOM 3341 C C . ASP A 1 421 ? -3.825 -14.960 -21.854 1.00 84.81 421 ASP A C 1
ATOM 3343 O O . ASP A 1 421 ? -2.999 -14.489 -21.071 1.00 84.81 421 ASP A O 1
ATOM 3347 N N . GLU A 1 422 ? -4.249 -16.222 -21.761 1.00 83.31 422 GLU A N 1
ATOM 3348 C CA . GLU A 1 422 ? -3.740 -17.179 -20.773 1.00 83.31 422 GLU A CA 1
ATOM 3349 C C . GLU A 1 422 ? -2.333 -17.647 -21.155 1.00 83.31 422 GLU A C 1
ATOM 3351 O O . GLU A 1 422 ? -1.421 -17.578 -20.327 1.00 83.31 422 GLU A O 1
ATOM 3356 N N . PHE A 1 423 ? -2.126 -17.968 -22.436 1.00 85.81 423 PHE A N 1
ATOM 3357 C CA . PHE A 1 423 ? -0.807 -18.271 -22.995 1.00 85.81 423 PHE A CA 1
ATOM 3358 C C . PHE A 1 423 ? 0.195 -17.127 -22.769 1.00 85.81 423 PHE A C 1
ATOM 3360 O O . PHE A 1 423 ? 1.313 -17.348 -22.301 1.00 85.81 423 PHE A O 1
ATOM 3367 N N . LEU A 1 424 ? -0.208 -15.877 -23.035 1.00 86.25 424 LEU A N 1
ATOM 3368 C CA . LEU A 1 424 ? 0.635 -14.703 -22.787 1.00 86.25 424 LEU A CA 1
ATOM 3369 C C . LEU A 1 424 ? 1.019 -14.572 -21.314 1.00 86.25 424 LEU A C 1
ATOM 3371 O O . LEU A 1 424 ? 2.165 -14.245 -21.001 1.00 86.25 424 LEU A O 1
ATOM 3375 N N . ARG A 1 425 ? 0.075 -14.833 -20.404 1.00 83.38 425 ARG A N 1
ATOM 3376 C CA . ARG A 1 425 ? 0.350 -14.790 -18.966 1.00 83.38 425 ARG A CA 1
ATOM 3377 C C . ARG A 1 425 ? 1.369 -15.852 -18.568 1.00 83.38 425 ARG A C 1
ATOM 3379 O O . ARG A 1 425 ? 2.316 -15.535 -17.849 1.00 83.38 425 ARG A O 1
ATOM 3386 N N . GLU A 1 426 ? 1.221 -17.078 -19.056 1.00 79.56 426 GLU A N 1
ATOM 3387 C CA . GLU A 1 426 ? 2.171 -18.167 -18.804 1.00 79.56 426 GLU A CA 1
ATOM 3388 C C . GLU A 1 426 ? 3.575 -17.845 -19.338 1.00 79.56 426 GLU A C 1
ATOM 3390 O O . GLU A 1 426 ? 4.578 -18.000 -18.631 1.00 79.56 426 GLU A O 1
ATOM 3395 N N . LEU A 1 427 ? 3.653 -17.320 -20.560 1.00 83.31 427 LEU A N 1
ATOM 3396 C CA . LEU A 1 427 ? 4.910 -16.934 -21.188 1.00 83.31 427 LEU A CA 1
ATOM 3397 C C . LEU A 1 427 ? 5.636 -15.850 -20.378 1.00 83.31 427 LEU A C 1
ATOM 3399 O O . LEU A 1 427 ? 6.829 -15.971 -20.093 1.00 83.31 427 LEU A O 1
ATOM 3403 N N . ILE A 1 428 ? 4.921 -14.805 -19.959 1.00 84.06 428 ILE A N 1
ATOM 3404 C CA . ILE A 1 428 ? 5.495 -13.696 -19.185 1.00 84.06 428 ILE A CA 1
ATOM 3405 C C . ILE A 1 428 ? 5.955 -14.171 -17.806 1.00 84.06 428 ILE A C 1
ATOM 3407 O O . ILE A 1 428 ? 7.059 -13.829 -17.380 1.00 84.06 428 ILE A O 1
ATOM 3411 N N . TYR A 1 429 ? 5.161 -15.003 -17.125 1.00 74.31 429 TYR A N 1
ATOM 3412 C CA . TYR A 1 429 ? 5.558 -15.570 -15.834 1.00 74.31 429 TYR A CA 1
ATOM 3413 C C . TYR A 1 429 ? 6.771 -16.497 -15.938 1.00 74.31 429 TYR A C 1
ATOM 3415 O O . TYR A 1 429 ? 7.563 -16.558 -15.000 1.00 74.31 429 TYR A O 1
ATOM 3423 N N . SER A 1 430 ? 6.919 -17.232 -17.041 1.00 71.62 430 SER A N 1
ATOM 3424 C CA . SER A 1 430 ? 8.008 -18.199 -17.207 1.00 71.62 430 SER A CA 1
ATOM 3425 C C . SER A 1 430 ? 9.316 -17.591 -17.697 1.00 71.62 430 SER A C 1
ATOM 3427 O O . SER A 1 430 ? 10.377 -18.161 -17.432 1.00 71.62 430 SER A O 1
ATOM 3429 N N . ARG A 1 431 ? 9.271 -16.463 -18.414 1.00 74.25 431 ARG A N 1
ATOM 3430 C CA . ARG A 1 431 ? 10.451 -15.870 -19.063 1.00 74.25 431 ARG A CA 1
ATOM 3431 C C . ARG A 1 431 ? 10.789 -14.445 -18.629 1.00 74.25 431 ARG A C 1
ATOM 3433 O O . ARG A 1 431 ? 11.865 -13.975 -18.990 1.00 74.25 431 ARG A O 1
ATOM 3440 N N . GLU A 1 432 ? 9.928 -13.795 -17.839 1.00 74.56 432 GLU A N 1
ATOM 3441 C CA . GLU A 1 432 ? 10.030 -12.375 -17.430 1.00 74.56 432 GLU A CA 1
ATOM 3442 C C . GLU A 1 432 ? 10.043 -11.404 -18.608 1.00 74.56 432 GLU A C 1
ATOM 3444 O O . GLU A 1 432 ? 10.560 -10.289 -18.537 1.00 74.56 432 GLU A O 1
ATOM 3449 N N . TYR A 1 433 ? 9.469 -11.839 -19.721 1.00 87.38 433 TYR A N 1
ATOM 3450 C CA . TYR A 1 433 ? 9.332 -10.993 -20.883 1.00 87.38 433 TYR A CA 1
ATOM 3451 C C . TYR A 1 433 ? 8.164 -10.037 -20.719 1.00 87.38 433 TYR A C 1
ATOM 3453 O O . TYR A 1 433 ? 7.255 -10.243 -19.920 1.00 87.38 433 TYR A O 1
ATOM 3461 N N . VAL A 1 434 ? 8.187 -8.983 -21.514 1.00 89.38 434 VAL A N 1
ATOM 3462 C CA . VAL A 1 434 ? 7.027 -8.137 -21.749 1.00 89.38 434 VAL A CA 1
ATOM 3463 C C . VAL A 1 434 ? 6.457 -8.485 -23.109 1.00 89.38 434 VAL A C 1
ATOM 3465 O O . VAL A 1 434 ? 7.209 -8.796 -24.040 1.00 89.38 434 VAL A O 1
ATOM 3468 N N . ALA A 1 435 ? 5.135 -8.439 -23.224 1.00 91.94 435 ALA A N 1
ATOM 3469 C CA . ALA A 1 435 ? 4.454 -8.732 -24.473 1.00 91.94 435 ALA A CA 1
ATOM 3470 C C . ALA A 1 435 ? 3.564 -7.563 -24.894 1.00 91.94 435 ALA A C 1
ATOM 3472 O O . ALA A 1 435 ? 2.845 -6.991 -24.081 1.00 91.94 435 ALA A O 1
ATOM 3473 N N . TYR A 1 436 ? 3.580 -7.236 -26.179 1.00 90.81 436 TYR A N 1
ATOM 3474 C CA . TYR A 1 436 ? 2.625 -6.330 -26.801 1.00 90.81 436 TYR A CA 1
ATOM 3475 C C . TYR A 1 436 ? 1.718 -7.153 -27.698 1.00 90.81 436 TYR A C 1
ATOM 3477 O O . TYR A 1 436 ? 2.174 -7.713 -28.693 1.00 90.81 436 TYR A O 1
ATOM 3485 N N . LYS A 1 437 ? 0.437 -7.222 -27.354 1.00 91.31 437 LYS A N 1
ATOM 3486 C CA . LYS A 1 437 ? -0.601 -7.810 -28.194 1.00 91.31 437 LYS A CA 1
ATOM 3487 C C . LYS A 1 437 ? -1.184 -6.718 -29.076 1.00 91.31 437 LYS A C 1
ATOM 3489 O O . LYS A 1 437 ? -1.791 -5.763 -28.589 1.00 91.31 437 LYS A O 1
ATOM 3494 N N . ILE A 1 438 ? -0.968 -6.860 -30.372 1.00 89.38 438 ILE A N 1
ATOM 3495 C CA . ILE A 1 438 ? -1.253 -5.848 -31.378 1.00 89.38 438 ILE A CA 1
ATOM 3496 C C . ILE A 1 438 ? -2.451 -6.323 -32.183 1.00 89.38 438 ILE A C 1
ATOM 3498 O O . ILE A 1 438 ? -2.382 -7.298 -32.935 1.00 89.38 438 ILE A O 1
ATOM 3502 N N . THR A 1 439 ? -3.560 -5.617 -32.012 1.00 84.19 439 THR A N 1
ATOM 3503 C CA . THR A 1 439 ? -4.777 -5.800 -32.801 1.00 84.19 439 THR A CA 1
ATOM 3504 C C . THR A 1 439 ? -5.028 -4.545 -33.637 1.00 84.19 439 THR A C 1
ATOM 3506 O O . THR A 1 439 ? -4.515 -3.485 -33.279 1.00 84.19 439 THR A O 1
ATOM 3509 N N . PRO A 1 440 ? -5.815 -4.622 -34.726 1.00 79.44 440 PRO A N 1
ATOM 3510 C CA . PRO A 1 440 ? -6.090 -3.460 -35.576 1.00 79.44 440 PRO A CA 1
ATOM 3511 C C . PRO A 1 440 ? -6.645 -2.244 -34.818 1.00 79.44 440 PRO A C 1
ATOM 3513 O O . PRO A 1 440 ? -6.370 -1.112 -35.203 1.00 79.44 440 PRO A O 1
ATOM 3516 N N . ASP A 1 441 ? -7.386 -2.486 -33.732 1.00 79.69 441 ASP A N 1
ATOM 3517 C CA . ASP A 1 441 ? -8.069 -1.438 -32.970 1.00 79.69 441 ASP A CA 1
ATOM 3518 C C . ASP A 1 441 ? -7.281 -0.960 -31.740 1.00 79.69 441 ASP A C 1
ATOM 3520 O O . ASP A 1 441 ? -7.447 0.182 -31.315 1.00 79.69 441 ASP A O 1
ATOM 3524 N N . LYS A 1 442 ? -6.453 -1.827 -31.136 1.00 86.75 442 LYS A N 1
ATOM 3525 C CA . LYS A 1 442 ? -5.771 -1.548 -29.861 1.00 86.75 442 LYS A CA 1
ATOM 3526 C C . LYS A 1 442 ? -4.461 -2.308 -29.687 1.00 86.75 442 LYS A C 1
ATOM 3528 O O . LYS A 1 442 ? -4.293 -3.429 -30.180 1.00 86.75 442 LYS A O 1
ATOM 3533 N N . ILE A 1 443 ? -3.571 -1.719 -28.894 1.00 88.44 443 ILE A N 1
ATOM 3534 C CA . ILE A 1 443 ? -2.314 -2.321 -28.449 1.00 88.44 443 ILE A CA 1
ATOM 3535 C C . ILE A 1 443 ? -2.414 -2.550 -26.945 1.00 88.44 443 ILE A C 1
ATOM 3537 O O . ILE A 1 443 ? -2.590 -1.606 -26.179 1.00 88.44 443 ILE A O 1
ATOM 3541 N N . LEU A 1 444 ? -2.285 -3.804 -26.523 1.00 89.88 444 LEU A N 1
ATOM 3542 C CA . LEU A 1 444 ? -2.289 -4.189 -25.116 1.00 89.88 444 LEU A CA 1
ATOM 3543 C C . LEU A 1 444 ? -0.873 -4.575 -24.690 1.00 89.88 444 LEU A C 1
ATOM 3545 O O . LEU A 1 444 ? -0.274 -5.485 -25.263 1.00 89.88 444 LEU A O 1
ATOM 3549 N N . TYR A 1 445 ? -0.344 -3.889 -23.688 1.00 90.50 445 TYR A N 1
ATOM 3550 C CA . TYR A 1 445 ? 0.964 -4.133 -23.099 1.00 90.50 445 TYR A CA 1
ATOM 3551 C C . TYR A 1 445 ? 0.819 -4.971 -21.833 1.00 90.50 445 TYR A C 1
ATOM 3553 O O . TYR A 1 445 ? 0.212 -4.540 -20.855 1.00 90.50 445 TYR A O 1
ATOM 3561 N N . TYR A 1 446 ? 1.375 -6.178 -21.864 1.00 89.69 446 TYR A N 1
ATOM 3562 C CA . TYR A 1 446 ? 1.394 -7.116 -20.754 1.00 89.69 446 TYR A CA 1
ATOM 3563 C C . TYR A 1 446 ? 2.770 -7.072 -20.100 1.00 89.69 446 TYR A C 1
ATOM 3565 O O . TYR A 1 446 ? 3.790 -7.360 -20.736 1.00 89.69 446 TYR A O 1
ATOM 3573 N N . HIS A 1 447 ? 2.791 -6.745 -18.815 1.00 86.38 447 HIS A N 1
ATOM 3574 C CA . HIS A 1 447 ? 4.011 -6.724 -18.025 1.00 86.38 447 HIS A CA 1
ATOM 3575 C C . HIS A 1 447 ? 3.725 -7.109 -16.577 1.00 86.38 447 HIS A C 1
ATOM 3577 O O . HIS A 1 447 ? 2.591 -7.050 -16.098 1.00 86.38 447 HIS A O 1
ATOM 3583 N N . LEU A 1 448 ? 4.778 -7.488 -15.859 1.00 79.00 448 LEU A N 1
ATOM 3584 C CA . LEU A 1 448 ? 4.684 -7.735 -14.431 1.00 79.00 448 LEU A CA 1
ATOM 3585 C C . LEU A 1 448 ? 4.550 -6.387 -13.703 1.00 79.00 448 LEU A C 1
ATOM 3587 O O . LEU A 1 448 ? 5.420 -5.520 -13.814 1.00 79.00 448 LEU A O 1
ATOM 3591 N N . GLY A 1 449 ? 3.444 -6.194 -12.991 1.00 70.69 449 GLY A N 1
ATOM 3592 C CA . GLY A 1 449 ? 3.099 -4.948 -12.313 1.00 70.69 449 GLY A CA 1
ATOM 3593 C C . GLY A 1 449 ? 2.562 -5.185 -10.904 1.00 70.69 449 GLY A C 1
ATOM 3594 O O . GLY A 1 449 ? 2.303 -6.312 -10.487 1.00 70.69 449 GLY A O 1
ATOM 3595 N N . TRP A 1 450 ? 2.409 -4.105 -10.141 1.00 65.38 450 TRP A N 1
ATOM 3596 C CA . TRP A 1 450 ? 1.837 -4.157 -8.796 1.00 65.38 450 TRP A CA 1
ATOM 3597 C C . TRP A 1 450 ? 0.359 -3.783 -8.854 1.00 65.38 450 TRP A C 1
ATOM 3599 O O . TRP A 1 450 ? 0.027 -2.632 -9.140 1.00 65.38 450 TRP A O 1
ATOM 3609 N N . HIS A 1 451 ? -0.524 -4.724 -8.534 1.00 61.06 451 HIS A N 1
ATOM 3610 C CA . HIS A 1 451 ? -1.949 -4.459 -8.372 1.00 61.06 451 HIS A CA 1
ATOM 3611 C C . HIS A 1 451 ? -2.303 -4.357 -6.883 1.00 61.06 451 HIS A C 1
ATOM 3613 O O . HIS A 1 451 ? -1.778 -5.098 -6.053 1.00 61.06 451 HIS A O 1
ATOM 3619 N N . THR A 1 452 ? -3.162 -3.400 -6.514 1.00 61.62 452 THR A N 1
ATOM 3620 C CA . THR A 1 452 ? -3.637 -3.262 -5.126 1.00 61.62 452 THR A CA 1
ATOM 3621 C C . THR A 1 452 ? -5.002 -3.918 -4.998 1.00 61.62 452 THR A C 1
ATOM 3623 O O . THR A 1 452 ? -6.003 -3.359 -5.442 1.00 61.62 452 THR A O 1
ATOM 3626 N N . GLU A 1 453 ? -5.049 -5.079 -4.358 1.00 60.97 453 GLU A N 1
ATOM 3627 C CA . GLU A 1 453 ? -6.296 -5.759 -4.041 1.00 60.97 453 GLU A CA 1
ATOM 3628 C C . GLU A 1 453 ? -6.892 -5.193 -2.748 1.00 60.97 453 GLU A C 1
ATOM 3630 O O . GLU A 1 453 ? -6.265 -5.177 -1.682 1.00 60.97 453 GLU A O 1
ATOM 3635 N N . PHE A 1 454 ? -8.139 -4.728 -2.835 1.00 61.69 454 PHE A N 1
ATOM 3636 C CA . PHE A 1 454 ? -8.932 -4.331 -1.676 1.00 61.69 454 PHE A CA 1
ATOM 3637 C C . PHE A 1 454 ? -9.829 -5.494 -1.260 1.00 61.69 454 PHE A C 1
ATOM 3639 O O . PHE A 1 454 ? -10.874 -5.737 -1.865 1.00 61.69 454 PHE A O 1
ATOM 3646 N N . SER A 1 455 ? -9.451 -6.189 -0.190 1.00 63.47 455 SER A N 1
ATOM 3647 C CA . SER A 1 455 ? -10.265 -7.251 0.399 1.00 63.47 455 SER A CA 1
ATOM 3648 C C . SER A 1 455 ? -11.016 -6.743 1.635 1.00 63.47 455 SER A C 1
ATOM 3650 O O . SER A 1 455 ? -10.491 -5.980 2.452 1.00 63.47 455 SER A O 1
ATOM 3652 N N . GLY A 1 456 ? -12.280 -7.155 1.777 1.00 66.75 456 GLY A N 1
ATOM 3653 C CA . GLY A 1 456 ? -13.119 -6.800 2.927 1.00 66.75 456 GLY A CA 1
ATOM 3654 C C . GLY A 1 456 ? -14.108 -5.648 2.711 1.00 66.75 456 GLY A C 1
ATOM 3655 O O . GLY A 1 456 ? -14.558 -5.051 3.688 1.00 66.75 456 GLY A O 1
ATOM 3656 N N . LEU A 1 457 ? -14.524 -5.351 1.472 1.00 69.50 457 LEU A N 1
ATOM 3657 C CA . LEU A 1 457 ? -15.658 -4.436 1.211 1.00 69.50 457 LEU A CA 1
ATOM 3658 C C . LEU A 1 457 ? -16.940 -4.867 1.948 1.00 69.50 457 LEU A C 1
ATOM 3660 O O . LEU A 1 457 ? -17.727 -4.035 2.394 1.00 69.50 457 LEU A O 1
ATOM 3664 N N . THR A 1 458 ? -17.120 -6.171 2.160 1.00 72.19 458 THR A N 1
ATOM 3665 C CA . THR A 1 458 ? -18.237 -6.744 2.926 1.00 72.19 458 THR A CA 1
ATOM 3666 C C . THR A 1 458 ? -18.252 -6.313 4.399 1.00 72.19 458 THR A C 1
ATOM 3668 O O . THR A 1 458 ? -19.314 -6.310 5.022 1.00 72.19 458 THR A O 1
ATOM 3671 N N . VAL A 1 459 ? -17.118 -5.868 4.956 1.00 75.00 459 VAL A N 1
ATOM 3672 C CA . VAL A 1 459 ? -16.974 -5.400 6.352 1.00 75.00 459 VAL A CA 1
ATOM 3673 C C . VAL A 1 459 ? -17.647 -4.044 6.578 1.00 75.00 459 VAL A C 1
ATOM 3675 O O . VAL A 1 459 ? -17.944 -3.671 7.719 1.00 75.00 459 VAL A O 1
ATOM 3678 N N . ILE A 1 460 ? -17.965 -3.317 5.503 1.00 79.00 460 ILE A N 1
ATOM 3679 C CA . ILE A 1 460 ? -18.702 -2.054 5.580 1.00 79.00 460 ILE A CA 1
ATOM 3680 C C . ILE A 1 460 ? -20.076 -2.278 6.228 1.00 79.00 460 ILE A C 1
ATOM 3682 O O . ILE A 1 460 ? -20.459 -1.503 7.105 1.00 79.00 460 ILE A O 1
ATOM 3686 N N . PHE A 1 461 ? -20.792 -3.359 5.886 1.00 81.12 461 PHE A N 1
ATOM 3687 C CA . PHE A 1 461 ? -22.136 -3.597 6.426 1.00 81.12 461 PHE A CA 1
ATOM 3688 C C . PHE A 1 461 ? -22.139 -3.812 7.953 1.00 81.12 461 PHE A C 1
ATOM 3690 O O . PHE A 1 461 ? -22.834 -3.055 8.639 1.00 81.12 461 PHE A O 1
ATOM 3697 N N . PRO A 1 462 ? -21.342 -4.737 8.539 1.00 76.75 462 PRO A N 1
ATOM 3698 C CA . PRO A 1 462 ? -21.234 -4.862 9.996 1.00 76.75 462 PRO A CA 1
ATOM 3699 C C . PRO A 1 462 ? -20.777 -3.573 10.689 1.00 76.75 462 PRO A C 1
ATOM 3701 O O . PRO A 1 462 ? -21.275 -3.245 11.765 1.00 76.75 462 PRO A O 1
ATOM 3704 N N . THR A 1 463 ? -19.870 -2.817 10.063 1.00 77.19 463 THR A N 1
ATOM 3705 C CA . THR A 1 463 ? -19.370 -1.541 10.600 1.00 77.19 463 THR A CA 1
ATOM 3706 C C . THR A 1 463 ? -20.493 -0.510 10.716 1.00 77.19 463 THR A C 1
ATOM 3708 O O . THR A 1 463 ? -20.644 0.129 11.760 1.00 77.19 463 THR A O 1
ATOM 3711 N N . VAL A 1 464 ? -21.324 -0.378 9.677 1.00 84.62 464 VAL A N 1
ATOM 3712 C CA . VAL A 1 464 ? -22.484 0.528 9.677 1.00 84.62 464 VAL A CA 1
ATOM 3713 C C . VAL A 1 464 ? -23.520 0.088 10.711 1.00 84.62 464 VAL A C 1
ATOM 3715 O O . VAL A 1 464 ? -23.999 0.922 11.479 1.00 84.62 464 VAL A O 1
ATOM 3718 N N . ILE A 1 465 ? -23.834 -1.210 10.788 1.00 84.56 465 ILE A N 1
ATOM 3719 C CA . ILE A 1 465 ? -24.781 -1.754 11.779 1.00 84.56 465 ILE A CA 1
ATOM 3720 C C . ILE A 1 465 ? -24.309 -1.440 13.200 1.00 84.56 465 ILE A C 1
ATOM 3722 O O . ILE A 1 465 ? -25.086 -0.975 14.036 1.00 84.56 465 ILE A O 1
ATOM 3726 N N . ALA A 1 466 ? -23.027 -1.649 13.479 1.00 78.44 466 ALA A N 1
ATOM 3727 C CA . ALA A 1 466 ? -22.479 -1.376 14.792 1.00 78.44 466 ALA A CA 1
ATOM 3728 C C . ALA A 1 466 ? -22.439 0.129 15.106 1.00 78.44 466 ALA A C 1
ATOM 3730 O O . ALA A 1 466 ? -22.774 0.510 16.226 1.00 78.44 466 ALA A O 1
ATOM 3731 N N . LEU A 1 467 ? -22.137 0.999 14.134 1.00 81.12 467 LEU A N 1
ATOM 3732 C CA . LEU A 1 467 ? -22.250 2.453 14.310 1.00 81.12 467 LEU A CA 1
ATOM 3733 C C . LEU A 1 467 ? -23.689 2.870 14.652 1.00 81.12 467 LEU A C 1
ATOM 3735 O O . LEU A 1 467 ? -23.898 3.645 15.587 1.00 81.12 467 LEU A O 1
ATOM 3739 N N . LEU A 1 468 ? -24.685 2.329 13.946 1.00 86.19 468 LEU A N 1
ATOM 3740 C CA . LEU A 1 468 ? -26.099 2.570 14.243 1.00 86.19 468 LEU A CA 1
ATOM 3741 C C . LEU A 1 468 ? -26.473 2.092 15.652 1.00 86.19 468 LEU A C 1
ATOM 3743 O O . LEU A 1 468 ? -27.188 2.798 16.361 1.00 86.19 468 LEU A O 1
ATOM 3747 N N . ASN A 1 469 ? -25.946 0.947 16.092 1.00 84.62 469 ASN A N 1
ATOM 3748 C CA . ASN A 1 469 ? -26.155 0.444 17.450 1.00 84.62 469 ASN A CA 1
ATOM 3749 C C . ASN A 1 469 ? -25.530 1.371 18.513 1.00 84.62 469 ASN A C 1
ATOM 3751 O O . ASN A 1 469 ? -26.153 1.686 19.530 1.00 84.62 469 ASN A O 1
ATOM 3755 N N . VAL A 1 470 ? -24.325 1.892 18.267 1.00 83.44 470 VAL A N 1
ATOM 3756 C CA . VAL A 1 470 ? -23.678 2.862 19.169 1.00 83.44 470 VAL A CA 1
ATOM 3757 C C . VAL A 1 470 ? -24.486 4.170 19.230 1.00 83.44 470 VAL A C 1
ATOM 3759 O O . VAL A 1 470 ? -24.750 4.681 20.320 1.00 83.44 470 VAL A O 1
ATOM 3762 N N . ILE A 1 471 ? -24.990 4.663 18.093 1.00 84.44 471 ILE A N 1
ATOM 3763 C CA . ILE A 1 471 ? -25.890 5.828 18.053 1.00 84.44 471 ILE A CA 1
ATOM 3764 C C . ILE A 1 471 ? -27.172 5.557 18.855 1.00 84.44 471 ILE A C 1
ATOM 3766 O O . ILE A 1 471 ? -27.566 6.381 19.683 1.00 84.44 471 ILE A O 1
ATOM 3770 N N . ALA A 1 472 ? -27.819 4.409 18.639 1.00 84.50 472 ALA A N 1
ATOM 3771 C CA . ALA A 1 472 ? -29.058 4.037 19.320 1.00 84.50 472 ALA A CA 1
ATOM 3772 C C . ALA A 1 472 ? -28.868 3.942 20.843 1.00 84.50 472 ALA A C 1
ATOM 3774 O O . ALA A 1 472 ? -29.656 4.499 21.612 1.00 84.50 472 ALA A O 1
ATOM 3775 N N . THR A 1 473 ? -27.782 3.308 21.288 1.00 82.44 473 THR A N 1
ATOM 3776 C CA . THR A 1 473 ? -27.455 3.186 22.717 1.00 82.44 473 THR A CA 1
ATOM 3777 C C . THR A 1 473 ? -27.159 4.543 23.362 1.00 82.44 473 THR A C 1
ATOM 3779 O O . THR A 1 473 ? -27.618 4.797 24.480 1.00 82.44 473 THR A O 1
ATOM 3782 N N . MET A 1 474 ? -26.475 5.458 22.664 1.00 80.81 474 MET A N 1
ATOM 3783 C CA . MET A 1 474 ? -26.246 6.824 23.154 1.00 80.81 474 MET A CA 1
ATOM 3784 C C . MET A 1 474 ? -27.521 7.672 23.217 1.00 80.81 474 MET A C 1
ATOM 3786 O O . MET A 1 474 ? -27.685 8.458 24.153 1.00 80.81 474 MET A O 1
ATOM 3790 N N . LEU A 1 475 ? -28.445 7.510 22.267 1.00 81.94 475 LEU A N 1
ATOM 3791 C CA . LEU A 1 475 ? -29.743 8.193 22.306 1.00 81.94 475 LEU A CA 1
ATOM 3792 C C . LEU A 1 475 ? -30.563 7.751 23.522 1.00 81.94 475 LEU A C 1
ATOM 3794 O O . LEU A 1 475 ? -31.014 8.599 24.297 1.00 81.94 475 LEU A O 1
ATOM 3798 N N . HIS A 1 476 ? -30.653 6.440 23.759 1.00 80.69 476 HIS A N 1
ATOM 3799 C CA . HIS A 1 476 ? -31.339 5.892 24.930 1.00 80.69 476 HIS A CA 1
ATOM 3800 C C . HIS A 1 476 ? -30.705 6.366 26.252 1.00 80.69 476 HIS A C 1
ATOM 3802 O O . HIS A 1 476 ? -31.384 6.600 27.258 1.00 80.69 476 HIS A O 1
ATOM 3808 N N . LEU A 1 477 ? -29.384 6.586 26.258 1.00 75.50 477 LEU A N 1
ATOM 3809 C CA . LEU A 1 477 ? -28.669 7.106 27.421 1.00 75.50 477 LEU A CA 1
ATOM 3810 C C . LEU A 1 477 ? -29.103 8.529 27.805 1.00 75.50 477 LEU A C 1
ATOM 3812 O O . LEU A 1 477 ? -29.096 8.844 28.998 1.00 75.50 477 LEU A O 1
ATOM 3816 N N . ILE A 1 478 ? -29.476 9.379 26.845 1.00 75.75 478 ILE A N 1
ATOM 3817 C CA . ILE A 1 478 ? -29.897 10.765 27.115 1.00 75.75 478 ILE A CA 1
ATOM 3818 C C . ILE A 1 478 ? -31.318 10.858 27.617 1.00 75.75 478 ILE A C 1
ATOM 3820 O O . ILE A 1 478 ? -31.572 11.646 28.529 1.00 75.75 478 ILE A O 1
ATOM 3824 N N . GLU A 1 479 ? -32.226 10.053 27.075 1.00 73.25 479 GLU A N 1
ATOM 3825 C CA . GLU A 1 479 ? -33.608 9.998 27.558 1.00 73.25 479 GLU A CA 1
ATOM 3826 C C . GLU A 1 479 ? -33.621 9.681 29.059 1.00 73.25 479 GLU A C 1
ATOM 3828 O O . GLU A 1 479 ? -34.227 10.396 29.861 1.00 73.25 479 GLU A O 1
ATOM 3833 N N . GLY A 1 480 ? -32.800 8.712 29.478 1.00 71.00 480 GLY A N 1
ATOM 3834 C CA . GLY A 1 480 ? -32.585 8.386 30.889 1.00 71.00 480 GLY A CA 1
ATOM 3835 C C . GLY A 1 480 ? -31.807 9.434 31.705 1.00 71.00 480 GLY A C 1
ATOM 3836 O O . GLY A 1 480 ? -31.590 9.223 32.900 1.00 71.00 480 GLY A O 1
ATOM 3837 N N . ARG A 1 481 ? -31.342 10.536 31.098 1.00 78.38 481 ARG A N 1
ATOM 3838 C CA . ARG A 1 481 ? -30.562 11.625 31.726 1.00 78.38 481 ARG A CA 1
ATOM 3839 C C . ARG A 1 481 ? -31.235 12.992 31.658 1.00 78.38 481 ARG A C 1
ATOM 3841 O O . ARG A 1 481 ? -30.643 13.959 32.132 1.00 78.38 481 ARG A O 1
ATOM 3848 N N . ALA A 1 482 ? -32.471 13.084 31.175 1.00 77.12 482 ALA A N 1
ATOM 3849 C CA . ALA A 1 482 ? -33.186 14.357 31.076 1.00 77.12 482 ALA A CA 1
ATOM 3850 C C . ALA A 1 482 ? -33.226 15.130 32.413 1.00 77.12 482 ALA A C 1
ATOM 3852 O O . ALA A 1 482 ? -32.956 16.327 32.442 1.00 77.12 482 ALA A O 1
ATOM 3853 N N . LYS A 1 483 ? -33.451 14.438 33.543 1.00 80.25 483 LYS A N 1
ATOM 3854 C CA . LYS A 1 483 ? -33.444 15.049 34.890 1.00 80.25 483 LYS A CA 1
ATOM 3855 C C . LYS A 1 483 ? -32.064 15.579 35.308 1.00 80.25 483 LYS A C 1
ATOM 3857 O O . LYS A 1 483 ? -31.973 16.621 35.943 1.00 80.25 483 LYS A O 1
ATOM 3862 N N . GLU A 1 484 ? -30.988 14.882 34.946 1.00 82.19 484 GLU A N 1
ATOM 3863 C CA . GLU A 1 484 ? -29.605 15.301 35.231 1.00 82.19 484 GLU A CA 1
ATOM 3864 C C . GLU A 1 484 ? -29.231 16.539 34.402 1.00 82.19 484 GLU A C 1
ATOM 3866 O O . GLU A 1 484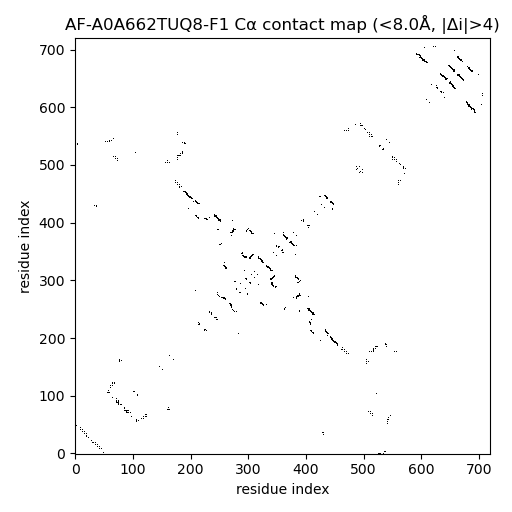 ? -28.658 17.491 34.928 1.00 82.19 484 GLU A O 1
ATOM 3871 N N . ILE A 1 485 ? -29.618 16.548 33.123 1.00 82.94 485 ILE A N 1
ATOM 3872 C CA . ILE A 1 485 ? -29.434 17.673 32.196 1.00 82.94 485 ILE A CA 1
ATOM 3873 C C . ILE A 1 485 ? -30.209 18.903 32.683 1.00 82.94 485 ILE A C 1
ATOM 3875 O O . ILE A 1 485 ? -29.650 19.999 32.727 1.00 82.94 485 ILE A O 1
ATOM 3879 N N . ALA A 1 486 ? -31.456 18.718 33.126 1.00 81.31 486 ALA A N 1
ATOM 3880 C CA . ALA A 1 486 ? -32.263 19.783 33.710 1.00 81.31 486 ALA A CA 1
ATOM 3881 C C . ALA A 1 486 ? -31.604 20.370 34.970 1.00 81.31 486 ALA A C 1
ATOM 3883 O O . ALA A 1 486 ? -31.482 21.588 35.078 1.00 81.31 486 ALA A O 1
ATOM 3884 N N . LEU A 1 487 ? -31.090 19.529 35.877 1.00 84.06 487 LEU A N 1
ATOM 3885 C CA . LEU A 1 487 ? -30.364 19.990 37.067 1.00 84.06 487 LEU A CA 1
ATOM 3886 C C . LEU A 1 487 ? -29.105 20.791 36.704 1.00 84.06 487 LEU A C 1
ATOM 3888 O O . LEU A 1 487 ? -28.885 21.873 37.248 1.00 84.06 487 LEU A O 1
ATOM 3892 N N . LEU A 1 488 ? -28.299 20.315 35.751 1.00 83.44 488 LEU A N 1
ATOM 3893 C CA . LEU A 1 488 ? -27.118 21.041 35.267 1.00 83.44 488 LEU A CA 1
ATOM 3894 C C . LEU A 1 488 ? -27.495 22.408 34.677 1.00 83.44 488 LEU A C 1
ATOM 3896 O O . LEU A 1 488 ? -26.818 23.400 34.949 1.00 83.44 488 LEU A O 1
ATOM 3900 N N . SER A 1 489 ? -28.603 22.477 33.939 1.00 83.25 489 SER A N 1
ATOM 3901 C CA . SER A 1 489 ? -29.127 23.738 33.415 1.00 83.25 489 SER A CA 1
ATOM 3902 C C . SER A 1 489 ? -29.597 24.678 34.531 1.00 83.25 489 SER A C 1
ATOM 3904 O O . SER A 1 489 ? -29.313 25.873 34.476 1.00 83.25 489 SER A O 1
ATOM 3906 N N . THR A 1 490 ? -30.258 24.167 35.580 1.00 83.75 490 THR A N 1
ATOM 3907 C CA . THR A 1 490 ? -30.667 24.990 36.740 1.00 83.75 490 THR A CA 1
ATOM 3908 C C . THR A 1 490 ? -29.483 25.513 37.553 1.00 83.75 490 THR A C 1
ATOM 3910 O O . THR A 1 490 ? -29.570 26.588 38.135 1.00 83.75 490 THR A O 1
ATOM 3913 N N . LEU A 1 491 ? -28.349 24.804 37.539 1.00 83.75 491 LEU A N 1
ATOM 3914 C CA . LEU A 1 491 ? -27.088 25.248 38.144 1.00 83.75 491 LEU A CA 1
ATOM 3915 C C . LEU A 1 491 ? -26.342 26.288 37.285 1.00 83.75 491 LEU A C 1
ATOM 3917 O O . LEU A 1 491 ? -25.252 26.722 37.655 1.00 83.75 491 LEU A O 1
ATOM 3921 N N . GLY A 1 492 ? -26.909 26.687 36.142 1.00 79.88 492 GLY A N 1
ATOM 3922 C CA . GLY A 1 492 ? -26.361 27.722 35.270 1.00 79.88 492 GLY A CA 1
ATOM 3923 C C . GLY A 1 492 ? -25.403 27.216 34.188 1.00 79.88 492 GLY A C 1
ATOM 3924 O O . GLY A 1 492 ? -24.725 28.035 33.562 1.00 79.88 492 GLY A O 1
ATOM 3925 N N . LEU A 1 493 ? -25.321 25.901 33.924 1.00 80.75 493 LEU A N 1
ATOM 3926 C CA . LEU A 1 493 ? -24.592 25.428 32.743 1.00 80.75 493 LEU A CA 1
ATOM 3927 C C . LEU A 1 493 ? -25.351 25.799 31.465 1.00 80.75 493 LEU A C 1
ATOM 3929 O O . LEU A 1 493 ? -26.501 25.421 31.270 1.00 80.75 493 LEU A O 1
ATOM 3933 N N . ASN A 1 494 ? -24.659 26.489 30.558 1.00 82.88 494 ASN A N 1
ATOM 3934 C CA . ASN A 1 494 ? -25.141 26.732 29.203 1.00 82.88 494 ASN A CA 1
ATOM 3935 C C . ASN A 1 494 ? -25.375 25.384 28.481 1.00 82.88 494 ASN A C 1
ATOM 3937 O O . ASN A 1 494 ? -24.518 24.500 28.593 1.00 82.88 494 ASN A O 1
ATOM 3941 N N . PRO A 1 495 ? -26.464 25.221 27.704 1.00 82.38 495 PRO A N 1
ATOM 3942 C CA . PRO A 1 495 ? -26.674 24.068 26.827 1.00 82.38 495 PRO A CA 1
ATOM 3943 C C . PRO A 1 495 ? -25.441 23.637 26.013 1.00 82.38 495 PRO A C 1
ATOM 3945 O O . PRO A 1 495 ? -25.187 22.442 25.860 1.00 82.38 495 PRO A O 1
ATOM 3948 N N . THR A 1 496 ? -24.609 24.580 25.559 1.00 83.19 496 THR A N 1
ATOM 3949 C CA . THR A 1 496 ? -23.354 24.264 24.850 1.00 83.19 496 THR A CA 1
ATOM 3950 C C . THR A 1 496 ? -22.333 23.535 25.729 1.00 83.19 496 THR A C 1
ATOM 3952 O O . THR A 1 496 ? -21.626 22.651 25.251 1.00 83.19 496 THR A O 1
ATOM 3955 N N . HIS A 1 497 ? -22.265 23.850 27.024 1.00 85.75 497 HIS A N 1
ATOM 3956 C CA . HIS A 1 497 ? -21.388 23.162 27.975 1.00 85.75 497 HIS A CA 1
ATOM 3957 C C . HIS A 1 497 ? -21.875 21.736 28.252 1.00 85.75 497 HIS A C 1
ATOM 3959 O O . HIS A 1 497 ? -21.059 20.832 28.425 1.00 85.75 497 HIS A O 1
ATOM 3965 N N . ILE A 1 498 ? -23.195 21.525 28.259 1.00 85.25 498 ILE A N 1
ATOM 3966 C CA . ILE A 1 498 ? -23.802 20.196 28.401 1.00 85.25 498 ILE A CA 1
ATOM 3967 C C . ILE A 1 498 ? -23.489 19.340 27.165 1.00 85.25 498 ILE A C 1
ATOM 3969 O O . ILE A 1 498 ? -23.067 18.193 27.309 1.00 85.25 498 ILE A O 1
ATOM 3973 N N . ALA A 1 499 ? -23.600 19.906 25.960 1.00 86.00 499 ALA A N 1
ATOM 3974 C CA . ALA A 1 499 ? -23.183 19.235 24.729 1.00 86.00 499 ALA A CA 1
ATOM 3975 C C . ALA A 1 499 ? -21.690 18.869 24.743 1.00 86.00 499 ALA A C 1
ATOM 3977 O O . ALA A 1 499 ? -21.327 17.733 24.441 1.00 86.00 499 ALA A O 1
ATOM 3978 N N . LEU A 1 500 ? -20.825 19.796 25.164 1.00 85.06 500 LEU A N 1
ATOM 3979 C CA . LEU A 1 500 ? -19.383 19.565 25.268 1.00 85.06 500 LEU A CA 1
ATOM 3980 C C . LEU A 1 500 ? -19.032 18.458 26.276 1.00 85.06 500 LEU A C 1
ATOM 3982 O O . LEU A 1 500 ? -18.110 17.680 26.040 1.00 85.06 500 LEU A O 1
ATOM 3986 N N . LEU A 1 501 ? -19.786 18.352 27.373 1.00 87.69 501 LEU A N 1
ATOM 3987 C CA . LEU A 1 501 ? -19.651 17.261 28.337 1.00 87.69 501 LEU A CA 1
ATOM 3988 C C . LEU A 1 501 ? -19.978 15.902 27.695 1.00 87.69 501 LEU A C 1
ATOM 3990 O O . LEU A 1 501 ? -19.214 14.959 27.880 1.00 87.69 501 LEU A O 1
ATOM 3994 N N . ILE A 1 502 ? -21.053 15.804 26.905 1.00 86.69 502 ILE A N 1
ATOM 3995 C CA . ILE A 1 502 ? -21.442 14.564 26.200 1.00 86.69 502 ILE A CA 1
ATOM 3996 C C . ILE A 1 502 ? -20.408 14.183 25.130 1.00 86.69 502 ILE A C 1
ATOM 3998 O O . ILE A 1 502 ? -20.044 13.011 24.996 1.00 86.69 502 ILE A O 1
ATOM 4002 N N . ILE A 1 503 ? -19.885 15.168 24.398 1.00 88.44 503 ILE A N 1
ATOM 4003 C CA . ILE A 1 503 ? -18.803 14.956 23.428 1.00 88.44 503 ILE A CA 1
ATOM 4004 C C . ILE A 1 503 ? -17.543 14.447 24.142 1.00 88.44 503 ILE A C 1
ATOM 4006 O O . ILE A 1 503 ? -16.939 13.477 23.694 1.00 88.44 503 ILE A O 1
ATOM 4010 N N . GLY A 1 504 ? -17.178 15.037 25.286 1.00 86.88 504 GLY A N 1
ATOM 4011 C CA . GLY A 1 504 ? -16.045 14.580 26.094 1.00 86.88 504 GLY A CA 1
ATOM 4012 C C . GLY A 1 504 ? -16.220 13.157 26.637 1.00 86.88 504 GLY A C 1
ATOM 4013 O O . GLY A 1 504 ? -15.263 12.378 26.649 1.00 86.88 504 GLY A O 1
ATOM 4014 N N . GLU A 1 505 ? -17.441 12.782 27.037 1.00 86.88 505 GLU A N 1
ATOM 4015 C CA . GLU A 1 505 ? -17.769 11.404 27.430 1.00 86.88 505 GLU A CA 1
ATOM 4016 C C . GLU A 1 505 ? -17.544 10.433 26.261 1.00 86.88 505 GLU A C 1
ATOM 4018 O O . GLU A 1 505 ? -16.907 9.393 26.416 1.00 86.88 505 GLU A O 1
ATOM 4023 N N . SER A 1 506 ? -18.010 10.801 25.071 1.00 89.19 506 SER A N 1
ATOM 4024 C CA . SER A 1 506 ? -17.932 9.953 23.877 1.00 89.19 506 SER A CA 1
ATOM 4025 C C . SER A 1 506 ? -16.502 9.810 23.361 1.00 89.19 506 SER A C 1
ATOM 4027 O O . SER A 1 506 ? -16.069 8.701 23.062 1.00 89.19 506 SER A O 1
ATOM 4029 N N . LEU A 1 507 ? -15.727 10.897 23.354 1.00 89.31 507 LEU A N 1
ATOM 4030 C CA . LEU A 1 507 ? -14.332 10.892 22.912 1.00 89.31 507 LEU A CA 1
ATOM 4031 C C . LEU A 1 507 ? -13.459 9.985 23.789 1.00 89.31 507 LEU A C 1
ATOM 4033 O O . LEU A 1 507 ? -12.651 9.208 23.286 1.00 89.31 507 LEU A O 1
ATOM 4037 N N . THR A 1 508 ? -13.652 10.048 25.108 1.00 87.94 508 THR A N 1
ATOM 4038 C CA . THR A 1 508 ? -12.918 9.195 26.056 1.00 87.94 508 THR A CA 1
ATOM 4039 C C . THR A 1 508 ? -13.327 7.724 25.947 1.00 87.94 508 THR A C 1
ATOM 4041 O O . THR A 1 508 ? -12.456 6.856 25.999 1.00 87.94 508 THR A O 1
ATOM 4044 N N . MET A 1 509 ? -14.614 7.427 25.719 1.00 88.94 509 MET A N 1
ATOM 4045 C CA . MET A 1 509 ? -15.070 6.068 25.394 1.00 88.94 509 MET A CA 1
ATOM 4046 C C . MET A 1 509 ? -14.493 5.567 24.063 1.00 88.94 509 MET A C 1
ATOM 4048 O O . MET A 1 509 ? -14.054 4.423 24.001 1.00 88.94 509 MET A O 1
ATOM 4052 N N . GLY A 1 510 ? -14.434 6.410 23.028 1.00 90.75 510 GLY A N 1
ATOM 4053 C CA . GLY A 1 510 ? -13.862 6.064 21.722 1.00 90.75 510 GLY A CA 1
ATOM 4054 C C . GLY A 1 510 ? -12.362 5.780 21.776 1.00 90.75 510 GLY A C 1
ATOM 4055 O O . GLY A 1 510 ? -11.898 4.823 21.158 1.00 90.75 510 GLY A O 1
ATOM 4056 N N . LEU A 1 511 ? -11.607 6.549 22.565 1.00 90.56 511 LEU A N 1
ATOM 4057 C CA . LEU A 1 511 ? -10.177 6.308 22.752 1.00 90.56 511 LEU A CA 1
ATOM 4058 C C . LEU A 1 511 ? -9.914 4.976 23.474 1.00 90.56 511 LEU A C 1
ATOM 4060 O O . LEU A 1 511 ? -9.043 4.217 23.055 1.00 90.56 511 LEU A O 1
ATOM 4064 N N . ILE A 1 512 ? -10.709 4.647 24.502 1.00 91.38 512 ILE A N 1
ATOM 4065 C CA . ILE A 1 512 ? -10.611 3.336 25.161 1.00 91.38 512 ILE A CA 1
ATOM 4066 C C . ILE A 1 512 ? -11.001 2.214 24.203 1.00 91.38 512 ILE A C 1
ATOM 4068 O O . ILE A 1 512 ? -10.303 1.207 24.099 1.00 91.38 512 ILE A O 1
ATOM 4072 N N . ALA A 1 513 ? -12.119 2.381 23.503 1.00 91.88 513 ALA A N 1
ATOM 4073 C CA . ALA A 1 513 ? -12.622 1.359 22.608 1.00 91.88 513 ALA A CA 1
ATOM 4074 C C . ALA A 1 513 ? -11.655 1.067 21.454 1.00 91.88 513 ALA A C 1
ATOM 4076 O O . ALA A 1 513 ? -11.545 -0.091 21.055 1.00 91.88 513 ALA A O 1
ATOM 4077 N N . GLY A 1 514 ? -10.934 2.086 20.967 1.00 92.19 514 GLY A N 1
ATOM 4078 C CA . GLY A 1 514 ? -9.899 1.948 19.941 1.00 92.19 514 GLY A CA 1
ATOM 4079 C C . GLY A 1 514 ? -8.699 1.138 20.421 1.00 92.19 514 GLY A C 1
ATOM 4080 O O . GLY A 1 514 ? -8.286 0.215 19.727 1.00 92.19 514 GLY A O 1
ATOM 4081 N N . GLY A 1 515 ? -8.199 1.415 21.631 1.00 92.38 515 GLY A N 1
ATOM 4082 C CA . GLY A 1 515 ? -7.126 0.629 22.250 1.00 92.38 515 GLY A CA 1
ATOM 4083 C C . GLY A 1 515 ? -7.502 -0.839 22.440 1.00 92.38 515 GLY A C 1
ATOM 4084 O O . GLY A 1 515 ? -6.812 -1.726 21.940 1.00 92.38 515 GLY A O 1
ATOM 4085 N N . ILE A 1 516 ? -8.644 -1.099 23.087 1.00 93.38 516 ILE A N 1
ATOM 4086 C CA . ILE A 1 516 ? -9.139 -2.467 23.313 1.00 93.38 516 ILE A CA 1
ATOM 4087 C C . ILE A 1 516 ? -9.404 -3.171 21.981 1.00 93.38 516 ILE A C 1
ATOM 4089 O O . ILE A 1 516 ? -8.963 -4.299 21.788 1.00 93.38 516 ILE A O 1
ATOM 4093 N N . GLY A 1 517 ? -10.105 -2.515 21.055 1.00 92.44 517 GLY A N 1
ATOM 4094 C CA . GLY A 1 517 ? -10.479 -3.105 19.772 1.00 92.44 517 GLY A CA 1
ATOM 4095 C C . GLY A 1 517 ? -9.268 -3.478 18.923 1.00 92.44 517 GLY A C 1
ATOM 4096 O O . GLY A 1 517 ? -9.256 -4.553 18.330 1.00 92.44 517 GLY A O 1
ATOM 4097 N N . TYR A 1 518 ? -8.224 -2.645 18.922 1.00 91.44 518 TYR A N 1
ATOM 4098 C CA . TYR A 1 518 ? -6.984 -2.937 18.205 1.00 91.44 518 TYR A CA 1
ATOM 4099 C C . TYR A 1 518 ? -6.217 -4.111 18.834 1.00 91.44 518 TYR A C 1
ATOM 4101 O O . TYR A 1 518 ? -5.851 -5.045 18.122 1.00 91.44 518 TYR A O 1
ATOM 4109 N N . ILE A 1 519 ? -6.035 -4.123 20.164 1.00 91.69 519 ILE A N 1
ATOM 4110 C CA . ILE A 1 519 ? -5.358 -5.231 20.869 1.00 91.69 519 ILE A CA 1
ATOM 4111 C C . ILE A 1 519 ? -6.114 -6.549 20.661 1.00 91.69 519 ILE A C 1
ATOM 4113 O O . ILE A 1 519 ? -5.500 -7.571 20.360 1.00 91.69 519 ILE A O 1
ATOM 4117 N N . VAL A 1 520 ? -7.446 -6.534 20.780 1.00 92.19 520 VAL A N 1
ATOM 4118 C CA . VAL A 1 520 ? -8.285 -7.720 20.549 1.00 92.19 520 VAL A CA 1
ATOM 4119 C C . VAL A 1 520 ? -8.253 -8.140 19.074 1.00 92.19 520 VAL A C 1
ATOM 4121 O O . VAL A 1 520 ? -8.230 -9.335 18.782 1.00 92.19 520 VAL A O 1
ATOM 4124 N N . GLY A 1 521 ? -8.182 -7.194 18.134 1.00 89.81 521 GLY A N 1
ATOM 4125 C CA . GLY A 1 521 ? -7.982 -7.481 16.711 1.00 89.81 521 GLY A CA 1
ATOM 4126 C C . GLY A 1 521 ? -6.675 -8.233 16.451 1.00 89.81 521 GLY A C 1
ATOM 4127 O O . GLY A 1 521 ? -6.685 -9.286 15.817 1.00 89.81 521 GLY A O 1
ATOM 4128 N N . LEU A 1 522 ? -5.566 -7.764 17.029 1.00 87.81 522 LEU A N 1
ATOM 4129 C CA . LEU A 1 522 ? -4.277 -8.458 16.943 1.00 87.81 522 LEU A CA 1
ATOM 4130 C C . LEU A 1 522 ? -4.305 -9.831 17.636 1.00 87.81 522 LEU A C 1
ATOM 4132 O O . LEU A 1 522 ? -3.759 -10.802 17.110 1.00 87.81 522 LEU A O 1
ATOM 4136 N N . LEU A 1 523 ? -4.973 -9.940 18.790 1.00 89.25 523 LEU A N 1
ATOM 4137 C CA . LEU A 1 523 ? -5.171 -11.216 19.484 1.00 89.25 523 LEU A CA 1
ATOM 4138 C C . LEU A 1 523 ? -5.936 -12.215 18.605 1.00 89.25 523 LEU A C 1
ATOM 4140 O O . LEU A 1 523 ? -5.620 -13.403 18.589 1.00 89.25 523 LEU A O 1
ATOM 4144 N N . THR A 1 524 ? -6.916 -11.736 17.839 1.00 87.44 524 THR A N 1
ATOM 4145 C CA . THR A 1 524 ? -7.734 -12.571 16.951 1.00 87.44 524 THR A CA 1
ATOM 4146 C C . THR A 1 524 ? -6.885 -13.246 15.873 1.00 87.44 524 THR A C 1
ATOM 4148 O O . THR A 1 524 ? -7.082 -14.430 15.606 1.00 87.44 524 THR A O 1
ATOM 4151 N N . TYR A 1 525 ? -5.866 -12.572 15.329 1.00 83.88 525 TYR A N 1
ATOM 4152 C CA . TYR A 1 525 ? -4.915 -13.204 14.404 1.00 83.88 525 TYR A CA 1
ATOM 4153 C C . TYR A 1 525 ? -4.138 -14.366 15.034 1.00 83.88 525 TYR A C 1
ATOM 4155 O O . TYR A 1 525 ? -3.832 -15.353 14.360 1.00 83.88 525 TYR A O 1
ATOM 4163 N N . GLN A 1 526 ? -3.832 -14.288 16.331 1.00 81.25 526 GLN A N 1
ATOM 4164 C CA . GLN A 1 526 ? -3.220 -15.410 17.043 1.00 81.25 526 GLN A CA 1
ATOM 4165 C C . GLN A 1 526 ? -4.198 -16.555 17.268 1.00 81.25 526 GLN A C 1
ATOM 4167 O O . GLN A 1 526 ? -3.817 -17.713 17.116 1.00 81.25 526 GLN A O 1
ATOM 4172 N N . LEU A 1 527 ? -5.456 -16.247 17.587 1.00 84.00 527 LEU A N 1
ATOM 4173 C CA . LEU A 1 527 ? -6.496 -17.264 17.715 1.00 84.00 527 LEU A CA 1
ATOM 4174 C C . LEU A 1 527 ? -6.699 -18.000 16.386 1.00 84.00 527 LEU A C 1
ATOM 4176 O O . LEU A 1 527 ? -6.708 -19.227 16.378 1.00 84.00 527 LEU A O 1
ATOM 4180 N N . PHE A 1 528 ? -6.746 -17.289 15.257 1.00 82.81 528 PHE A N 1
ATOM 4181 C CA . PHE A 1 528 ? -6.798 -17.919 13.932 1.00 82.81 528 PHE A CA 1
ATOM 4182 C C . PHE A 1 528 ? -5.609 -18.842 13.673 1.00 82.81 528 PHE A C 1
ATOM 4184 O O . PHE A 1 528 ? -5.785 -19.918 13.106 1.00 82.81 528 PHE A O 1
ATOM 4191 N N . ASN A 1 529 ? -4.416 -18.476 14.151 1.00 75.06 529 ASN A N 1
ATOM 4192 C CA . ASN A 1 529 ? -3.247 -19.347 14.079 1.00 75.06 529 ASN A CA 1
ATOM 4193 C C . ASN A 1 529 ? -3.417 -20.632 14.904 1.00 75.06 529 ASN A C 1
ATOM 4195 O O . ASN A 1 529 ? -3.091 -21.709 14.419 1.00 75.06 529 ASN A O 1
ATOM 4199 N N . ILE A 1 530 ? -3.912 -20.522 16.140 1.00 81.00 530 ILE A N 1
ATOM 4200 C CA . ILE A 1 530 ? -4.103 -21.666 17.049 1.00 81.00 530 ILE A CA 1
ATOM 4201 C C . ILE A 1 530 ? -5.164 -22.624 16.497 1.00 81.00 530 ILE A C 1
ATOM 4203 O O . ILE A 1 530 ? -4.965 -23.836 16.508 1.00 81.00 530 ILE A O 1
ATOM 4207 N N . PHE A 1 531 ? -6.265 -22.089 15.967 1.00 82.31 531 PHE A N 1
ATOM 4208 C CA . PHE A 1 531 ? -7.354 -22.879 15.388 1.00 82.31 531 PHE A CA 1
ATOM 4209 C C . PHE A 1 531 ? -7.110 -23.299 13.929 1.00 82.31 531 PHE A C 1
ATOM 4211 O O . PHE A 1 531 ? -7.987 -23.911 13.329 1.00 82.31 531 PHE A O 1
ATOM 4218 N N . SER A 1 532 ? -5.935 -22.999 13.355 1.00 73.56 532 SER A N 1
ATOM 4219 C CA . SER A 1 532 ? -5.579 -23.311 11.958 1.00 73.56 532 SER A CA 1
ATOM 4220 C C . SER A 1 532 ? -6.601 -22.809 10.927 1.00 73.56 532 SER A C 1
ATOM 4222 O O . SER A 1 532 ? -6.828 -23.433 9.893 1.00 73.56 532 SER A O 1
ATOM 4224 N N . ILE A 1 533 ? -7.224 -21.663 11.208 1.00 73.19 533 ILE A N 1
ATOM 4225 C CA . ILE A 1 533 ? -8.157 -21.009 10.292 1.00 73.19 533 ILE A CA 1
ATOM 4226 C C . ILE A 1 533 ? -7.320 -20.281 9.232 1.00 73.19 533 ILE A C 1
ATOM 4228 O O . ILE A 1 533 ? -6.744 -19.223 9.496 1.00 73.19 533 ILE A O 1
ATOM 4232 N N . ASN A 1 534 ? -7.234 -20.862 8.034 1.00 61.81 534 ASN A N 1
ATOM 4233 C CA . ASN A 1 534 ? -6.538 -20.267 6.893 1.00 61.81 534 ASN A CA 1
ATOM 4234 C C . ASN A 1 534 ? -7.467 -19.275 6.189 1.00 61.81 534 ASN A C 1
ATOM 4236 O O . ASN A 1 534 ? -8.247 -19.643 5.316 1.00 61.81 534 ASN A O 1
ATOM 4240 N N . LEU A 1 535 ? -7.406 -18.012 6.605 1.00 62.91 535 LEU A N 1
ATOM 4241 C CA . LEU A 1 535 ? -7.999 -16.906 5.860 1.00 62.91 535 LEU A CA 1
ATOM 4242 C C . LEU A 1 535 ? -6.920 -16.293 4.971 1.00 62.91 535 LEU A C 1
ATOM 4244 O O . LEU A 1 535 ? -5.857 -15.918 5.468 1.00 62.91 535 LEU A O 1
ATOM 4248 N N . THR A 1 536 ? -7.216 -16.134 3.683 1.00 60.84 536 THR A N 1
ATOM 4249 C CA . THR A 1 536 ? -6.380 -15.449 2.682 1.00 60.84 536 THR A CA 1
ATOM 4250 C C . THR A 1 536 ? -6.420 -13.925 2.879 1.00 60.84 536 THR A C 1
ATOM 4252 O O . THR A 1 536 ? -6.652 -13.154 1.957 1.00 60.84 536 THR A O 1
ATOM 4255 N N . ILE A 1 537 ? -6.285 -13.468 4.125 1.00 65.06 537 ILE A N 1
ATOM 4256 C CA . ILE A 1 537 ? -6.350 -12.058 4.508 1.00 65.06 537 ILE A CA 1
ATOM 4257 C C . ILE A 1 537 ? -4.980 -11.679 5.048 1.00 65.06 537 ILE A C 1
ATOM 4259 O O . ILE A 1 537 ? -4.525 -12.243 6.046 1.00 65.06 537 ILE A O 1
ATOM 4263 N N . HIS A 1 538 ? -4.327 -10.708 4.407 1.00 69.56 538 HIS A N 1
ATOM 4264 C CA . HIS A 1 538 ? -3.038 -10.220 4.877 1.00 69.56 538 HIS A CA 1
ATOM 4265 C C . HIS A 1 538 ? -3.224 -9.473 6.205 1.00 69.56 538 HIS A C 1
ATOM 4267 O O . HIS A 1 538 ? -3.991 -8.501 6.254 1.00 69.56 538 HIS A O 1
ATOM 4273 N N . PRO A 1 539 ? -2.557 -9.915 7.284 1.00 71.75 539 PRO A N 1
ATOM 4274 C CA . PRO A 1 539 ? -2.680 -9.280 8.583 1.00 71.75 539 PRO A CA 1
ATOM 4275 C C . PRO A 1 539 ? -2.035 -7.900 8.589 1.00 71.75 539 PRO A C 1
ATOM 4277 O O . PRO A 1 539 ? -0.922 -7.702 8.104 1.00 71.75 539 PRO A O 1
ATOM 4280 N N . LYS A 1 540 ? -2.730 -6.949 9.207 1.00 75.00 540 LYS A N 1
ATOM 4281 C CA . LYS A 1 540 ? -2.290 -5.557 9.307 1.00 75.00 540 LYS A CA 1
ATOM 4282 C C . LYS A 1 540 ? -1.258 -5.389 10.412 1.00 75.00 540 LYS A C 1
ATOM 4284 O O . LYS A 1 540 ? -1.608 -5.163 11.570 1.00 75.00 540 LYS A O 1
ATOM 4289 N N . LEU A 1 541 ? 0.011 -5.515 10.038 1.00 76.88 541 LEU A N 1
ATOM 4290 C CA . LEU A 1 541 ? 1.146 -5.330 10.943 1.00 76.88 541 LEU A CA 1
ATOM 4291 C C . LEU A 1 541 ? 1.682 -3.896 10.963 1.00 76.88 541 LEU A C 1
ATOM 4293 O O . LEU A 1 541 ? 2.398 -3.539 11.894 1.00 76.88 541 LEU A O 1
ATOM 4297 N N . ASP A 1 542 ? 1.328 -3.051 9.993 1.00 85.25 542 ASP A N 1
ATOM 4298 C CA . ASP A 1 542 ? 1.886 -1.704 9.961 1.00 85.25 542 ASP A CA 1
ATOM 4299 C C . ASP A 1 542 ? 1.460 -0.853 11.162 1.00 85.25 542 ASP A C 1
ATOM 4301 O O . ASP A 1 542 ? 0.288 -0.788 11.544 1.00 85.25 542 ASP A O 1
ATOM 4305 N N . TRP A 1 543 ? 2.419 -0.107 11.711 1.00 85.69 543 TRP A N 1
ATOM 4306 C CA . TRP A 1 543 ? 2.209 0.761 12.870 1.00 85.69 543 TRP A CA 1
ATOM 4307 C C . TRP A 1 543 ? 1.128 1.824 12.637 1.00 85.69 543 TRP A C 1
ATOM 4309 O O . TRP A 1 543 ? 0.375 2.152 13.559 1.00 85.69 543 TRP A O 1
ATOM 4319 N N . TYR A 1 544 ? 1.017 2.345 11.411 1.00 87.00 544 TYR A N 1
ATOM 4320 C CA . TYR A 1 544 ? 0.073 3.411 11.078 1.00 87.00 544 TYR A CA 1
ATOM 4321 C C . TYR A 1 544 ? -1.387 2.947 11.201 1.00 87.00 544 TYR A C 1
ATOM 4323 O O . TYR A 1 544 ? -2.260 3.770 11.480 1.00 87.00 544 TYR A O 1
ATOM 4331 N N . TRP A 1 545 ? -1.669 1.638 11.106 1.00 86.50 545 TRP A N 1
ATOM 4332 C CA . TRP A 1 545 ? -3.015 1.106 11.343 1.00 86.50 545 TRP A CA 1
ATOM 4333 C C . TRP A 1 545 ? -3.491 1.314 12.782 1.00 86.50 545 TRP A C 1
ATOM 4335 O O . TRP A 1 545 ? -4.689 1.500 12.982 1.00 86.50 545 TRP A O 1
ATOM 4345 N N . SER A 1 546 ? -2.591 1.360 13.773 1.00 88.44 546 SER A N 1
ATOM 4346 C CA . SER A 1 546 ? -2.975 1.691 15.156 1.00 88.44 546 SER A CA 1
ATOM 4347 C C . SER A 1 546 ? -3.499 3.132 15.273 1.00 88.44 546 SER A C 1
ATOM 4349 O O . SER A 1 546 ? -4.500 3.390 15.945 1.00 88.44 546 SER A O 1
ATOM 4351 N N . ILE A 1 547 ? -2.893 4.068 14.534 1.00 89.19 547 ILE A N 1
ATOM 4352 C CA . ILE A 1 547 ? -3.305 5.477 14.481 1.00 89.19 547 ILE A CA 1
ATOM 4353 C C . ILE A 1 547 ? -4.593 5.635 13.674 1.00 89.19 547 ILE A C 1
ATOM 4355 O O . ILE A 1 547 ? -5.501 6.340 14.110 1.00 89.19 547 ILE A O 1
ATOM 4359 N N . ILE A 1 548 ? -4.712 4.962 12.526 1.00 88.50 548 ILE A N 1
ATOM 4360 C CA . ILE A 1 548 ? -5.942 4.981 11.723 1.00 88.50 548 ILE A CA 1
ATOM 4361 C C . ILE A 1 548 ? -7.109 4.401 12.530 1.00 88.50 548 ILE A C 1
ATOM 4363 O O . ILE A 1 548 ? -8.175 5.009 12.564 1.00 88.50 548 ILE A O 1
ATOM 4367 N N . ALA A 1 549 ? -6.911 3.284 13.236 1.00 87.06 549 ALA A N 1
ATOM 4368 C CA . ALA A 1 549 ? -7.929 2.698 14.106 1.00 87.06 549 ALA A CA 1
ATOM 4369 C C . ALA A 1 549 ? -8.373 3.672 15.209 1.00 87.06 549 ALA A C 1
ATOM 4371 O O . ALA A 1 549 ? -9.574 3.828 15.437 1.00 87.06 549 ALA A O 1
ATOM 4372 N N . LEU A 1 550 ? -7.427 4.379 15.842 1.00 89.00 550 LEU A N 1
ATOM 4373 C CA . LEU A 1 550 ? -7.725 5.442 16.805 1.00 89.00 550 LEU A CA 1
ATOM 4374 C C . LEU A 1 550 ? -8.556 6.565 16.171 1.00 89.00 550 LEU A C 1
ATOM 4376 O O . LEU A 1 550 ? -9.564 6.990 16.728 1.00 89.00 550 LEU A O 1
ATOM 4380 N N . LEU A 1 551 ? -8.141 7.073 15.011 1.00 90.75 551 LEU A N 1
ATOM 4381 C CA . LEU A 1 551 ? -8.848 8.159 14.335 1.00 90.75 551 LEU A CA 1
ATOM 4382 C C . LEU A 1 551 ? -10.267 7.732 13.957 1.00 90.75 551 LEU A C 1
ATOM 4384 O O . LEU A 1 551 ? -11.213 8.478 14.209 1.00 90.75 551 LEU A O 1
ATOM 4388 N N . ILE A 1 552 ? -10.430 6.511 13.442 1.00 89.00 552 ILE A N 1
ATOM 4389 C CA . ILE A 1 552 ? -11.737 5.935 13.129 1.00 89.00 552 ILE A CA 1
ATOM 4390 C C . ILE A 1 552 ? -12.605 5.869 14.390 1.00 89.00 552 ILE A C 1
ATOM 4392 O O . ILE A 1 552 ? -13.740 6.339 14.343 1.00 89.00 552 ILE A O 1
ATOM 4396 N N . THR A 1 553 ? -12.119 5.379 15.539 1.00 90.69 553 THR A N 1
ATOM 4397 C CA . THR A 1 553 ? -12.964 5.362 16.752 1.00 90.69 553 THR A CA 1
ATOM 4398 C C . THR A 1 553 ? -13.319 6.731 17.272 1.00 90.69 553 THR A C 1
ATOM 4400 O O . THR A 1 553 ? -14.435 6.908 17.760 1.00 90.69 553 THR A O 1
ATOM 4403 N N . LEU A 1 554 ? -12.400 7.692 17.216 1.00 90.94 554 LEU A N 1
ATOM 4404 C CA . LEU A 1 554 ? -12.671 9.058 17.656 1.00 90.94 554 LEU A CA 1
ATOM 4405 C C . LEU A 1 554 ? -13.733 9.707 16.767 1.00 90.94 554 LEU A C 1
ATOM 4407 O O . LEU A 1 554 ? -14.636 10.370 17.273 1.00 90.94 554 LEU A O 1
ATOM 4411 N N . VAL A 1 555 ? -13.671 9.467 15.458 1.00 91.00 555 VAL A N 1
ATOM 4412 C CA . VAL A 1 555 ? -14.673 9.940 14.500 1.00 91.00 555 VAL A CA 1
ATOM 4413 C C . VAL A 1 555 ? -16.019 9.252 14.740 1.00 91.00 555 VAL A C 1
ATOM 4415 O O . VAL A 1 555 ? -17.033 9.936 14.879 1.00 91.00 555 VAL A O 1
ATOM 4418 N N . LEU A 1 556 ? -16.050 7.922 14.868 1.00 88.69 556 LEU A N 1
ATOM 4419 C CA . LEU A 1 556 ? -17.281 7.163 15.126 1.00 88.69 556 LEU A CA 1
ATOM 4420 C C . LEU A 1 556 ? -17.924 7.546 16.467 1.00 88.69 556 LEU A C 1
ATOM 4422 O O . LEU A 1 556 ? -19.142 7.713 16.543 1.00 88.69 556 LEU A O 1
ATOM 4426 N N . SER A 1 557 ? -17.126 7.729 17.522 1.00 89.56 557 SER A N 1
ATOM 4427 C CA . SER A 1 557 ? -17.633 8.141 18.833 1.00 89.56 557 SER A CA 1
ATOM 4428 C C . SER A 1 557 ? -18.166 9.572 18.811 1.00 89.56 557 SER A C 1
ATOM 4430 O O . SER A 1 557 ? -19.197 9.848 19.427 1.00 89.56 557 SER A O 1
ATOM 4432 N N . LEU A 1 558 ? -17.531 10.469 18.050 1.00 90.50 558 LEU A N 1
ATOM 4433 C CA . LEU A 1 558 ? -18.015 11.829 17.851 1.00 90.50 558 LEU A CA 1
ATOM 4434 C C . LEU A 1 558 ? -19.336 11.837 17.080 1.00 90.50 558 LEU A C 1
ATOM 4436 O O . LEU A 1 558 ? -20.296 12.439 17.557 1.00 90.50 558 LEU A O 1
ATOM 4440 N N . PHE A 1 559 ? -19.425 11.130 15.949 1.00 87.06 559 PHE A N 1
ATOM 4441 C CA . PHE A 1 559 ? -20.671 10.996 15.186 1.00 87.06 559 PHE A CA 1
ATOM 4442 C C . PHE A 1 559 ? -21.795 10.415 16.037 1.00 87.06 559 PHE A C 1
ATOM 4444 O O . PHE A 1 559 ? -22.922 10.917 16.003 1.00 87.06 559 PHE A O 1
ATOM 4451 N N . SER A 1 560 ? -21.472 9.429 16.875 1.00 85.25 560 SER A N 1
ATOM 4452 C CA . SER A 1 560 ? -22.427 8.889 17.830 1.00 85.25 560 SER A CA 1
ATOM 4453 C C . SER A 1 560 ? -22.914 9.917 18.846 1.00 85.25 560 SER A C 1
ATOM 4455 O O . SER A 1 560 ? -24.026 9.763 19.339 1.00 85.25 560 SER A O 1
ATOM 4457 N N . ALA A 1 561 ? -22.125 10.936 19.176 1.00 86.56 561 ALA A N 1
ATOM 4458 C CA . ALA A 1 561 ? -22.451 11.940 20.182 1.00 86.56 561 ALA A CA 1
ATOM 4459 C C . ALA A 1 561 ? -23.214 13.150 19.629 1.00 86.56 561 ALA A C 1
ATOM 4461 O O . ALA A 1 561 ? -23.813 13.881 20.414 1.00 86.56 561 ALA A O 1
ATOM 4462 N N . ILE A 1 562 ? -23.199 13.398 18.313 1.00 86.31 562 ILE A N 1
ATOM 4463 C CA . ILE A 1 562 ? -23.765 14.626 17.723 1.00 86.31 562 ILE A CA 1
ATOM 4464 C C . ILE A 1 562 ? -25.269 14.730 17.995 1.00 86.31 562 ILE A C 1
ATOM 4466 O O . ILE A 1 562 ? -25.722 15.680 18.635 1.00 86.31 562 ILE A O 1
ATOM 4470 N N . LYS A 1 563 ? -26.054 13.744 17.547 1.00 84.38 563 LYS A N 1
ATOM 4471 C CA . LYS A 1 563 ? -27.518 13.760 17.707 1.00 84.38 563 LYS A CA 1
ATOM 4472 C C . LYS A 1 563 ? -27.935 13.723 19.189 1.00 84.38 563 LYS A C 1
ATOM 4474 O O . LYS A 1 563 ? -28.752 14.550 19.595 1.00 84.38 563 LYS A O 1
ATOM 4479 N N . PRO A 1 564 ? -27.326 12.861 20.023 1.00 80.06 564 PRO A N 1
ATOM 4480 C CA . PRO A 1 564 ? -27.345 12.965 21.477 1.00 80.06 564 PRO A CA 1
ATOM 4481 C C . PRO A 1 564 ? -27.143 14.392 22.028 1.00 80.06 564 PRO A C 1
ATOM 4483 O O . PRO A 1 564 ? -28.013 14.941 22.707 1.00 80.06 564 PRO A O 1
ATOM 4486 N N . ALA A 1 565 ? -26.026 15.038 21.709 1.00 84.19 565 ALA A N 1
ATOM 4487 C CA . ALA A 1 565 ? -25.705 16.369 22.211 1.00 84.19 565 ALA A CA 1
ATOM 4488 C C . ALA A 1 565 ? -26.736 17.428 21.780 1.00 84.19 565 ALA A C 1
ATOM 4490 O O . ALA A 1 565 ? -27.111 18.277 22.590 1.00 84.19 565 ALA A O 1
ATOM 4491 N N . MET A 1 566 ? -27.249 17.345 20.547 1.00 82.12 566 MET A N 1
ATOM 4492 C CA . MET A 1 566 ? -28.327 18.216 20.062 1.00 82.12 566 MET A CA 1
ATOM 4493 C C . MET A 1 566 ? -29.611 18.047 20.884 1.00 82.12 566 MET A C 1
ATOM 4495 O O . MET A 1 566 ? -30.191 19.035 21.331 1.00 82.12 566 MET A O 1
ATOM 4499 N N . ASN A 1 567 ? -30.028 16.808 21.153 1.00 79.62 567 ASN A N 1
ATOM 4500 C CA . ASN A 1 567 ? -31.212 16.540 21.973 1.00 79.62 567 ASN A CA 1
ATOM 4501 C C . ASN A 1 567 ? -31.034 17.035 23.417 1.00 79.62 567 ASN A C 1
ATOM 4503 O O . ASN A 1 567 ? -31.970 17.571 24.008 1.00 79.62 567 ASN A O 1
ATOM 4507 N N . ALA A 1 568 ? -29.829 16.919 23.978 1.00 79.88 568 ALA A N 1
ATOM 4508 C CA . ALA A 1 568 ? -29.529 17.435 25.312 1.00 79.88 568 ALA A CA 1
ATOM 4509 C C . ALA A 1 568 ? -29.631 18.967 25.388 1.00 79.88 568 ALA A C 1
ATOM 4511 O O . ALA A 1 568 ? -30.144 19.493 26.377 1.00 79.88 568 ALA A O 1
ATOM 4512 N N . ILE A 1 569 ? -29.198 19.680 24.341 1.00 79.88 569 ILE A N 1
ATOM 4513 C CA . ILE A 1 569 ? -29.378 21.135 24.230 1.00 79.88 569 ILE A CA 1
ATOM 4514 C C . ILE A 1 569 ? -30.866 21.491 24.257 1.00 79.88 569 ILE A C 1
ATOM 4516 O O . ILE A 1 569 ? -31.262 22.390 24.994 1.00 79.88 569 ILE A O 1
ATOM 4520 N N . LEU A 1 570 ? -31.688 20.770 23.488 1.00 76.50 570 LEU A N 1
ATOM 4521 C CA . LEU A 1 570 ? -33.128 21.026 23.401 1.00 76.50 570 LEU A CA 1
ATOM 4522 C C . LEU A 1 570 ? -33.842 20.801 24.741 1.00 76.50 570 LEU A C 1
ATOM 4524 O O . LEU A 1 570 ? -34.699 21.598 25.109 1.00 76.50 570 LEU A O 1
ATOM 4528 N N . ILE A 1 571 ? -33.456 19.768 25.496 1.00 74.62 571 ILE A N 1
ATOM 4529 C CA . ILE A 1 571 ? -33.996 19.498 26.840 1.00 74.62 571 ILE A CA 1
ATOM 4530 C C . ILE A 1 571 ? -33.586 20.591 27.840 1.00 74.62 571 ILE A C 1
ATOM 4532 O O . ILE A 1 571 ? -34.355 20.930 28.737 1.00 74.62 571 ILE A O 1
ATOM 4536 N N . ALA A 1 572 ? -32.380 21.149 27.703 1.00 70.44 572 ALA A N 1
ATOM 4537 C CA . ALA A 1 572 ? -31.859 22.163 28.616 1.00 70.44 572 ALA A CA 1
ATOM 4538 C C . ALA A 1 572 ? -32.496 23.553 28.434 1.00 70.44 572 ALA A C 1
ATOM 4540 O O . ALA A 1 572 ? -32.378 24.381 29.330 1.00 70.44 572 ALA A O 1
ATOM 4541 N N . VAL A 1 573 ? -33.165 23.837 27.310 1.00 67.19 573 VAL A N 1
ATOM 4542 C CA . VAL A 1 573 ? -33.799 25.140 27.043 1.00 67.19 573 VAL A CA 1
ATOM 4543 C C . VAL A 1 573 ? -35.292 25.080 27.414 1.00 67.19 573 VAL A C 1
ATOM 4545 O O . VAL A 1 573 ? -36.093 24.567 26.631 1.00 67.19 573 VAL A O 1
ATOM 4548 N N . PRO A 1 574 ? -35.722 25.645 28.566 1.00 54.06 574 PRO A N 1
ATOM 4549 C CA . PRO A 1 574 ? -37.103 25.514 29.047 1.00 54.06 574 PRO A CA 1
ATOM 4550 C C . PRO A 1 574 ? -38.124 26.295 28.205 1.00 54.06 574 PRO A C 1
ATOM 4552 O O . PRO A 1 574 ? -39.327 26.112 28.359 1.00 54.06 574 PRO A O 1
ATOM 4555 N N . SER A 1 575 ? -37.669 27.198 27.329 1.00 52.50 575 SER A N 1
ATOM 4556 C CA . SER A 1 575 ? -38.521 28.126 26.576 1.00 52.50 575 SER A CA 1
ATOM 4557 C C . SER A 1 575 ? -39.165 27.535 25.319 1.00 52.50 575 SER A C 1
ATOM 4559 O O . SER A 1 575 ? -39.824 28.273 24.586 1.00 52.50 575 SER A O 1
ATOM 4561 N N . SER A 1 576 ? -39.059 26.224 25.085 1.00 44.62 576 SER A N 1
ATOM 4562 C CA . SER A 1 576 ? -39.764 25.524 23.998 1.00 44.62 576 SER A CA 1
ATOM 4563 C C . SER A 1 576 ? -41.270 25.346 24.267 1.00 44.62 576 SER A C 1
ATOM 4565 O O . SER A 1 576 ? -41.851 24.315 23.943 1.00 44.62 576 SER A O 1
ATOM 4567 N N . ILE A 1 577 ? -41.938 26.364 24.817 1.00 44.75 577 ILE A N 1
ATOM 4568 C CA . ILE A 1 577 ? -43.362 26.577 24.552 1.00 44.75 577 ILE A CA 1
ATOM 4569 C C . ILE A 1 577 ? -43.403 27.376 23.254 1.00 44.75 577 ILE A C 1
ATOM 4571 O O . ILE A 1 577 ? -42.970 28.527 23.207 1.00 44.75 577 ILE A O 1
ATOM 4575 N N . ARG A 1 578 ? -43.874 26.726 22.188 1.00 44.59 578 ARG A N 1
ATOM 4576 C CA . ARG A 1 578 ? -44.067 27.254 20.830 1.00 44.59 578 ARG A CA 1
ATOM 4577 C C . ARG A 1 578 ? -44.677 28.669 20.896 1.00 44.59 578 ARG A C 1
ATOM 4579 O O . ARG A 1 578 ? -45.883 28.822 21.070 1.00 44.59 578 ARG A O 1
ATOM 4586 N N . LYS A 1 579 ? -43.845 29.716 20.811 1.00 44.16 579 LYS A N 1
ATOM 4587 C CA . LYS A 1 579 ? -44.301 31.114 20.784 1.00 44.16 579 LYS A CA 1
ATOM 4588 C C . LYS A 1 579 ? -45.022 31.353 19.462 1.00 44.16 579 LYS A C 1
ATOM 4590 O O . LYS A 1 579 ? -44.385 31.479 18.421 1.00 44.16 579 LYS A O 1
ATOM 4595 N N . ILE A 1 580 ? -46.347 31.418 19.519 1.00 50.34 580 ILE A N 1
ATOM 4596 C CA . ILE A 1 580 ? -47.166 31.996 18.455 1.00 50.34 580 ILE A CA 1
ATOM 4597 C C . ILE A 1 580 ? -46.747 33.470 18.346 1.00 50.34 580 ILE A C 1
ATOM 4599 O O . ILE A 1 580 ? -46.812 34.212 19.327 1.00 50.34 580 ILE A O 1
ATOM 4603 N N . SER A 1 581 ? -46.220 33.864 17.188 1.00 40.97 581 SER A N 1
ATOM 4604 C CA . SER A 1 581 ? -45.768 35.234 16.930 1.00 40.97 581 SER A CA 1
ATOM 4605 C C . SER A 1 581 ? -46.974 36.179 16.887 1.00 40.97 581 SER A C 1
ATOM 4607 O O . SER A 1 581 ? -47.884 35.971 16.088 1.00 40.97 581 SER A O 1
ATOM 4609 N N . LEU A 1 582 ? -46.996 37.195 17.756 1.00 54.66 582 LEU A N 1
ATOM 4610 C CA . LEU A 1 582 ? -47.989 38.277 17.742 1.00 54.66 582 LEU A CA 1
ATOM 4611 C C . LEU A 1 582 ? -47.435 39.485 16.955 1.00 54.66 582 LEU A C 1
ATOM 4613 O O . LEU A 1 582 ? -46.237 39.758 17.067 1.00 54.66 582 LEU A O 1
ATOM 4617 N N . PRO A 1 583 ? -48.274 40.240 16.218 1.00 59.09 583 PRO A N 1
ATOM 4618 C CA . PRO A 1 583 ? -47.854 41.427 15.461 1.00 59.09 583 PRO A CA 1
ATOM 4619 C C . PRO A 1 583 ? -47.219 42.530 16.336 1.00 59.09 583 PRO A C 1
ATOM 4621 O O . PRO A 1 583 ? -47.657 42.779 17.463 1.00 59.09 583 PRO A O 1
ATOM 4624 N N . GLU A 1 584 ? -46.199 43.222 15.809 1.00 53.16 584 GLU A N 1
ATOM 4625 C CA . GLU A 1 584 ? -45.294 44.107 16.571 1.00 53.16 584 GLU A CA 1
ATOM 4626 C C . GLU A 1 584 ? -45.968 45.300 17.279 1.00 53.16 584 GLU A C 1
ATOM 4628 O O . GLU A 1 584 ? -45.543 45.688 18.372 1.00 53.16 584 GLU A O 1
ATOM 4633 N N . GLU A 1 585 ? -47.039 45.871 16.722 1.00 55.88 585 GLU A N 1
ATOM 4634 C CA . GLU A 1 585 ? -47.718 47.034 17.319 1.00 55.88 585 GLU A CA 1
ATOM 4635 C C . GLU A 1 585 ? -48.453 46.701 18.624 1.00 55.88 585 GLU A C 1
ATOM 4637 O O . GLU A 1 585 ? -48.436 47.484 19.579 1.00 55.88 585 GLU A O 1
ATOM 4642 N N . GLN A 1 586 ? -49.063 45.514 18.703 1.00 54.53 586 GLN A N 1
ATOM 4643 C CA . GLN A 1 586 ? -49.747 45.058 19.918 1.00 54.53 586 GLN A CA 1
ATOM 4644 C C . GLN A 1 586 ? -48.749 44.740 21.034 1.00 54.53 586 GLN A C 1
ATOM 4646 O O . GLN A 1 586 ? -49.058 44.916 22.214 1.00 54.53 586 GLN A O 1
ATOM 4651 N N . LYS A 1 587 ? -47.533 44.326 20.663 1.00 51.03 587 LYS A N 1
ATOM 4652 C CA . LYS A 1 587 ? -46.436 44.053 21.592 1.00 51.03 587 LYS A CA 1
ATOM 4653 C C . LYS A 1 587 ? -45.933 45.338 22.261 1.00 51.03 587 LYS A C 1
ATOM 4655 O O . LYS A 1 587 ? -45.847 45.371 23.486 1.00 51.03 587 LYS A O 1
ATOM 4660 N N . LYS A 1 588 ? -45.739 46.421 21.492 1.00 51.56 588 LYS A N 1
ATOM 4661 C CA . LYS A 1 588 ? -45.341 47.741 22.026 1.00 51.56 588 LYS A CA 1
ATOM 4662 C C . LYS A 1 588 ? -46.372 48.328 22.995 1.00 51.56 588 LYS A C 1
ATOM 4664 O O . LYS A 1 588 ? -46.008 48.726 24.098 1.00 51.56 588 LYS A O 1
ATOM 4669 N N . LYS A 1 589 ? -47.665 48.314 22.640 1.00 57.66 589 LYS A N 1
ATOM 4670 C CA . LYS A 1 589 ? -48.733 48.835 23.521 1.00 57.66 589 LYS A CA 1
ATOM 4671 C C . LYS A 1 589 ? -48.873 48.042 24.827 1.00 57.66 589 LYS A C 1
ATOM 4673 O O . LYS A 1 589 ? -49.195 48.623 25.861 1.00 57.66 589 LYS A O 1
ATOM 4678 N N . ARG A 1 590 ? -48.627 46.724 24.808 1.00 49.94 590 ARG A N 1
ATOM 4679 C CA . ARG A 1 590 ? -48.649 45.891 26.025 1.00 49.94 590 ARG A CA 1
ATOM 4680 C C . ARG A 1 590 ? -47.408 46.083 26.894 1.00 49.94 590 ARG A C 1
ATOM 4682 O O . ARG A 1 590 ? -47.553 46.153 28.109 1.00 49.94 590 ARG A O 1
ATOM 4689 N N . GLU A 1 591 ? -46.220 46.203 26.307 1.00 49.97 591 GLU A N 1
ATOM 4690 C CA . GLU A 1 591 ? -44.978 46.456 27.057 1.00 49.97 591 GLU A CA 1
ATOM 4691 C C . GLU A 1 591 ? -45.021 47.800 27.805 1.00 49.97 591 GLU A C 1
ATOM 4693 O O . GLU A 1 591 ? -44.632 47.863 28.973 1.00 49.97 591 GLU A O 1
ATOM 4698 N N . GLU A 1 592 ? -45.589 48.843 27.192 1.00 52.16 592 GLU A N 1
ATOM 4699 C CA . GLU A 1 592 ? -45.804 50.152 27.830 1.00 52.16 592 GLU A CA 1
ATOM 4700 C C . GLU A 1 592 ? -46.854 50.113 28.957 1.00 52.16 592 GLU A C 1
ATOM 4702 O O . GLU A 1 592 ? -46.763 50.874 29.922 1.00 52.16 592 GLU A O 1
ATOM 4707 N N . ALA A 1 593 ? -47.840 49.212 28.873 1.00 52.47 593 ALA A N 1
ATOM 4708 C CA . ALA A 1 593 ? -48.873 49.053 29.896 1.00 52.47 593 ALA A CA 1
ATOM 4709 C C . ALA A 1 593 ? -48.405 48.226 31.107 1.00 52.47 593 ALA A C 1
ATOM 4711 O O . ALA A 1 593 ? -48.840 48.499 32.227 1.00 52.47 593 ALA A O 1
ATOM 4712 N N . ILE A 1 594 ? -47.538 47.232 30.884 1.00 46.62 594 ILE A N 1
ATOM 4713 C CA . ILE A 1 594 ? -47.056 46.292 31.911 1.00 46.62 594 ILE A CA 1
ATOM 4714 C C . ILE A 1 594 ? -45.863 46.873 32.686 1.00 46.62 594 ILE A C 1
ATOM 4716 O O . ILE A 1 594 ? -45.729 46.628 33.883 1.00 46.62 594 ILE A O 1
ATOM 4720 N N . THR A 1 595 ? -45.021 47.683 32.040 1.00 44.53 595 THR A N 1
ATOM 4721 C CA . THR A 1 595 ? -43.753 48.167 32.616 1.00 44.53 595 THR A CA 1
ATOM 4722 C C . THR A 1 595 ? -43.885 49.588 33.168 1.00 44.53 595 THR A C 1
ATOM 4724 O O . THR A 1 595 ? -43.207 50.506 32.709 1.00 44.53 595 THR A O 1
ATOM 4727 N N . LYS A 1 596 ? -44.803 49.797 34.121 1.00 43.75 596 LYS A N 1
ATOM 4728 C CA . LYS A 1 596 ? -44.951 51.079 34.831 1.00 43.75 596 LYS A CA 1
ATOM 4729 C C . LYS A 1 596 ? -44.182 51.049 36.149 1.00 43.75 596 LYS A C 1
ATOM 4731 O O . LYS A 1 596 ? -44.465 50.211 37.003 1.00 43.75 596 LYS A O 1
ATOM 4736 N N . THR A 1 597 ? -43.254 51.981 36.338 1.00 47.53 597 THR A N 1
ATOM 4737 C CA . THR A 1 597 ? -42.453 52.090 37.565 1.00 47.53 597 THR A CA 1
ATOM 4738 C C . THR A 1 597 ? -42.949 53.224 38.451 1.00 47.53 597 THR A C 1
ATOM 4740 O O . THR A 1 597 ? -43.169 54.343 37.992 1.00 47.53 597 THR A O 1
ATOM 4743 N N . PHE A 1 598 ? -43.095 52.922 39.743 1.00 43.56 598 PHE A N 1
ATOM 4744 C CA . PHE A 1 598 ? -43.569 53.843 40.784 1.00 43.56 598 PHE A CA 1
ATOM 4745 C C . PHE A 1 598 ? -42.487 54.185 41.824 1.00 43.56 598 PHE A C 1
ATOM 4747 O O . PHE A 1 598 ? -42.736 54.958 42.740 1.00 43.56 598 PHE A O 1
ATOM 4754 N N . ALA A 1 599 ? -41.295 53.589 41.715 1.00 50.28 599 ALA A N 1
ATOM 4755 C CA . ALA A 1 599 ? -40.247 53.667 42.730 1.00 50.28 599 ALA A CA 1
ATOM 4756 C C . ALA A 1 599 ? -39.070 54.552 42.291 1.00 50.28 599 ALA A C 1
ATOM 4758 O O . ALA A 1 599 ? -38.686 54.548 41.120 1.00 50.28 599 ALA A O 1
ATOM 4759 N N . LYS A 1 600 ? -38.472 55.258 43.262 1.00 55.09 600 LYS A N 1
ATOM 4760 C CA . LYS A 1 600 ? -37.215 56.012 43.122 1.00 55.09 600 LYS A CA 1
ATOM 4761 C C . LYS A 1 600 ? -36.115 55.090 42.591 1.00 55.09 600 LYS A C 1
ATOM 4763 O O . LYS A 1 600 ? -35.831 54.063 43.207 1.00 55.09 600 LYS A O 1
ATOM 4768 N N . ARG A 1 601 ? -35.483 55.453 41.474 1.00 61.94 601 ARG A N 1
ATOM 4769 C CA . ARG A 1 601 ? -34.334 54.721 40.917 1.00 61.94 601 ARG A CA 1
ATOM 4770 C C . ARG A 1 601 ? -33.094 55.607 40.941 1.00 61.94 601 ARG A C 1
ATOM 4772 O O . ARG A 1 601 ? -33.150 56.762 40.524 1.00 61.94 601 ARG A O 1
ATOM 4779 N N . GLU A 1 602 ? -31.988 55.053 41.427 1.00 69.25 602 GLU A N 1
ATOM 4780 C CA . GLU A 1 602 ? -30.668 55.679 41.376 1.00 69.25 602 GLU A CA 1
ATOM 4781 C C . GLU A 1 602 ? -29.811 54.970 40.328 1.00 69.25 602 GLU A C 1
ATOM 4783 O O . GLU A 1 602 ? -29.661 53.747 40.343 1.00 69.25 602 GLU A O 1
ATOM 4788 N N . PHE A 1 603 ? -29.258 55.746 39.405 1.00 72.00 603 PHE A N 1
ATOM 4789 C CA . PHE A 1 603 ? -28.427 55.258 38.318 1.00 72.00 603 PHE A CA 1
ATOM 4790 C C . PHE A 1 603 ? -27.011 55.808 38.480 1.00 72.00 603 PHE A C 1
ATOM 4792 O O . PHE A 1 603 ? -26.811 57.014 38.306 1.00 72.00 603 PHE A O 1
ATOM 4799 N N . PRO A 1 604 ? -26.014 54.960 38.790 1.00 70.19 604 PRO A N 1
ATOM 4800 C CA . PRO A 1 604 ? -24.629 55.398 38.810 1.00 70.19 604 PRO A CA 1
ATOM 4801 C C . PRO A 1 604 ? -24.186 55.709 37.380 1.00 70.19 604 PRO A C 1
ATOM 4803 O O . PRO A 1 604 ? -24.337 54.890 36.468 1.00 70.19 604 PRO A O 1
ATOM 4806 N N . LEU A 1 605 ? -23.643 56.903 37.174 1.00 76.06 605 LEU A N 1
ATOM 4807 C CA . LEU A 1 605 ? -23.147 57.334 35.877 1.00 76.06 605 LEU A CA 1
ATOM 4808 C C . LEU A 1 605 ? -21.624 57.125 35.835 1.00 76.06 605 LEU A C 1
ATOM 4810 O O . LEU A 1 605 ? -20.940 57.412 36.818 1.00 76.06 605 LEU A O 1
ATOM 4814 N N . PRO A 1 606 ? -21.050 56.629 34.722 1.00 67.31 606 PRO A N 1
ATOM 4815 C CA . PRO A 1 606 ? -19.618 56.337 34.614 1.00 67.31 606 PRO A CA 1
ATOM 4816 C C . PRO A 1 606 ? -18.774 57.615 34.415 1.00 67.31 606 PRO A C 1
ATOM 4818 O O . PRO A 1 606 ? -17.832 57.624 33.628 1.00 67.31 606 PRO A O 1
ATOM 4821 N N . PHE A 1 607 ? -19.112 58.703 35.112 1.00 69.75 607 PHE A N 1
ATOM 4822 C CA . PHE A 1 607 ? -18.466 60.012 35.014 1.00 69.75 607 PHE A CA 1
ATOM 4823 C C . PHE A 1 607 ? -17.931 60.456 36.380 1.00 69.75 607 PHE A C 1
ATOM 4825 O O . PHE A 1 607 ? -18.575 60.253 37.411 1.00 69.75 607 PHE A O 1
ATOM 4832 N N . LYS A 1 608 ? -16.741 61.072 36.384 1.00 76.31 608 LYS A N 1
ATOM 4833 C CA . LYS A 1 608 ? -16.101 61.648 37.575 1.00 76.31 608 LYS A CA 1
ATOM 4834 C C . LYS A 1 608 ? -15.626 63.066 37.274 1.00 76.31 608 LYS A C 1
ATOM 4836 O O . LYS A 1 608 ? -15.027 63.276 36.223 1.00 76.31 608 LYS A O 1
ATOM 4841 N N . ILE A 1 609 ? -15.854 64.004 38.189 1.00 78.88 609 ILE A N 1
ATOM 4842 C CA . ILE A 1 609 ? -15.533 65.434 38.008 1.00 78.88 609 ILE A CA 1
ATOM 4843 C C . ILE A 1 609 ? -14.647 65.914 39.152 1.00 78.88 609 ILE A C 1
ATOM 4845 O O . ILE A 1 609 ? -14.872 65.516 40.291 1.00 78.88 609 ILE A O 1
ATOM 4849 N N . SER A 1 610 ? -13.631 66.728 38.863 1.00 79.44 610 SER A N 1
ATOM 4850 C CA . SER A 1 610 ? -12.750 67.310 39.885 1.00 79.44 610 SER A CA 1
ATOM 4851 C C . SER A 1 610 ? -13.421 68.483 40.612 1.00 79.44 610 SER A C 1
ATOM 4853 O O . SER A 1 610 ? -14.325 69.117 40.070 1.00 79.44 610 SER A O 1
ATOM 4855 N N . GLU A 1 611 ? -12.996 68.810 41.836 1.00 76.81 611 GLU A N 1
ATOM 4856 C CA . GLU A 1 611 ? -13.598 69.936 42.573 1.00 76.81 611 GLU A CA 1
ATOM 4857 C C . GLU A 1 611 ? -13.448 71.290 41.849 1.00 76.81 611 GLU A C 1
ATOM 4859 O O . GLU A 1 611 ? -14.379 72.095 41.865 1.00 76.81 611 GLU A O 1
ATOM 4864 N N . ASN A 1 612 ? -12.345 71.498 41.127 1.00 75.69 612 ASN A N 1
ATOM 4865 C CA . ASN A 1 612 ? -12.090 72.729 40.369 1.00 75.69 612 ASN A CA 1
ATOM 4866 C C . ASN A 1 612 ? -13.040 72.905 39.171 1.00 75.69 612 ASN A C 1
ATOM 4868 O O . ASN A 1 612 ? -13.307 74.025 38.744 1.00 75.69 612 ASN A O 1
ATOM 4872 N N . GLU A 1 613 ? -13.583 71.809 38.641 1.00 76.81 613 GLU A N 1
ATOM 4873 C CA . GLU A 1 613 ? -14.499 71.811 37.495 1.00 76.81 613 GLU A CA 1
ATOM 4874 C C . GLU A 1 613 ? -15.968 71.969 37.901 1.00 76.81 613 GLU A C 1
ATOM 4876 O O . GLU A 1 613 ? -16.829 72.135 37.038 1.00 76.81 613 GLU A O 1
ATOM 4881 N N . LEU A 1 614 ? -16.279 71.923 39.200 1.00 78.69 614 LEU A N 1
ATOM 4882 C CA . LEU A 1 614 ? -17.655 71.852 39.687 1.00 78.69 614 LEU A CA 1
ATOM 4883 C C . LEU A 1 614 ? -18.500 73.064 39.270 1.00 78.69 614 LEU A C 1
ATOM 4885 O O . LEU A 1 614 ? -19.653 72.890 38.882 1.00 78.69 614 LEU A O 1
ATOM 4889 N N . ASN A 1 615 ? -17.935 74.272 39.329 1.00 79.38 615 ASN A N 1
ATOM 4890 C CA . ASN A 1 615 ? -18.657 75.504 38.991 1.00 79.38 615 ASN A CA 1
ATOM 4891 C C . ASN A 1 615 ? -18.937 75.615 37.484 1.00 79.38 615 ASN A C 1
ATOM 4893 O O . ASN A 1 615 ? -20.018 76.049 37.082 1.00 79.38 615 ASN A O 1
ATOM 4897 N N . LEU A 1 616 ? -17.976 75.199 36.652 1.00 80.19 616 LEU A N 1
ATOM 4898 C CA . LEU A 1 616 ? -18.138 75.154 35.198 1.00 80.19 616 LEU A CA 1
ATOM 4899 C C . LEU A 1 616 ? -19.180 74.098 34.814 1.00 80.19 616 LEU A C 1
ATOM 4901 O O . LEU A 1 616 ? -20.087 74.360 34.026 1.00 80.19 616 LEU A O 1
ATOM 4905 N N . PHE A 1 617 ? -19.085 72.923 35.433 1.00 81.69 617 PHE A N 1
ATOM 4906 C CA . PHE A 1 617 ? -20.004 71.818 35.225 1.00 81.69 617 PHE A CA 1
ATOM 4907 C C . PHE A 1 617 ? -21.442 72.162 35.621 1.00 81.69 617 PHE A C 1
ATOM 4909 O O . PHE A 1 617 ? -22.359 71.955 34.826 1.00 81.69 617 PHE A O 1
ATOM 4916 N N . SER A 1 618 ? -21.660 72.701 36.825 1.00 79.00 618 SER A N 1
ATOM 4917 C CA . SER A 1 618 ? -23.005 73.049 37.292 1.00 79.00 618 SER A CA 1
ATOM 4918 C C . SER A 1 618 ? -23.634 74.119 36.403 1.00 79.00 618 SER A C 1
ATOM 4920 O O . SER A 1 618 ? -24.786 73.968 35.999 1.00 79.00 618 SER A O 1
ATOM 4922 N N . SER A 1 619 ? -22.864 75.134 36.003 1.00 80.38 619 SER A N 1
ATOM 4923 C CA . SER A 1 619 ? -23.326 76.186 35.091 1.00 80.38 619 SER A CA 1
ATOM 4924 C C . SER A 1 619 ? -23.705 75.630 33.715 1.00 80.38 619 SER A C 1
ATOM 4926 O O . SER A 1 619 ? -24.793 75.925 33.219 1.00 80.38 619 SER A O 1
ATOM 4928 N N . PHE A 1 620 ? -22.866 74.768 33.126 1.00 83.56 620 PHE A N 1
ATOM 4929 C CA . PHE A 1 620 ? -23.135 74.134 31.830 1.00 83.56 620 PHE A CA 1
ATOM 4930 C C . PHE A 1 620 ? -24.384 73.250 31.866 1.00 83.56 620 PHE A C 1
ATOM 4932 O O . PHE A 1 620 ? -25.243 73.333 30.985 1.00 83.56 620 PHE A O 1
ATOM 4939 N N . VAL A 1 621 ? -24.509 72.408 32.895 1.00 81.88 621 VAL A N 1
ATOM 4940 C CA . VAL A 1 621 ? -25.658 71.510 33.048 1.00 81.88 621 VAL A CA 1
ATOM 4941 C C . VAL A 1 621 ? -26.936 72.319 33.252 1.00 81.88 621 VAL A C 1
ATOM 4943 O O . VAL A 1 621 ? -27.928 72.045 32.582 1.00 81.88 621 VAL A O 1
ATOM 4946 N N . ILE A 1 622 ? -26.926 73.349 34.103 1.00 81.94 622 ILE A N 1
ATOM 4947 C CA . ILE A 1 622 ? -28.100 74.206 34.329 1.00 81.94 622 ILE A CA 1
ATOM 4948 C C . ILE A 1 622 ? -28.512 74.930 33.043 1.00 81.94 622 ILE A C 1
ATOM 4950 O O . ILE A 1 622 ? -29.700 74.948 32.717 1.00 81.94 622 ILE A O 1
ATOM 4954 N N . ASP A 1 623 ? -27.565 75.502 32.298 1.00 82.00 623 ASP A N 1
ATOM 4955 C CA . ASP A 1 623 ? -27.860 76.211 31.048 1.00 82.00 623 ASP A CA 1
ATOM 4956 C C . ASP A 1 623 ? -28.440 75.259 29.989 1.00 82.00 623 ASP A C 1
ATOM 4958 O O . ASP A 1 623 ? -29.479 75.528 29.381 1.00 82.00 623 ASP A O 1
ATOM 4962 N N . ARG A 1 624 ? -27.859 74.066 29.845 1.00 80.69 624 ARG A N 1
ATOM 4963 C CA . ARG A 1 624 ? -28.355 73.044 28.914 1.00 80.69 624 ARG A CA 1
ATOM 4964 C C . ARG A 1 624 ? -29.731 72.505 29.296 1.00 80.69 624 ARG A C 1
ATOM 4966 O O . ARG A 1 624 ? -30.566 72.269 28.418 1.00 80.69 624 ARG A O 1
ATOM 4973 N N . LEU A 1 625 ? -29.996 72.353 30.592 1.00 81.19 625 LEU A N 1
ATOM 4974 C CA . LEU A 1 625 ? -31.317 71.989 31.098 1.00 81.19 625 LEU A CA 1
ATOM 4975 C C . LEU A 1 625 ? -32.347 73.094 30.809 1.00 81.19 625 LEU A C 1
ATOM 4977 O O . LEU A 1 625 ? -33.445 72.780 30.354 1.00 81.19 625 LEU A O 1
ATOM 4981 N N . LYS A 1 626 ? -31.992 74.375 30.975 1.00 77.81 626 LYS A N 1
ATOM 4982 C CA . LYS A 1 626 ? -32.886 75.516 30.687 1.00 77.81 626 LYS A CA 1
ATOM 4983 C C . LYS A 1 626 ? -33.176 75.700 29.193 1.00 77.81 626 LYS A C 1
ATOM 4985 O O . LYS A 1 626 ? -34.324 75.954 28.822 1.00 77.81 626 LYS A O 1
ATOM 4990 N N . ARG A 1 627 ? -32.174 75.521 28.324 1.00 74.69 627 ARG A N 1
ATOM 4991 C CA . ARG A 1 627 ? -32.327 75.617 26.855 1.00 74.69 627 ARG A CA 1
ATOM 4992 C C . ARG A 1 627 ? -33.216 74.522 26.259 1.00 74.69 627 ARG A C 1
ATOM 4994 O O . ARG A 1 627 ? -33.724 74.680 25.157 1.00 74.69 627 ARG A O 1
ATOM 5001 N N . SER A 1 628 ? -33.436 73.425 26.982 1.00 63.12 628 SER A N 1
ATOM 5002 C CA . SER A 1 628 ? -34.194 72.257 26.510 1.00 63.12 628 SER A CA 1
ATOM 5003 C C . SER A 1 628 ? -35.724 72.410 26.648 1.00 63.12 628 SER A C 1
ATOM 5005 O O . SER A 1 628 ? -36.410 71.446 26.996 1.00 63.12 628 SER A O 1
ATOM 5007 N N . SER A 1 629 ? -36.270 73.605 26.400 1.00 60.22 629 SER A N 1
ATOM 5008 C CA . SER A 1 629 ? -37.701 73.918 26.526 1.00 60.22 629 SER A CA 1
ATOM 5009 C C . SER A 1 629 ? -38.405 73.955 25.158 1.00 60.22 629 SER A C 1
ATOM 5011 O O . SER A 1 629 ? -38.252 74.896 24.387 1.00 60.22 629 SER A O 1
ATOM 5013 N N . GLY A 1 630 ? -39.198 72.922 24.849 1.00 62.09 630 GLY A N 1
ATOM 5014 C CA . GLY A 1 630 ? -40.033 72.827 23.642 1.00 62.09 630 GLY A CA 1
ATOM 5015 C C . GLY A 1 630 ? -41.470 72.377 23.948 1.00 62.09 630 GLY A C 1
ATOM 5016 O O . GLY A 1 630 ? -41.798 72.048 25.085 1.00 62.09 630 GLY A O 1
ATOM 5017 N N . PHE A 1 631 ? -42.344 72.335 22.934 1.00 53.44 631 PHE A N 1
ATOM 5018 C CA . PHE A 1 631 ? -43.781 72.037 23.109 1.00 53.44 631 PHE A CA 1
ATOM 5019 C C . PHE A 1 631 ? -44.084 70.616 23.625 1.00 53.44 631 PHE A C 1
ATOM 5021 O O . PHE A 1 631 ? -45.025 70.423 24.386 1.00 53.44 631 PHE A O 1
ATOM 5028 N N . THR A 1 632 ? -43.297 69.613 23.230 1.00 61.31 632 THR A N 1
ATOM 5029 C CA . THR A 1 632 ? -43.475 68.202 23.633 1.00 61.31 632 THR A CA 1
ATOM 5030 C C . THR A 1 632 ? -42.606 67.788 24.818 1.00 61.31 632 THR A C 1
ATOM 5032 O O . THR A 1 632 ? -42.862 66.752 25.435 1.00 61.31 632 THR A O 1
ATOM 5035 N N . ARG A 1 633 ? -41.582 68.582 25.144 1.00 72.88 633 ARG A N 1
ATOM 5036 C CA . ARG A 1 633 ? -40.581 68.283 26.164 1.00 72.88 633 ARG A CA 1
ATOM 5037 C C . ARG A 1 633 ? -40.206 69.553 26.919 1.00 72.88 633 ARG A C 1
ATOM 5039 O O . ARG A 1 633 ? -39.634 70.467 26.326 1.00 72.88 633 ARG A O 1
ATOM 5046 N N . ARG A 1 634 ? -40.465 69.581 28.224 1.00 77.19 634 ARG A N 1
ATOM 5047 C CA . ARG A 1 634 ? -40.203 70.746 29.076 1.00 77.19 634 ARG A CA 1
ATOM 5048 C C . ARG A 1 634 ? -39.419 70.343 30.318 1.00 77.19 634 ARG A C 1
ATOM 5050 O O . ARG A 1 634 ? -39.663 69.286 30.898 1.00 77.19 634 ARG A O 1
ATOM 5057 N N . ILE A 1 635 ? -38.467 71.189 30.701 1.00 79.44 635 ILE A N 1
ATOM 5058 C CA . ILE A 1 635 ? -37.722 71.061 31.951 1.00 79.44 635 ILE A CA 1
ATOM 5059 C C . ILE A 1 635 ? -38.087 72.247 32.837 1.00 79.44 635 ILE A C 1
ATOM 5061 O O . ILE A 1 635 ? -38.015 73.396 32.403 1.00 79.44 635 ILE A O 1
ATOM 5065 N N . GLU A 1 636 ? -38.508 71.961 34.063 1.00 77.69 636 GLU A N 1
ATOM 5066 C CA . GLU A 1 636 ? -38.972 72.954 35.036 1.00 77.69 636 GLU A CA 1
ATOM 5067 C C . GLU A 1 636 ? -38.228 72.793 36.368 1.00 77.69 636 GLU A C 1
ATOM 5069 O O . GLU A 1 636 ? -37.594 71.766 36.609 1.00 77.69 636 GLU A O 1
ATOM 5074 N N . ASN A 1 637 ? -38.306 73.802 37.242 1.00 73.94 637 ASN A N 1
ATOM 5075 C CA . ASN A 1 637 ? -37.772 73.766 38.611 1.00 73.94 637 ASN A CA 1
ATOM 5076 C C . ASN A 1 637 ? -36.298 73.331 38.699 1.00 73.94 637 ASN A C 1
ATOM 5078 O O . ASN A 1 637 ? -35.952 72.445 39.479 1.00 73.94 637 ASN A O 1
ATOM 5082 N N . VAL A 1 638 ? -35.434 73.943 37.880 1.00 79.00 638 VAL A N 1
ATOM 5083 C CA . VAL A 1 638 ? -33.988 73.692 37.942 1.00 79.00 638 VAL A CA 1
ATOM 5084 C C . VAL A 1 638 ? -33.389 74.449 39.126 1.00 79.00 638 VAL A C 1
ATOM 5086 O O . VAL A 1 638 ? -33.366 75.681 39.111 1.00 79.00 638 VAL A O 1
ATOM 5089 N N . SER A 1 639 ? -32.884 73.732 40.127 1.00 75.25 639 SER A N 1
ATOM 5090 C CA . SER A 1 639 ? -32.182 74.308 41.279 1.00 75.25 639 SER A CA 1
ATOM 5091 C C . SER A 1 639 ? -30.859 73.592 41.539 1.00 75.25 639 SER A C 1
ATOM 5093 O O . SER A 1 639 ? -30.686 72.424 41.193 1.00 75.25 639 SER A O 1
ATOM 5095 N N . PHE A 1 640 ? -29.904 74.317 42.121 1.00 80.19 640 PHE A N 1
ATOM 5096 C CA . PHE A 1 640 ? -28.599 73.790 42.502 1.00 80.19 640 PHE A CA 1
ATOM 5097 C C . PHE A 1 640 ? -28.368 74.032 43.987 1.00 80.19 640 PHE A C 1
ATOM 5099 O O . PHE A 1 640 ? -28.480 75.169 44.448 1.00 80.19 640 PHE A O 1
ATOM 5106 N N . SER A 1 641 ? -28.027 72.976 44.716 1.00 76.06 641 SER A N 1
ATOM 5107 C CA . SER A 1 641 ? -27.590 73.045 46.107 1.00 76.06 641 SER A CA 1
ATOM 5108 C C . SER A 1 641 ? -26.229 72.371 46.270 1.00 76.06 641 SER A C 1
ATOM 5110 O O . SER A 1 641 ? -25.887 71.407 45.580 1.00 76.06 641 SER A O 1
ATOM 5112 N N . LYS A 1 642 ? -25.428 72.903 47.195 1.00 74.44 642 LYS A N 1
ATOM 5113 C CA . LYS A 1 642 ? -24.150 72.328 47.613 1.00 74.44 642 LYS A CA 1
ATOM 5114 C C . LYS A 1 642 ? -24.147 72.257 49.132 1.00 74.44 642 LYS A C 1
ATOM 5116 O O . LYS A 1 642 ? -24.287 73.283 49.790 1.00 74.44 642 LYS A O 1
ATOM 5121 N N . GLU A 1 643 ? -23.967 71.058 49.665 1.00 74.00 643 GLU A N 1
ATOM 5122 C CA . GLU A 1 643 ? -23.949 70.793 51.100 1.00 74.00 643 GLU A CA 1
ATOM 5123 C C . GLU A 1 643 ? -22.646 70.086 51.481 1.00 74.00 643 GLU A C 1
ATOM 5125 O O . GLU A 1 643 ? -22.129 69.230 50.756 1.00 74.00 643 GLU A O 1
ATOM 5130 N N . VAL A 1 644 ? -22.086 70.460 52.630 1.00 67.75 644 VAL A N 1
ATOM 5131 C CA . VAL A 1 644 ? -20.936 69.771 53.222 1.00 67.75 644 VAL A CA 1
ATOM 5132 C C . VAL A 1 644 ? -21.473 68.930 54.371 1.00 67.75 644 VAL A C 1
ATOM 5134 O O . VAL A 1 644 ? -21.978 69.477 55.345 1.00 67.75 644 VAL A O 1
ATOM 5137 N N . THR A 1 645 ? -21.400 67.607 54.236 1.00 63.62 645 THR A N 1
ATOM 5138 C CA . THR A 1 645 ? -21.860 66.649 55.254 1.00 63.62 645 THR A CA 1
ATOM 5139 C C . THR A 1 645 ? -20.676 65.868 55.821 1.00 63.62 645 THR A C 1
ATOM 5141 O O . THR A 1 645 ? -19.596 65.838 55.230 1.00 63.62 645 THR A O 1
ATOM 5144 N N . GLU A 1 646 ? -20.867 65.192 56.958 1.00 58.62 646 GLU A N 1
ATOM 5145 C CA . GLU A 1 646 ? -19.837 64.337 57.580 1.00 58.62 646 GLU A CA 1
ATOM 5146 C C . GLU A 1 646 ? -19.339 63.215 56.642 1.00 58.62 646 GLU A C 1
ATOM 5148 O O . GLU A 1 646 ? -18.206 62.754 56.760 1.00 58.62 646 GLU A O 1
ATOM 5153 N N . ALA A 1 647 ? -20.156 62.813 55.659 1.00 56.81 647 ALA A N 1
ATOM 5154 C CA . ALA A 1 647 ? -19.834 61.792 54.660 1.00 56.81 647 ALA A CA 1
ATOM 5155 C C . ALA A 1 647 ? -19.053 62.317 53.435 1.00 56.81 647 ALA A C 1
ATOM 5157 O O . ALA A 1 647 ? -18.667 61.516 52.576 1.00 56.81 647 ALA A O 1
ATOM 5158 N N . GLY A 1 648 ? -18.821 63.632 53.334 1.00 66.75 648 GLY A N 1
ATOM 5159 C CA . GLY A 1 648 ? -18.132 64.268 52.210 1.00 66.75 648 GLY A CA 1
ATOM 5160 C C . GLY A 1 648 ? -18.832 65.521 51.669 1.00 66.75 648 GLY A C 1
ATOM 5161 O O . GLY A 1 648 ? -19.840 65.987 52.200 1.00 66.75 648 GLY A O 1
ATOM 5162 N N . LYS A 1 649 ? -18.298 66.088 50.580 1.00 74.06 649 LYS A N 1
ATOM 5163 C CA . LYS A 1 649 ? -18.957 67.200 49.871 1.00 74.06 649 LYS A CA 1
ATOM 5164 C C . LYS A 1 649 ? -19.983 66.625 48.897 1.00 74.06 649 LYS A C 1
ATOM 5166 O O . LYS A 1 649 ? -19.647 65.732 48.114 1.00 74.06 649 LYS A O 1
ATOM 5171 N N . ILE A 1 650 ? -21.209 67.141 48.931 1.00 76.88 650 ILE A N 1
ATOM 5172 C CA . ILE A 1 650 ? -22.300 66.726 48.045 1.00 76.88 650 ILE A CA 1
ATOM 5173 C C . ILE A 1 650 ? -22.788 67.943 47.259 1.00 76.88 650 ILE A C 1
ATOM 5175 O O . ILE A 1 650 ? -22.963 69.029 47.814 1.00 76.88 650 ILE A O 1
ATOM 5179 N N . PHE A 1 651 ? -23.011 67.769 45.960 1.00 79.88 651 PHE A N 1
ATOM 5180 C CA . PHE A 1 651 ? -23.785 68.720 45.166 1.00 79.88 651 PHE A CA 1
ATOM 5181 C C . PHE A 1 651 ? -25.004 68.031 44.565 1.00 79.88 651 PHE A C 1
ATOM 5183 O O . PHE A 1 651 ? -24.949 66.849 44.218 1.00 79.88 651 PHE A O 1
ATOM 5190 N N . GLU A 1 652 ? -26.089 68.780 44.412 1.00 81.00 652 GLU A N 1
ATOM 5191 C CA . GLU A 1 652 ? -27.332 68.295 43.829 1.00 81.00 652 GLU A CA 1
ATOM 5192 C C . GLU A 1 652 ? -27.881 69.318 42.824 1.00 81.00 652 GLU A C 1
ATOM 5194 O O . GLU A 1 652 ? -28.067 70.491 43.145 1.00 81.00 652 GLU A O 1
ATOM 5199 N N . VAL A 1 653 ? -28.138 68.873 41.590 1.00 83.94 653 VAL A N 1
ATOM 5200 C CA . VAL A 1 653 ? -28.901 69.627 40.582 1.00 83.94 653 VAL A CA 1
ATOM 5201 C C . VAL A 1 653 ? -30.277 68.983 40.468 1.00 83.94 653 VAL A C 1
ATOM 5203 O O . VAL A 1 653 ? -30.396 67.899 39.890 1.00 83.94 653 VAL A O 1
ATOM 5206 N N . LYS A 1 654 ? -31.312 69.636 40.999 1.00 83.69 654 LYS A N 1
ATOM 5207 C CA . LYS A 1 654 ? -32.703 69.179 40.870 1.00 83.69 654 LYS A CA 1
ATOM 5208 C C . LYS A 1 654 ? -33.321 69.752 39.609 1.00 83.69 654 LYS A C 1
ATOM 5210 O O . LYS A 1 654 ? -33.085 70.911 39.288 1.00 83.69 654 LYS A O 1
ATOM 5215 N N . PHE A 1 655 ? -34.111 68.956 38.901 1.00 85.12 655 PHE A N 1
ATOM 5216 C CA . PHE A 1 655 ? -34.918 69.393 37.769 1.00 85.12 655 PHE A CA 1
ATOM 5217 C C . PHE A 1 655 ? -36.125 68.477 37.568 1.00 85.12 655 PHE A C 1
ATOM 5219 O O . PHE A 1 655 ? -36.073 67.265 37.770 1.00 85.12 655 PHE A O 1
ATOM 5226 N N . THR A 1 656 ? -37.228 69.048 37.110 1.00 83.19 656 THR A N 1
ATOM 5227 C CA . THR A 1 656 ? -38.429 68.302 36.734 1.00 83.19 656 THR A CA 1
ATOM 5228 C C . THR A 1 656 ? -38.412 68.056 35.233 1.00 83.19 656 THR A C 1
ATOM 5230 O O . THR A 1 656 ? -38.311 69.005 34.458 1.00 83.19 656 THR A O 1
ATOM 5233 N N . TYR A 1 657 ? -38.512 66.797 34.812 1.00 81.88 657 TYR A N 1
ATOM 5234 C CA . TYR A 1 657 ? -38.559 66.412 33.402 1.00 81.88 657 TYR A CA 1
ATOM 5235 C C . TYR A 1 657 ? -39.987 66.045 32.999 1.00 81.88 657 TYR A C 1
ATOM 5237 O O . TYR A 1 657 ? -40.575 65.122 33.571 1.00 81.88 657 TYR A O 1
ATOM 5245 N N . ILE A 1 658 ? -40.527 66.749 32.002 1.00 80.00 658 ILE A N 1
ATOM 5246 C CA . ILE A 1 658 ? -41.889 66.566 31.493 1.00 80.00 658 ILE A CA 1
ATOM 5247 C C . ILE A 1 658 ? -41.824 66.202 30.007 1.00 80.00 658 ILE A C 1
ATOM 5249 O O . ILE A 1 658 ? -41.215 66.920 29.209 1.00 80.00 658 ILE A O 1
ATOM 5253 N N . TYR A 1 659 ? -42.459 65.093 29.622 1.00 78.88 659 TYR A N 1
ATOM 5254 C CA . TYR A 1 659 ? -42.607 64.685 28.221 1.00 78.88 659 TYR A CA 1
ATOM 5255 C C . TYR A 1 659 ? -43.997 64.085 27.990 1.00 78.88 659 TYR A C 1
ATOM 5257 O O . TYR A 1 659 ? -44.330 63.031 28.539 1.00 78.88 659 TYR A O 1
ATOM 5265 N N . GLY A 1 660 ? -44.820 64.764 27.186 1.00 76.88 660 GLY A N 1
ATOM 5266 C CA . GLY A 1 660 ? -46.233 64.410 27.018 1.00 76.88 660 GLY A CA 1
ATOM 5267 C C . GLY A 1 660 ? -46.997 64.429 28.358 1.00 76.88 660 GLY A C 1
ATOM 5268 O O . GLY A 1 660 ? -46.884 65.410 29.090 1.00 76.88 660 GLY A O 1
ATOM 5269 N N . PRO A 1 661 ? -47.760 63.374 28.717 1.00 74.88 661 PRO A N 1
ATOM 5270 C CA . PRO A 1 661 ? -48.515 63.314 29.976 1.00 74.88 661 PRO A CA 1
ATOM 5271 C C . PRO A 1 661 ? -47.667 62.903 31.196 1.00 74.88 661 PRO A C 1
ATOM 5273 O O . PRO A 1 661 ? -48.205 62.736 32.291 1.00 74.88 661 PRO A O 1
ATOM 5276 N N . TYR A 1 662 ? -46.365 62.672 31.016 1.00 79.38 662 TYR A N 1
ATOM 5277 C CA . TYR A 1 662 ? -45.494 62.066 32.017 1.00 79.38 662 TYR A CA 1
ATOM 5278 C C . TYR A 1 662 ? -44.547 63.086 32.650 1.00 79.38 662 TYR A C 1
ATOM 5280 O O . TYR A 1 662 ? -43.914 63.877 31.947 1.00 79.38 662 TYR A O 1
ATOM 5288 N N . LYS A 1 663 ? -44.422 63.020 33.981 1.00 81.50 663 LYS A N 1
ATOM 5289 C CA . LYS A 1 663 ? -43.616 63.927 34.803 1.00 81.50 663 LYS A CA 1
ATOM 5290 C C . LYS A 1 663 ? -42.808 63.144 35.841 1.00 81.50 663 LYS A C 1
ATOM 5292 O O . LYS A 1 663 ? -43.338 62.250 36.505 1.00 81.50 663 LYS A O 1
ATOM 5297 N N . ALA A 1 664 ? -41.524 63.476 35.962 1.00 81.50 664 ALA A N 1
ATOM 5298 C CA . ALA A 1 664 ? -40.638 62.951 36.999 1.00 81.50 664 ALA A CA 1
ATOM 5299 C C . ALA A 1 664 ? -39.740 64.053 37.565 1.00 81.50 664 ALA A C 1
ATOM 5301 O O . ALA A 1 664 ? -39.223 64.891 36.819 1.00 81.50 664 ALA A O 1
ATOM 5302 N N . GLU A 1 665 ? -39.532 64.016 38.875 1.00 82.88 665 GLU A N 1
ATOM 5303 C CA . GLU A 1 665 ? -38.544 64.827 39.575 1.00 82.88 665 GLU A CA 1
ATOM 5304 C C . GLU A 1 665 ? -37.199 64.111 39.532 1.00 82.88 665 GLU A C 1
ATOM 5306 O O . GLU A 1 665 ? -37.100 62.920 39.820 1.00 82.88 665 GLU A O 1
ATOM 5311 N N . ASN A 1 666 ? -36.153 64.818 39.127 1.00 83.94 666 ASN A N 1
ATOM 5312 C CA . ASN A 1 666 ? -34.832 64.244 38.939 1.00 83.94 666 ASN A CA 1
ATOM 5313 C C . ASN A 1 666 ? -33.795 65.066 39.687 1.00 83.94 666 ASN A C 1
ATOM 5315 O O . ASN A 1 666 ? -33.845 66.292 39.684 1.00 83.94 666 ASN A O 1
ATOM 5319 N N . SER A 1 667 ? -32.822 64.376 40.261 1.00 80.62 667 SER A N 1
ATOM 5320 C CA . SER A 1 667 ? -31.675 64.962 40.934 1.00 80.62 667 SER A CA 1
ATOM 5321 C C . SER A 1 667 ? -30.401 64.351 40.373 1.00 80.62 667 SER A C 1
ATOM 5323 O O . SER A 1 667 ? -30.209 63.137 40.443 1.00 80.62 667 SER A O 1
ATOM 5325 N N . ILE A 1 668 ? -29.509 65.176 39.831 1.00 81.62 668 ILE A N 1
ATOM 5326 C CA . ILE A 1 668 ? -28.126 64.766 39.570 1.00 81.62 668 ILE A CA 1
ATOM 5327 C C . ILE A 1 668 ? -27.348 65.024 40.852 1.00 81.62 668 ILE A C 1
ATOM 5329 O O . ILE A 1 668 ? -27.176 66.178 41.241 1.00 81.62 668 ILE A O 1
ATOM 5333 N N . VAL A 1 669 ? -26.899 63.953 41.498 1.00 79.31 669 VAL A N 1
ATOM 5334 C CA . VAL A 1 669 ? -26.179 64.002 42.769 1.00 79.31 669 VAL A CA 1
ATOM 5335 C C . VAL A 1 669 ? -24.719 63.659 42.518 1.00 79.31 669 VAL A C 1
ATOM 5337 O O . VAL A 1 669 ? -24.408 62.635 41.914 1.00 79.31 669 VAL A O 1
ATOM 5340 N N . GLY A 1 670 ? -23.811 64.512 42.977 1.00 79.81 670 GLY A N 1
ATOM 5341 C CA . GLY A 1 670 ? -22.385 64.221 43.003 1.00 79.81 670 GLY A CA 1
ATOM 5342 C C . GLY A 1 670 ? -21.893 64.089 44.432 1.00 79.81 670 GLY A C 1
ATOM 5343 O O . GLY A 1 670 ? -22.047 65.024 45.213 1.00 79.81 670 GLY A O 1
ATOM 5344 N N . LEU A 1 671 ? -21.257 62.964 44.761 1.00 76.12 671 LEU A N 1
ATOM 5345 C CA . LEU A 1 671 ? -20.688 62.715 46.087 1.00 76.12 671 LEU A CA 1
ATOM 5346 C C . LEU A 1 671 ? -19.162 62.601 46.008 1.00 76.12 671 LEU A C 1
ATOM 5348 O O . LEU A 1 671 ? -18.631 61.780 45.253 1.00 76.12 671 LEU A O 1
ATOM 5352 N N . MET A 1 672 ? -18.459 63.413 46.799 1.00 74.38 672 MET A N 1
ATOM 5353 C CA . MET A 1 672 ? -17.004 63.372 46.961 1.00 74.38 672 MET A CA 1
ATOM 5354 C C . MET A 1 672 ? -16.659 62.874 48.363 1.00 74.38 672 MET A C 1
ATOM 5356 O O . MET A 1 672 ? -16.932 63.554 49.351 1.00 74.38 672 MET A O 1
ATOM 5360 N N . LYS A 1 673 ? -16.060 61.682 48.449 1.00 72.50 673 LYS A N 1
ATOM 5361 C CA . LYS A 1 673 ? -15.685 61.065 49.729 1.00 72.50 673 LYS A CA 1
ATOM 5362 C C . LYS A 1 673 ? -14.456 61.764 50.338 1.00 72.50 673 LYS A C 1
ATOM 5364 O O . LYS A 1 673 ? -13.592 62.209 49.575 1.00 72.50 673 LYS A O 1
ATOM 5369 N N . PRO A 1 674 ? -14.324 61.814 51.677 1.00 62.91 674 PRO A N 1
ATOM 5370 C CA . PRO A 1 674 ? -13.137 62.351 52.342 1.00 62.91 674 PRO A CA 1
ATOM 5371 C C . PRO A 1 674 ? -11.865 61.643 51.844 1.00 62.91 674 PRO A C 1
ATOM 5373 O O . PRO A 1 674 ? -11.816 60.414 51.820 1.00 62.91 674 PRO A O 1
ATOM 5376 N N . GLY A 1 675 ? -10.858 62.407 51.406 1.00 63.88 675 GLY A N 1
ATOM 5377 C CA . GLY A 1 675 ? -9.603 61.877 50.845 1.00 63.88 675 GLY A CA 1
ATOM 5378 C C . GLY A 1 675 ? -9.599 61.630 49.328 1.00 63.88 675 GLY A C 1
ATOM 5379 O O . GLY A 1 675 ? -8.641 61.062 48.811 1.00 63.88 675 GLY A O 1
ATOM 5380 N N . THR A 1 676 ? -10.646 62.041 48.603 1.00 67.94 676 THR A N 1
ATOM 5381 C CA . THR A 1 676 ? -10.690 62.004 47.130 1.00 67.94 676 THR A CA 1
ATOM 5382 C C . THR A 1 676 ? -10.973 63.388 46.549 1.00 67.94 676 THR A C 1
ATOM 5384 O O . THR A 1 676 ? -11.847 64.081 47.054 1.00 67.94 676 THR A O 1
ATOM 5387 N N . ASP A 1 677 ? -10.310 63.748 45.445 1.00 72.38 677 ASP A N 1
ATOM 5388 C CA . ASP A 1 677 ? -10.481 65.056 44.775 1.00 72.38 677 ASP A CA 1
ATOM 5389 C C . ASP A 1 677 ? -11.524 65.033 43.641 1.00 72.38 677 ASP A C 1
ATOM 5391 O O . ASP A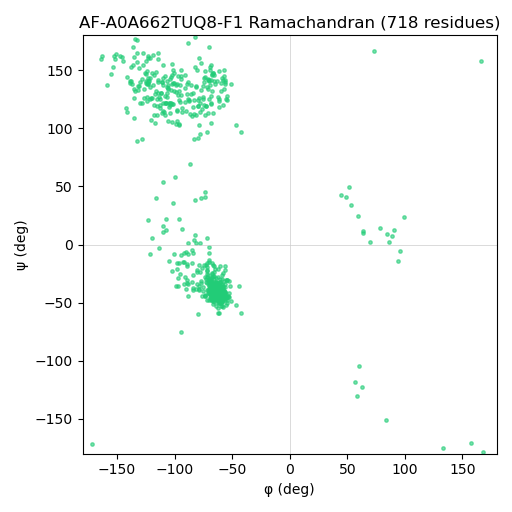 1 677 ? -11.561 65.921 42.782 1.00 72.38 677 ASP A O 1
ATOM 5395 N N . ARG A 1 678 ? -12.337 63.968 43.559 1.00 77.94 678 ARG A N 1
ATOM 5396 C CA . ARG A 1 678 ? -13.287 63.753 42.457 1.00 77.94 678 ARG A CA 1
ATOM 5397 C C . ARG A 1 678 ? -14.667 63.328 42.953 1.00 77.94 678 ARG A C 1
ATOM 5399 O O . ARG A 1 678 ? -14.790 62.370 43.711 1.00 77.94 678 ARG A O 1
ATOM 5406 N N . TYR A 1 679 ? -15.702 63.977 42.431 1.00 77.12 679 TYR A N 1
ATOM 5407 C CA . TYR A 1 679 ? -17.104 63.615 42.613 1.00 77.12 679 TYR A CA 1
ATOM 5408 C C . TYR A 1 679 ? -17.469 62.396 41.762 1.00 77.12 679 TYR A C 1
ATOM 5410 O O . TYR A 1 679 ? -17.115 62.331 40.581 1.00 77.12 679 TYR A O 1
ATOM 5418 N N . VAL A 1 680 ? -18.210 61.451 42.344 1.00 77.06 680 VAL A N 1
ATOM 5419 C CA . VAL A 1 680 ? -18.910 60.377 41.620 1.00 77.06 680 VAL A CA 1
ATOM 5420 C C . VAL A 1 680 ? -20.356 60.806 41.414 1.00 77.06 680 VAL A C 1
ATOM 5422 O O . VAL A 1 680 ? -21.009 61.198 42.379 1.00 77.06 680 VAL A O 1
ATOM 5425 N N . ILE A 1 681 ? -20.839 60.740 40.173 1.00 80.31 681 ILE A N 1
ATOM 5426 C CA . ILE A 1 681 ? -22.159 61.257 39.799 1.00 80.31 681 ILE A CA 1
ATOM 5427 C C . ILE A 1 681 ? -23.175 60.119 39.705 1.00 80.31 681 ILE A C 1
ATOM 5429 O O . ILE A 1 681 ? -22.937 59.114 39.029 1.00 80.31 681 ILE A O 1
ATOM 5433 N N . SER A 1 682 ? -24.337 60.305 40.318 1.00 76.19 682 SER A N 1
ATOM 5434 C CA . SER A 1 682 ? -25.522 59.480 40.117 1.00 76.19 682 SER A CA 1
ATOM 5435 C C . SER A 1 682 ? -26.716 60.333 39.689 1.00 76.19 682 SER A C 1
ATOM 5437 O O . SER A 1 682 ? -26.827 61.515 40.015 1.00 76.19 682 SER A O 1
ATOM 5439 N N . LEU A 1 683 ? -27.603 59.737 38.895 1.00 81.31 683 LEU A N 1
ATOM 5440 C CA . LEU A 1 683 ? -28.902 60.313 38.569 1.00 81.31 683 LEU A CA 1
ATOM 5441 C C . LEU A 1 683 ? -29.961 59.609 39.404 1.00 81.31 683 LEU A C 1
ATOM 5443 O O . LEU A 1 683 ? -30.156 58.400 39.286 1.00 81.31 683 LEU A O 1
ATOM 5447 N N . VAL A 1 684 ? -30.677 60.381 40.201 1.00 78.50 684 VAL A N 1
ATOM 5448 C CA . VAL A 1 684 ? -31.813 59.926 40.986 1.00 78.50 684 VAL A CA 1
ATOM 5449 C C . VAL A 1 684 ? -33.079 60.421 40.301 1.00 78.50 684 VAL A C 1
ATOM 5451 O O . VAL A 1 684 ? -33.240 61.620 40.108 1.00 78.50 684 VAL A O 1
ATOM 5454 N N . SER A 1 685 ? -33.976 59.513 39.928 1.00 80.38 685 SER A N 1
ATOM 5455 C CA . SER A 1 685 ? -35.258 59.855 39.302 1.00 80.38 685 SER A CA 1
ATOM 5456 C C . SER A 1 685 ? -36.415 59.347 40.156 1.00 80.38 685 SER A C 1
ATOM 5458 O O . SER A 1 685 ? -36.465 58.162 40.508 1.00 80.38 685 SER A O 1
ATOM 5460 N N . VAL A 1 686 ? -37.329 60.250 40.505 1.00 79.06 686 VAL A N 1
ATOM 5461 C CA . VAL A 1 686 ? -38.552 59.999 41.270 1.00 79.06 686 VAL A CA 1
ATOM 5462 C C . VAL A 1 686 ? -39.753 60.337 40.380 1.00 79.06 686 VAL A C 1
ATOM 5464 O O . VAL A 1 686 ? -40.047 61.509 40.143 1.00 79.06 686 VAL A O 1
ATOM 5467 N N . PRO A 1 687 ? -40.453 59.329 39.841 1.00 77.88 687 PRO A N 1
ATOM 5468 C CA . PRO A 1 687 ? -41.646 59.569 39.042 1.00 77.88 687 PRO A CA 1
ATOM 5469 C C . PRO A 1 687 ? -42.850 59.969 39.905 1.00 77.88 687 PRO A C 1
ATOM 5471 O O . PRO A 1 687 ? -43.082 59.373 40.952 1.00 77.88 687 PRO A O 1
ATOM 5474 N N . GLU A 1 688 ? -43.653 60.936 39.450 1.00 66.25 688 GLU A N 1
ATOM 5475 C CA . GLU A 1 688 ? -44.800 61.450 40.225 1.00 66.25 688 GLU A CA 1
ATOM 5476 C C . GLU A 1 688 ? -46.006 60.486 40.193 1.00 66.25 688 GLU A C 1
ATOM 5478 O O . GLU A 1 688 ? -46.739 60.343 41.170 1.00 66.25 688 GLU A O 1
ATOM 5483 N N . LYS A 1 689 ? -46.198 59.777 39.070 1.00 63.56 689 LYS A N 1
ATOM 5484 C CA . LYS A 1 689 ? -47.175 58.686 38.878 1.00 63.56 689 LYS A CA 1
ATOM 5485 C C . LYS A 1 689 ? -46.574 57.628 37.954 1.00 63.56 689 LYS A C 1
ATOM 5487 O O . LYS A 1 689 ? -45.676 57.947 37.187 1.00 63.56 689 LYS A O 1
ATOM 5492 N N . GLY A 1 690 ? -47.078 56.391 38.002 1.00 63.56 690 GLY A N 1
ATOM 5493 C CA . GLY A 1 690 ? -46.540 55.243 37.257 1.00 63.56 690 GLY A CA 1
ATOM 5494 C C . GLY A 1 690 ? -46.242 55.535 35.788 1.00 63.56 690 GLY A C 1
ATOM 5495 O O . GLY A 1 690 ? -47.154 55.558 34.958 1.00 63.56 690 GLY A O 1
ATOM 5496 N N . VAL A 1 691 ? -44.960 55.727 35.486 1.00 68.75 691 VAL A N 1
ATOM 5497 C CA . VAL A 1 691 ? -44.450 56.031 34.144 1.00 68.75 691 VAL A CA 1
ATOM 5498 C C . VAL A 1 691 ? -43.881 54.777 33.494 1.00 68.75 691 VAL A C 1
ATOM 5500 O O . VAL A 1 691 ? -43.308 53.945 34.201 1.00 68.75 691 VAL A O 1
ATOM 5503 N N . PRO A 1 692 ? -43.985 54.642 32.161 1.00 70.00 692 PRO A N 1
ATOM 5504 C CA . PRO A 1 692 ? -43.317 53.570 31.432 1.00 70.00 692 PRO A CA 1
ATOM 5505 C C . PRO A 1 692 ? -41.796 53.599 31.642 1.00 70.00 692 PRO A C 1
ATOM 5507 O O . PRO A 1 692 ? -41.196 54.670 31.604 1.00 70.00 692 PRO A O 1
ATOM 5510 N N . ASP A 1 693 ? -41.137 52.445 31.763 1.00 66.19 693 ASP A N 1
ATOM 5511 C CA . ASP A 1 693 ? -39.669 52.380 31.934 1.00 66.19 693 ASP A CA 1
ATOM 5512 C C . ASP A 1 693 ? -38.894 53.072 30.804 1.00 66.19 693 ASP A C 1
ATOM 5514 O O . ASP A 1 693 ? -37.870 53.711 31.044 1.00 66.19 693 ASP A O 1
ATOM 5518 N N .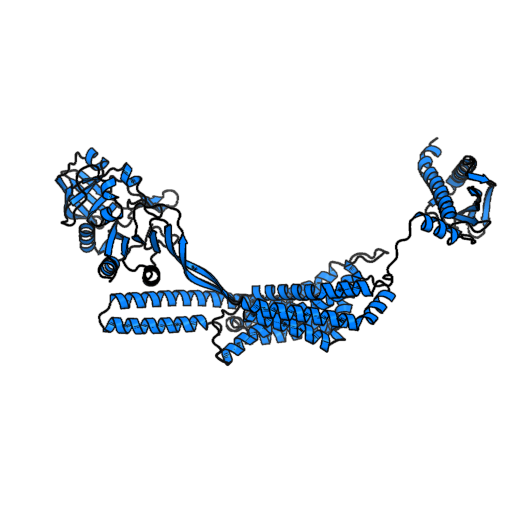 LYS A 1 694 ? -39.445 53.056 29.588 1.00 67.94 694 LYS A N 1
ATOM 5519 C CA . LYS A 1 694 ? -38.896 53.769 28.430 1.00 67.94 694 LYS A CA 1
ATOM 5520 C C . LYS A 1 694 ? -38.814 55.288 28.641 1.00 67.94 694 LYS A C 1
ATOM 5522 O O . LYS A 1 694 ? -37.932 55.945 28.098 1.00 67.94 694 LYS A O 1
ATOM 5527 N N . PHE A 1 695 ? -39.710 55.862 29.446 1.00 76.50 695 PHE A N 1
ATOM 5528 C CA . PHE A 1 695 ? -39.637 57.274 29.826 1.00 76.50 695 PHE A CA 1
ATOM 5529 C C . PHE A 1 695 ? -38.421 57.539 30.727 1.00 76.50 695 PHE A C 1
ATOM 5531 O O . PHE A 1 695 ? -37.708 58.513 30.503 1.00 76.50 695 PHE A O 1
ATOM 5538 N N . ILE A 1 696 ? -38.122 56.642 31.674 1.00 73.69 696 ILE A N 1
ATOM 5539 C CA . ILE A 1 696 ? -36.923 56.736 32.522 1.00 73.69 696 ILE A CA 1
ATOM 5540 C C . ILE A 1 696 ? -35.646 56.514 31.695 1.00 73.69 696 ILE A C 1
ATOM 5542 O O . ILE A 1 696 ? -34.681 57.255 31.866 1.00 73.69 696 ILE A O 1
ATOM 5546 N N . GLU A 1 697 ? -35.639 55.571 30.746 1.00 74.50 697 GLU A N 1
ATOM 5547 C CA . GLU A 1 697 ? -34.516 55.392 29.807 1.00 74.50 697 GLU A CA 1
ATOM 5548 C C . GLU A 1 697 ? -34.248 56.650 28.975 1.00 74.50 697 GLU A C 1
ATOM 5550 O O . GLU A 1 697 ? -33.093 57.037 28.805 1.00 74.50 697 GLU A O 1
ATOM 5555 N N . ASN A 1 698 ? -35.296 57.339 28.514 1.00 79.19 698 ASN A N 1
ATOM 5556 C CA . ASN A 1 698 ? -35.146 58.606 27.800 1.00 79.19 698 ASN A CA 1
ATOM 5557 C C . ASN A 1 698 ? -34.522 59.698 28.681 1.00 79.19 698 ASN A C 1
ATOM 5559 O O . ASN A 1 698 ? -33.699 60.470 28.189 1.00 79.19 698 ASN A O 1
ATOM 5563 N N . ILE A 1 699 ? -34.864 59.752 29.974 1.00 80.56 699 ILE A N 1
ATOM 5564 C CA . ILE A 1 699 ? -34.229 60.678 30.925 1.00 80.56 699 ILE A CA 1
ATOM 5565 C C . ILE A 1 699 ? -32.749 60.319 31.099 1.00 80.56 699 ILE A C 1
ATOM 5567 O O . ILE A 1 699 ? -31.895 61.201 31.014 1.00 80.56 699 ILE A O 1
ATOM 5571 N N . ILE A 1 700 ? -32.427 59.036 31.291 1.00 78.31 700 ILE A N 1
ATOM 5572 C CA . ILE A 1 700 ? -31.041 58.568 31.441 1.00 78.31 700 ILE A CA 1
ATOM 5573 C C . ILE A 1 700 ? -30.222 58.906 30.196 1.00 78.31 700 ILE A C 1
ATOM 5575 O O . ILE A 1 700 ? -29.112 59.419 30.328 1.00 78.31 700 ILE A O 1
ATOM 5579 N N . ASN A 1 701 ? -30.753 58.638 29.003 1.00 79.94 701 ASN A N 1
ATOM 5580 C CA . ASN A 1 701 ? -30.075 58.936 27.744 1.00 79.94 701 ASN A CA 1
ATOM 5581 C C . ASN A 1 701 ? -29.875 60.440 27.578 1.00 79.94 701 ASN A C 1
ATOM 5583 O O . ASN A 1 701 ? -28.768 60.871 27.287 1.00 79.94 701 ASN A O 1
ATOM 5587 N N . PHE A 1 702 ? -30.886 61.252 27.886 1.00 81.94 702 PHE A N 1
ATOM 5588 C CA . PHE A 1 702 ? -30.740 62.700 27.823 1.00 81.94 702 PHE A CA 1
ATOM 5589 C C . PHE A 1 702 ? -29.676 63.247 28.792 1.00 81.94 702 PHE A C 1
ATOM 5591 O O . PHE A 1 702 ? -28.877 64.113 28.419 1.00 81.94 702 PHE A O 1
ATOM 5598 N N . VAL A 1 703 ? -29.644 62.754 30.033 1.00 81.44 703 VAL A N 1
ATOM 5599 C CA . VAL A 1 703 ? -28.621 63.156 31.009 1.00 81.44 703 VAL A CA 1
ATOM 5600 C C . VAL A 1 703 ? -27.245 62.676 30.550 1.00 81.44 703 VAL A C 1
ATOM 5602 O O . VAL A 1 703 ? -26.301 63.460 30.571 1.00 81.44 703 VAL A O 1
ATOM 5605 N N . LYS A 1 704 ? -27.120 61.441 30.048 1.00 79.12 704 LYS A N 1
ATOM 5606 C CA . LYS A 1 704 ? -25.866 60.937 29.467 1.00 79.12 704 LYS A CA 1
ATOM 5607 C C . LYS A 1 704 ? -25.391 61.793 28.299 1.00 79.12 704 LYS A C 1
ATOM 5609 O O . LYS A 1 704 ? -24.231 62.179 28.309 1.00 79.12 704 LYS A O 1
ATOM 5614 N N . ASP A 1 705 ? -26.256 62.143 27.353 1.00 80.62 705 ASP A N 1
ATOM 5615 C CA . ASP A 1 705 ? -25.902 62.985 26.203 1.00 80.62 705 ASP A CA 1
ATOM 5616 C C . ASP A 1 705 ? -25.437 64.377 26.648 1.00 80.62 705 ASP A C 1
ATOM 5618 O O . ASP A 1 705 ? -24.471 64.927 26.114 1.00 80.62 705 ASP A O 1
ATOM 5622 N N . THR A 1 706 ? -26.080 64.933 27.677 1.00 81.50 706 THR A N 1
ATOM 5623 C CA . THR A 1 706 ? -25.680 66.209 28.286 1.00 81.50 706 THR A CA 1
ATOM 5624 C C . THR A 1 706 ? -24.279 66.115 28.895 1.00 81.50 706 THR A C 1
ATOM 5626 O O . THR A 1 706 ? -23.446 66.990 28.657 1.00 81.50 706 THR A O 1
ATOM 5629 N N . LEU A 1 707 ? -23.985 65.031 29.619 1.00 80.56 707 LEU A N 1
ATOM 5630 C CA . LEU A 1 707 ? -22.673 64.790 30.230 1.00 80.56 707 LEU A CA 1
ATOM 5631 C C . LEU A 1 707 ? -21.586 64.477 29.196 1.00 80.56 707 LEU A C 1
ATOM 5633 O O . LEU A 1 707 ? -20.479 64.998 29.302 1.00 80.56 707 LEU A O 1
ATOM 5637 N N . PHE A 1 708 ? -21.887 63.672 28.176 1.00 78.88 708 PHE A N 1
ATOM 5638 C CA . PHE A 1 708 ? -20.957 63.394 27.081 1.00 78.88 708 PHE A CA 1
ATOM 5639 C C . PHE A 1 708 ? -20.621 64.661 26.304 1.00 78.88 708 PHE A C 1
ATOM 5641 O O . PHE A 1 708 ? -19.457 64.870 25.969 1.00 78.88 708 PHE A O 1
ATOM 5648 N N . THR A 1 709 ? -21.603 65.536 26.073 1.00 80.31 709 THR A N 1
ATOM 5649 C CA . THR A 1 709 ? -21.318 66.803 25.395 1.00 80.31 709 THR A CA 1
ATOM 5650 C C . THR A 1 709 ? -20.476 67.730 26.263 1.00 80.31 709 THR A C 1
ATOM 5652 O O . THR A 1 709 ? -19.553 68.341 25.742 1.00 80.31 709 THR A O 1
ATOM 5655 N N . TYR A 1 710 ? -20.711 67.775 27.581 1.00 81.19 710 TYR A N 1
ATOM 5656 C CA . TYR A 1 710 ? -19.815 68.494 28.492 1.00 81.19 710 TYR A CA 1
ATOM 5657 C C . TYR A 1 710 ? -18.373 67.996 28.357 1.00 81.19 710 TYR A C 1
ATOM 5659 O O . TYR A 1 710 ? -17.474 68.809 28.215 1.00 81.19 710 TYR A O 1
ATOM 5667 N N . VAL A 1 711 ? -18.140 66.678 28.333 1.00 76.44 711 VAL A N 1
ATOM 5668 C CA . VAL A 1 711 ? -16.786 66.114 28.165 1.00 76.44 711 VAL A CA 1
ATOM 5669 C C . VAL A 1 711 ? -16.179 66.472 26.805 1.00 76.44 711 VAL A C 1
ATOM 5671 O O . VAL A 1 711 ? -15.001 66.812 26.752 1.00 76.44 711 VAL A O 1
ATOM 5674 N N . GLY A 1 712 ? -16.963 66.430 25.725 1.00 75.94 712 GLY A N 1
ATOM 5675 C CA . GLY A 1 712 ? -16.494 66.790 24.382 1.00 75.94 712 GLY A CA 1
ATOM 5676 C C . GLY A 1 712 ? -16.205 68.285 24.202 1.00 75.94 712 GLY A C 1
ATOM 5677 O O . GLY A 1 712 ? -15.310 68.653 23.446 1.00 75.94 712 GLY A O 1
ATOM 5678 N N . GLU A 1 713 ? -16.932 69.155 24.905 1.00 77.25 713 GLU A N 1
ATOM 5679 C CA . GLU A 1 713 ? -16.749 70.613 24.863 1.00 77.25 713 GLU A CA 1
ATOM 5680 C C . GLU A 1 713 ? -15.827 71.129 25.979 1.00 77.25 713 GLU A C 1
ATOM 5682 O O . GLU A 1 713 ? -15.403 72.281 25.936 1.00 77.25 713 GLU A O 1
ATOM 5687 N N . LYS A 1 714 ? -15.458 70.278 26.944 1.00 72.94 714 LYS A N 1
ATOM 5688 C CA . LYS A 1 714 ? -14.647 70.619 28.122 1.00 72.94 714 LYS A CA 1
ATOM 5689 C C . LYS A 1 714 ? -13.334 71.308 27.755 1.00 72.94 714 LYS A C 1
ATOM 5691 O O . LYS A 1 714 ? -12.993 72.310 28.372 1.00 72.94 714 LYS A O 1
ATOM 5696 N N . GLU A 1 715 ? -12.615 70.803 26.754 1.00 67.12 715 GLU A N 1
ATOM 5697 C CA . GLU A 1 715 ? -11.343 71.397 26.313 1.00 67.12 715 GLU A CA 1
ATOM 5698 C C . GLU A 1 715 ? -11.536 72.767 25.643 1.00 67.12 715 GLU A C 1
ATOM 5700 O O . GLU A 1 715 ? -10.694 73.645 25.801 1.00 67.12 715 GLU A O 1
ATOM 5705 N N . LYS A 1 716 ? -12.673 72.994 24.969 1.00 69.06 716 LYS A N 1
ATOM 5706 C CA . LYS A 1 716 ? -13.024 74.300 24.382 1.00 69.06 716 LYS A CA 1
ATOM 5707 C C . LYS A 1 716 ? -13.512 75.306 25.426 1.00 69.06 716 LYS A C 1
ATOM 5709 O O . LYS A 1 716 ? -13.291 76.496 25.258 1.00 69.06 716 LYS A O 1
ATOM 5714 N N . LEU A 1 717 ? -14.168 74.836 26.489 1.00 61.75 717 LEU A N 1
ATOM 5715 C CA . LEU A 1 717 ? -14.683 75.659 27.591 1.00 61.75 717 LEU A CA 1
ATOM 5716 C C . LEU A 1 717 ? -13.606 76.028 28.626 1.00 61.75 717 LEU A C 1
ATOM 5718 O O . LEU A 1 717 ? -13.768 77.015 29.333 1.00 61.75 717 LEU A O 1
ATOM 5722 N N . LEU A 1 718 ? -12.532 75.237 28.733 1.00 62.50 718 LEU A N 1
ATOM 5723 C CA . LEU A 1 718 ? -11.364 75.516 29.585 1.00 62.50 718 LEU A CA 1
ATOM 5724 C C . LEU A 1 718 ? -10.236 76.258 28.842 1.00 62.50 718 LEU A C 1
ATOM 5726 O O . LEU A 1 718 ? -9.323 76.760 29.491 1.00 62.50 718 LEU A O 1
ATOM 5730 N N . GLY A 1 719 ? -10.280 76.292 27.506 1.00 57.41 719 GLY A N 1
ATOM 5731 C CA . GLY A 1 719 ? -9.277 76.910 26.628 1.00 57.41 719 GLY A CA 1
ATOM 5732 C C . GLY A 1 719 ? -9.717 78.220 25.963 1.00 57.41 719 GLY A C 1
ATOM 5733 O O . GLY A 1 719 ? -9.167 78.559 24.916 1.00 57.41 719 GLY A O 1
ATOM 5734 N N . GLY A 1 720 ? -10.715 78.911 26.527 1.00 45.28 720 GLY A N 1
ATOM 5735 C CA . GLY A 1 720 ? -11.230 80.207 26.068 1.00 45.28 720 GLY A CA 1
ATOM 5736 C C . GLY A 1 720 ? -11.097 81.289 27.125 1.00 45.28 720 GLY A C 1
ATOM 5737 O O . GLY A 1 720 ? -11.339 80.966 28.311 1.00 45.28 720 GLY A O 1
#

Nearest PDB structures (foldseek):
  7mdy-assembly1_B  TM=2.772E-01  e=2.572E-08  Escherichia coli
  7f9o-assembly1_a  TM=5.318E-01  e=3.176E-02  Hordeum vulgare subsp. spontaneum
  4pws-assembly1_A  TM=4.439E-01  e=3.370E-01  Mycobacterium tuberculosis
  5zy8-assembly1_A  TM=3.681E-01  e=3.060E-01  Mycobacterium tuberculosis H37Rv
  4pn1-assembly1_B  TM=2.691E-01  e=1.363E+00  Schizosaccharomyces pombe

Secondary structure (DSSP, 8-state):
-TTHHHHHHHHHHHHHHHHHHHHHHTT-HHHHHHHHHHHHHHHHHHHHHHHHHHHHHHHHHHHHHHHHHHHHHHHHHHH-SSHHHHHHHHHHHHHHHHHHHHHH-SHHHHS-HHHHHHHHHHHHHHHHHHHHHHHHHT-----SSSPPHHHHHHHHHHHHHHHHHHTHHHHHHHHHHHHHHHHHHHHH-EEEEEEEEEEEEEP---S--EEEEE-BPPTT-SSSBPPBPHHHHHHHHHSTTEEEEEEEEEEPP-SS-SEEEEETTEEEEE-EEEEE-TTHHHHH-HHHHHEEEE-PPPTTSSEEEEEHHHHHHTT--TT-EEEEEEEETTEEEEEEEEEEEEEE-HHHHHH-B-TTS-BSS-EEEEE-TTTS-EEEEEPPGGGEEEEEHHHHHHHHHHTGGGT-EEEEEEEEEE--TTSHHHHHHHHHHHH--EEEEE-SS-EEEEEEEEEEEEE-GGGHHHHHHHHHHHHHHHHHHHHTTHHHHHHHHHTT--HHHHHHHHHHHHHHHHHHHHHHHHHHHHHHHHHHHHTT----------THHHHHHHHHHHHHHHHHHHHHHHHHHHHH-TT-S--PPPPHHHHHHHHHHH-EE-S-EEEEEEEEEEGGGHHHHHHHHHHHHHH---SSEEEEEEEEEEEEETTEEEEEEEEEEEETTEEEEEEEEEEE-TT-SEEEEEEEEEESS-EEHHHHHHHHHHHHHHHHHHHHHHHHHH--

Solvent-accessible surface area (backbone atoms only — not comparable to full-atom values): 37936 Å² total; per-residue (Å²): 88,93,54,45,64,55,52,53,52,50,48,53,32,51,52,37,45,52,51,19,52,51,30,47,75,72,70,38,52,69,62,16,52,32,35,44,40,33,32,48,53,55,48,54,51,46,52,52,53,50,53,51,50,49,54,37,23,48,51,18,49,52,50,39,40,33,58,46,26,47,32,16,42,51,52,10,46,54,74,35,88,52,68,71,54,16,54,53,41,14,52,52,41,33,53,50,52,48,56,51,43,45,73,56,39,70,22,46,71,73,45,56,71,68,58,50,52,50,37,44,55,56,21,37,50,58,49,49,45,54,68,61,47,54,69,64,74,66,71,75,81,91,71,93,65,86,77,56,71,77,70,50,46,62,62,36,43,53,49,18,42,53,51,49,57,74,40,49,72,62,47,47,53,48,27,52,50,48,13,49,42,37,19,48,50,52,62,54,42,28,79,45,76,44,80,40,80,40,76,45,80,49,93,71,87,69,99,46,68,32,37,40,39,33,31,68,42,60,92,90,51,68,51,88,52,34,73,44,61,70,64,57,52,56,48,49,66,68,35,89,53,42,78,47,68,24,50,33,31,30,27,54,63,39,72,64,54,54,23,35,41,35,49,94,92,46,76,43,66,23,55,30,42,37,12,43,30,85,50,37,40,79,54,66,41,54,57,72,71,24,47,76,44,79,45,80,40,44,90,88,49,58,28,27,25,40,21,43,65,43,26,65,76,69,72,57,53,78,69,43,69,35,37,36,23,38,51,56,86,95,45,74,45,80,72,52,67,29,29,30,35,20,31,28,38,49,69,54,46,69,70,38,57,47,98,85,68,43,63,71,57,36,34,24,36,42,76,39,85,89,79,72,44,67,42,67,41,75,50,56,50,65,28,33,40,39,31,16,34,66,47,45,50,56,51,27,65,76,41,55,93,65,62,50,52,36,31,56,37,37,38,34,37,69,71,51,77,84,51,44,66,57,54,52,50,52,50,28,59,38,66,65,30,33,38,36,42,32,46,98,88,48,30,38,37,38,34,84,36,81,44,76,48,78,45,40,73,73,52,53,57,62,42,51,54,44,51,52,49,46,29,52,56,43,42,58,52,47,69,80,32,50,70,59,47,41,50,44,31,74,74,66,49,50,43,69,56,55,24,51,22,46,42,41,38,26,38,56,42,14,47,48,11,24,46,52,6,48,54,51,18,47,43,46,52,51,50,32,42,75,71,67,57,86,66,94,60,67,70,79,55,52,40,64,55,60,54,51,46,38,53,51,26,37,49,53,23,42,62,32,25,49,65,40,24,54,53,51,29,59,66,40,46,85,74,80,61,85,76,78,85,73,65,70,71,64,50,55,60,48,52,53,68,70,40,50,46,70,65,74,45,77,42,80,48,102,52,74,46,45,71,88,47,45,67,60,49,53,51,52,51,51,51,55,48,61,70,51,63,51,98,63,36,39,52,45,76,77,46,78,51,76,49,82,50,99,77,22,48,36,39,36,42,35,34,31,48,34,49,75,99,42,51,29,43,32,32,44,36,28,47,20,47,81,96,51,72,45,27,46,36,30,42,37,41,38,46,78,55,69,38,35,53,68,59,55,51,52,50,52,50,52,53,49,54,54,51,52,47,48,62,72,42,42,66,62,69,73,70,108

Radius of gyration: 47.63 Å; Cα contacts (8 Å, |Δi|>4): 1167; chains: 1; bounding box: 93×118×114 Å